Protein AF-0000000077085690 (afdb_homodimer)

InterPro domains:
  IPR006139 D-isomer specific 2-hydroxyacid dehydrogenase, catalytic domain [PF00389] (19-317)
  IPR006140 D-isomer specific 2-hydroxyacid dehydrogenase, NAD-binding domain [PF02826] (111-295)
  IPR036291 NAD(P)-binding domain superfamily [SSF51735] (105-296)
  IPR043322 C-terminal binding protein [cd05299] (11-313)
  IPR051638 C-terminal-binding dehydrogenase [PTHR46029] (57-331)

Radius of gyration: 29.85 Å; Cα contacts (8 Å, |Δi|>4): 1433; chains: 2; bounding box: 54×99×64 Å

pLDDT: mean 92.55, std 8.14, range [48.34, 98.94]

Nearest PDB structures (foldseek):
  6cdf-assembly1_A  TM=9.446E-01  e=1.249E-37  Homo sapiens
  6cdr-assembly1_A  TM=9.446E-01  e=3.935E-37  Homo sapiens
  7kwm-assembly1_A  TM=9.426E-01  e=1.240E-36  Homo sapiens
  6v8a-assembly1_A-2  TM=9.431E-01  e=1.560E-36  Homo sapiens
  1hku-assembly1_A  TM=9.269E-01  e=4.168E-37  Rattus norvegicus

Organism: Amphimedon queenslandica (NCBI:txid400682)

Sequence (692 aa):
MSSNPILLLLADTDGSIEREVIGSDHQLDMVICPDLKTGLTPEQWSRVQYIIASHLYTVDKELQDRCPSLKVIVRLGIGVDSIDVAYAASTGVAVCNVPDYGIEEVADTTVAHILALFRQTTALHQALQDGVCYETFTQFVEKAHPSRRIRGKTLGMIGMGNIGMAVCTRAKALGFDVMVYDPYLRPGTDKALGITQVDSLDYLIQNSNCVSLHCPLTPETANVINSKSLQLFKKDAFLVNTSRGGQIDEAALAEALKSGQLGGAALDVQVTEPFKLKGSVFDGVPNLILTPHAAWYSKESYEDVRTGAIKAVKFCLTHSDCSRLPNFLNAKTIDKEACKKRWSKLMSSNPILLLLADTDGSIEREVIGSDHQLDMVICPDLKTGLTPEQWSRVQYIIASHLYTVDKELQDRCPSLKVIVRLGIGVDSIDVAYAASTGVAVCNVPDYGIEEVADTTVAHILALFRQTTALHQALQDGVCYETFTQFVEKAHPSRRIRGKTLGMIGMGNIGMAVCTRAKALGFDVMVYDPYLRPGTDKALGITQVDSLDYLIQNSNCVSLHCPLTPETANVINSKSLQLFKKDAFLVNTSRGGQIDEAALAEALKSGQLGGAALDVQVTEPFKLKGSVFDGVPNLILTPHAAWYSKESYEDVRTGAIKAVKFCLTHSDCSRLPNFLNAKTIDKEACKKRWSKL

Solvent-accessible surface area (backbone atoms only — not comparable to full-atom values): 35711 Å² total; per-residue (Å²): 126,87,84,46,42,22,35,40,32,33,40,64,66,88,52,60,67,48,49,62,71,58,42,87,85,50,76,61,43,77,44,73,28,69,63,81,64,62,78,70,48,73,68,52,30,51,33,23,30,33,35,40,31,28,83,89,39,72,45,40,68,69,59,52,64,55,20,78,49,41,39,40,40,27,29,52,32,63,76,59,83,42,42,44,59,68,59,31,11,69,64,19,27,45,38,27,39,25,78,84,41,28,40,65,35,33,22,50,38,48,50,24,45,52,34,28,58,36,51,31,49,54,60,42,24,49,39,32,75,72,61,51,58,52,80,40,58,56,53,34,50,68,70,50,57,68,16,46,70,50,61,76,35,30,37,19,29,37,24,70,45,74,42,30,48,50,33,48,55,38,40,46,56,59,36,35,43,48,34,35,37,43,99,78,62,61,89,60,51,37,69,76,69,69,43,44,72,50,94,41,66,66,58,41,44,48,66,17,48,28,38,38,46,37,46,75,77,42,85,85,33,47,38,60,43,27,65,71,52,54,69,46,38,36,51,73,16,33,41,36,34,73,52,53,21,57,26,42,35,59,64,44,50,34,50,33,33,67,72,50,45,32,49,30,36,30,32,25,40,52,74,59,75,68,48,57,42,75,88,36,76,59,49,89,42,57,60,58,46,47,37,79,64,49,42,49,51,18,70,65,30,51,50,44,28,50,50,48,34,42,49,47,52,46,47,55,75,76,40,76,62,70,89,79,48,61,56,50,73,42,68,88,67,33,32,62,66,45,26,48,53,57,44,55,76,106,128,86,85,44,42,23,35,38,32,34,39,66,66,88,52,61,66,47,49,61,72,59,41,86,84,52,77,62,42,78,45,74,28,69,69,74,64,62,77,70,49,73,70,52,30,50,32,22,29,34,36,39,32,29,83,90,40,70,46,39,68,70,60,51,64,53,19,78,49,42,40,39,40,25,30,52,33,64,73,58,85,43,41,43,59,68,59,31,11,69,63,18,27,45,39,28,38,25,75,82,42,29,41,65,35,34,21,50,39,50,50,24,46,53,34,28,57,34,51,30,50,56,60,42,25,50,39,33,74,72,60,50,58,51,81,41,59,55,54,32,48,67,70,51,57,67,18,44,72,50,60,76,34,29,38,19,29,38,25,70,46,74,41,29,48,51,34,48,55,39,40,45,56,59,36,36,42,48,36,36,38,43,98,78,62,60,87,60,51,37,69,76,68,70,41,44,73,51,94,42,65,65,60,40,43,48,66,18,48,28,39,37,46,37,45,75,76,41,88,86,34,46,38,59,43,26,64,72,53,54,68,45,38,36,50,74,16,36,40,37,34,73,52,52,20,55,27,42,34,58,65,44,50,35,50,32,34,67,72,49,46,33,49,30,38,31,32,26,41,49,73,58,76,66,48,56,42,75,88,38,76,59,50,88,42,57,58,58,46,48,37,78,64,50,42,49,50,20,72,65,28,51,50,43,29,51,51,49,33,42,48,46,53,47,48,54,75,75,40,74,63,70,89,77,47,63,57,49,73,42,69,87,66,34,31,63,68,45,26,47,54,57,44,56,77,108

Secondary structure (DSSP, 8-state):
-----EEEEESSS-SHHHHHHH-TTS--EEEE-TTS-S---HHHHHHEEEEEE-TTS-B-HHHHHT-TT--EEEESSS--TTB-HHHHHHTT-EEE--TTSSHHHHHHHHHHHHHHHHH-HHHHHHHHHTT----SHHHHHHHHTT----TT-EEEEE--SHHHHHHHHHHHHHTPEEEEE-TTPPTTHHHHHT-EE-S-HHHHHHT-SEEEE-S---TTTTTSB-HHHHTTS-TT-EEEE-S-GGGB-HHHHHHHHHHTSSSEEEES--SSSS---TTSTTTT-SSEEE--S-TT--HHHHHHHHHHHHHHHHHHHH-S-STT-TTBTTTTTS-HHHHHHHHHT-/-----EEEEESSS-SHHHHHHH-TTS--EEEE-TTS-S---HHHHHHEEEEEE-TTS-B-HHHHHT-TT--EEEESSS--TTB-HHHHHHTT-EEE--TTSSHHHHHHHHHHHHHHHHH-HHHHHHHHHTT----SHHHHHHHHTT----TT-EEEEE--SHHHHHHHHHHHHHTPEEEEE-TTPPTTHHHHHT-EE-S-HHHHHHT-SEEEE-S---TTTTTSB-HHHHTTS-TT-EEEE-S-GGGB-HHHHHHHHHHTSSSEEEES--SSSS---TTSTTTT-SSEEE--S-TT--HHHHHHHHHHHHHHHHHHHH-S-STT-TTBTTTTTS-HHHHHHHHHT-

Foldseek 3Di:
DQLAAEEEEQDDDPCPLLDVLLDPPFRYHYDYDPDVPPDDDLVNLQRHQEYEHEPVAAAEPVSVVSHLLHAEYEYLAAADPRYPVLNCQALQHWYFYQNPFLLLLLLVVQVVFVQCLQQVVVVVVVCVVVVDDDPDPVSCCVRRVLHHQAAPFEEEEEDCDSSNVSNLQVSVVSRHAYEYEDPPDDPCPCVVSVHHYDPDPLVSQLRHLEYEYDDHDDPVQFQCPELVSLQSHQLQHEYEYLHEARNHPLLSVLVCQQVSSYNAYEYAYHPDPPDDQVPDSCNPRPRYHYHRSCSSDDPVSSSSSSSSRSVLVSVLSVDLACQPRPRRPCNPSHDPVSNNVSSVVD/DQLAAEEEEQDDDPCPLLDVLLDPPFRYHYDYDPPVPPDDDLVNLQRHQEYEHEPVAAAEPVSVVSHLLHAEYEYLAAADPRYPVLNCQALQHWYFYQNPFLLLLLLVVQVVFVQCLQQVVVVVVVCVVVVDDDPDPVSCCVRRVLHHQAAPFEEEEEDCDSSNVSNLQVSVVSRHAYEYEDPPDDPCPCVVSVHHYDPDPLVSQLRHLEYEYDDHDDPVQFQCPELVSLQSHQLQHEYEYLHEARNHPLLSVLVCQQVSSYNAYEYAYHPDPPDDQVPDSCNPRPRYHYHRSPSSDDPVSSSSSSSLRSVLVSVLSVDLACQPRPRRPCNPSHDPVSNNVSSVVD

Structure (mmCIF, N/CA/C/O backbone):
data_AF-0000000077085690-model_v1
#
loop_
_entity.id
_entity.type
_entity.pdbx_description
1 polymer 'C-terminal binding protein'
#
loop_
_atom_site.group_PDB
_atom_site.id
_atom_site.type_symbol
_atom_site.label_atom_id
_atom_site.label_alt_id
_atom_site.label_comp_id
_atom_site.label_asym_id
_atom_site.label_entity_id
_atom_site.label_seq_id
_atom_site.pdbx_PDB_ins_code
_atom_site.Cartn_x
_atom_site.Cartn_y
_atom_site.Cartn_z
_atom_site.occupancy
_atom_site.B_iso_or_equiv
_atom_site.auth_seq_id
_atom_site.auth_comp_id
_atom_site.auth_asym_id
_atom_site.auth_atom_id
_atom_site.pdbx_PDB_model_num
ATOM 1 N N . MET A 1 1 ? 18.312 -43.25 -30.141 1 52.66 1 MET A N 1
ATOM 2 C CA . MET A 1 1 ? 17.312 -42.344 -29.641 1 52.66 1 MET A CA 1
ATOM 3 C C . MET A 1 1 ? 17.094 -42.531 -28.141 1 52.66 1 MET A C 1
ATOM 5 O O . MET A 1 1 ? 17.094 -43.656 -27.656 1 52.66 1 MET A O 1
ATOM 9 N N . SER A 1 2 ? 17.281 -41.5 -27.328 1 71.12 2 SER A N 1
ATOM 10 C CA . SER A 1 2 ? 17.188 -41.656 -25.875 1 71.12 2 SER A CA 1
ATOM 11 C C . SER A 1 2 ? 15.859 -42.281 -25.469 1 71.12 2 SER A C 1
ATOM 13 O O . SER A 1 2 ? 14.844 -42.062 -26.125 1 71.12 2 SER A O 1
ATOM 15 N N . SER A 1 3 ? 15.883 -43.375 -24.75 1 85.94 3 SER A N 1
ATOM 16 C CA . SER A 1 3 ? 14.703 -44.031 -24.219 1 85.94 3 SER A CA 1
ATOM 17 C C . SER A 1 3 ? 14.289 -43.438 -22.875 1 85.94 3 SER A C 1
ATOM 19 O O . SER A 1 3 ? 13.383 -43.969 -22.219 1 85.94 3 SER A O 1
ATOM 21 N N . ASN A 1 4 ? 14.898 -42.281 -22.656 1 90.69 4 ASN A N 1
ATOM 22 C CA . ASN A 1 4 ? 14.586 -41.656 -21.375 1 90.69 4 ASN A CA 1
ATOM 23 C C . ASN A 1 4 ? 13.172 -41.094 -21.359 1 90.69 4 ASN A C 1
ATOM 25 O O . ASN A 1 4 ? 12.672 -40.625 -22.406 1 90.69 4 ASN A O 1
ATOM 29 N N . PRO A 1 5 ? 12.539 -41.125 -20.172 1 93.81 5 PRO A N 1
ATOM 30 C CA . PRO A 1 5 ? 11.281 -40.375 -20.062 1 93.81 5 PRO A CA 1
ATOM 31 C C . PRO A 1 5 ? 11.461 -38.875 -20.344 1 93.81 5 PRO A C 1
ATOM 33 O O . PRO A 1 5 ? 12.562 -38.344 -20.188 1 93.81 5 PRO A O 1
ATOM 36 N N . ILE A 1 6 ? 10.359 -38.281 -20.781 1 95.06 6 ILE A N 1
ATOM 37 C CA . ILE A 1 6 ? 10.43 -36.875 -21.141 1 95.06 6 ILE A CA 1
ATOM 38 C C . ILE A 1 6 ? 9.617 -36.031 -20.141 1 95.06 6 ILE A C 1
ATOM 40 O O . ILE A 1 6 ? 8.5 -36.438 -19.781 1 95.06 6 ILE A O 1
ATOM 44 N N . LEU A 1 7 ? 10.234 -35 -19.641 1 96.06 7 LEU A N 1
ATOM 45 C CA . LEU A 1 7 ? 9.547 -33.906 -18.984 1 96.06 7 LEU A CA 1
ATOM 46 C C . LEU A 1 7 ? 9.227 -32.781 -19.969 1 96.06 7 LEU A C 1
ATOM 48 O O . LEU A 1 7 ? 10.133 -32.188 -20.547 1 96.06 7 LEU A O 1
ATOM 52 N N . LEU A 1 8 ? 7.969 -32.625 -20.203 1 94.81 8 LEU A N 1
ATOM 53 C CA . LEU A 1 8 ? 7.523 -31.5 -21.031 1 94.81 8 LEU A CA 1
ATOM 54 C C . LEU A 1 8 ? 7.293 -30.25 -20.188 1 94.81 8 LEU A C 1
ATOM 56 O O . LEU A 1 8 ? 6.41 -30.219 -19.328 1 94.81 8 LEU A O 1
ATOM 60 N N . LEU A 1 9 ? 8.094 -29.25 -20.422 1 93.44 9 LEU A N 1
ATOM 61 C CA . LEU A 1 9 ? 7.973 -27.984 -19.719 1 93.44 9 LEU A CA 1
ATOM 62 C C . LEU A 1 9 ? 7.223 -26.969 -20.578 1 93.44 9 LEU A C 1
ATOM 64 O O . LEU A 1 9 ? 7.781 -26.422 -21.531 1 93.44 9 LEU A O 1
ATOM 68 N N . LEU A 1 10 ? 5.969 -26.766 -20.141 1 89.56 10 LEU A N 1
ATOM 69 C CA . LEU A 1 10 ? 5.125 -25.781 -20.797 1 89.56 10 LEU A CA 1
ATOM 70 C C . LEU A 1 10 ? 5.207 -24.422 -20.109 1 89.56 10 LEU A C 1
ATOM 72 O O . LEU A 1 10 ? 4.227 -23.969 -19.516 1 89.56 10 LEU A O 1
ATOM 76 N N . ALA A 1 11 ? 6.309 -23.844 -20.219 1 83.94 11 ALA A N 1
ATOM 77 C CA . ALA A 1 11 ? 6.617 -22.547 -19.641 1 83.94 11 ALA A CA 1
ATOM 78 C C . ALA A 1 11 ? 7.727 -21.844 -20.406 1 83.94 11 ALA A C 1
ATOM 80 O O . ALA A 1 11 ? 8.578 -22.5 -21.016 1 83.94 11 ALA A O 1
ATOM 81 N N . ASP A 1 12 ? 7.66 -20.609 -20.422 1 76.19 12 ASP A N 1
ATOM 82 C CA . ASP A 1 12 ? 8.703 -19.812 -21.078 1 76.19 12 ASP A CA 1
ATOM 83 C C . ASP A 1 12 ? 9.906 -19.625 -20.156 1 76.19 12 ASP A C 1
ATOM 85 O O . ASP A 1 12 ? 10.062 -18.562 -19.547 1 76.19 12 ASP A O 1
ATOM 89 N N . THR A 1 13 ? 10.719 -20.656 -20.016 1 80.06 13 THR A N 1
ATOM 90 C CA . THR A 1 13 ? 11.914 -20.641 -19.172 1 80.06 13 THR A CA 1
ATOM 91 C C . THR A 1 13 ? 13.078 -21.328 -19.891 1 80.06 13 THR A C 1
ATOM 93 O O . THR A 1 13 ? 12.898 -21.953 -20.922 1 80.06 13 THR A O 1
ATOM 96 N N . ASP A 1 14 ? 14.258 -21.188 -19.328 1 83.88 14 ASP A N 1
ATOM 97 C CA . ASP A 1 14 ? 15.438 -21.812 -19.922 1 83.88 14 ASP A CA 1
ATOM 98 C C . ASP A 1 14 ? 15.695 -23.188 -19.281 1 83.88 14 ASP A C 1
ATOM 100 O O . ASP A 1 14 ? 16.625 -23.891 -19.688 1 83.88 14 ASP A O 1
ATOM 104 N N . GLY A 1 15 ? 14.969 -23.531 -18.312 1 90 15 GLY A N 1
ATOM 105 C CA . GLY A 1 15 ? 15.062 -24.828 -17.688 1 90 15 GLY A CA 1
ATOM 106 C C . GLY A 1 15 ? 16.25 -24.953 -16.734 1 90 15 GLY A C 1
ATOM 107 O O . GLY A 1 15 ? 16.547 -26.047 -16.25 1 90 15 GLY A O 1
ATOM 108 N N . SER A 1 16 ? 16.875 -23.828 -16.453 1 92.06 16 SER A N 1
ATOM 109 C CA . SER A 1 16 ? 18.109 -23.875 -15.664 1 92.06 16 SER A CA 1
ATOM 110 C C . SER A 1 16 ? 17.828 -24.328 -14.234 1 92.06 16 SER A C 1
ATOM 112 O O . SER A 1 16 ? 18.547 -25.172 -13.703 1 92.06 16 SER A O 1
ATOM 114 N N . ILE A 1 17 ? 16.781 -23.844 -13.633 1 93.69 17 ILE A N 1
ATOM 115 C CA . ILE A 1 17 ? 16.453 -24.219 -12.266 1 93.69 17 ILE A CA 1
ATOM 116 C C . ILE A 1 17 ? 16.047 -25.688 -12.203 1 93.69 17 ILE A C 1
ATOM 118 O O . ILE A 1 17 ? 16.516 -26.422 -11.328 1 93.69 17 ILE A O 1
ATOM 122 N N . GLU A 1 18 ? 15.281 -26.109 -13.141 1 94.81 18 GLU A N 1
ATOM 123 C CA . GLU A 1 18 ? 14.844 -27.5 -13.203 1 94.81 18 GLU A CA 1
ATOM 124 C C . GLU A 1 18 ? 16.031 -28.438 -13.336 1 94.81 18 GLU A C 1
ATOM 126 O O . GLU A 1 18 ? 16.109 -29.453 -12.625 1 94.81 18 GLU A O 1
ATOM 131 N N . ARG A 1 19 ? 16.938 -28.109 -14.211 1 94.62 19 ARG A N 1
ATOM 132 C CA . ARG A 1 19 ? 18.109 -28.953 -14.438 1 94.62 19 ARG A CA 1
ATOM 133 C C . ARG A 1 19 ? 18.984 -29 -13.188 1 94.62 19 ARG A C 1
ATOM 135 O O . ARG A 1 19 ? 19.531 -30.062 -12.852 1 94.62 19 ARG A O 1
ATOM 142 N N . GLU A 1 20 ? 19.125 -27.859 -12.562 1 94.81 20 GLU A N 1
ATOM 143 C CA . GLU A 1 20 ? 19.922 -27.812 -11.352 1 94.81 20 GLU A CA 1
ATOM 144 C C . GLU A 1 20 ? 19.344 -28.688 -10.258 1 94.81 20 GLU A C 1
ATOM 146 O O . GLU A 1 20 ? 20.078 -29.438 -9.594 1 94.81 20 GLU A O 1
ATOM 151 N N . VAL A 1 21 ? 18.078 -28.656 -10.102 1 94.25 21 VAL A N 1
ATOM 152 C CA . VAL A 1 21 ? 17.422 -29.375 -9.016 1 94.25 21 VAL A CA 1
ATOM 153 C C . VAL A 1 21 ? 17.406 -30.875 -9.328 1 94.25 21 VAL A C 1
ATOM 155 O O . VAL A 1 21 ? 17.641 -31.703 -8.445 1 94.25 21 VAL A O 1
ATOM 158 N N . ILE A 1 22 ? 17.156 -31.266 -10.562 1 93 22 ILE A N 1
ATOM 159 C CA . ILE A 1 22 ? 17.109 -32.688 -10.961 1 93 22 ILE A CA 1
ATOM 160 C C . ILE A 1 22 ? 18.5 -33.281 -10.852 1 93 22 ILE A C 1
ATOM 162 O O . ILE A 1 22 ? 18.641 -34.438 -10.445 1 93 22 ILE A O 1
ATOM 166 N N . GLY A 1 23 ? 19.422 -32.469 -11.203 1 89.19 23 GLY A N 1
ATOM 167 C CA . GLY A 1 23 ? 20.781 -32.969 -11.18 1 89.19 23 GLY A CA 1
ATOM 168 C C . GLY A 1 23 ? 21.109 -33.844 -12.375 1 89.19 23 GLY A C 1
ATOM 169 O O . GLY A 1 23 ? 20.234 -34.156 -13.188 1 89.19 23 GLY A O 1
ATOM 170 N N . SER A 1 24 ? 22.297 -34.25 -12.555 1 82.25 24 SER A N 1
ATOM 171 C CA . SER A 1 24 ? 22.812 -34.969 -13.719 1 82.25 24 SER A CA 1
ATOM 172 C C . SER A 1 24 ? 22.594 -36.469 -13.586 1 82.25 24 SER A C 1
ATOM 174 O O . SER A 1 24 ? 22.688 -37.188 -14.57 1 82.25 24 SER A O 1
ATOM 176 N N . ASP A 1 25 ? 22.109 -36.844 -12.539 1 78 25 ASP A N 1
ATOM 177 C CA . ASP A 1 25 ? 22.094 -38.281 -12.258 1 78 25 ASP A CA 1
ATOM 178 C C . ASP A 1 25 ? 20.797 -38.906 -12.742 1 78 25 ASP A C 1
ATOM 180 O O . ASP A 1 25 ? 20.625 -40.156 -12.68 1 78 25 ASP A O 1
ATOM 184 N N . HIS A 1 26 ? 19.953 -38.094 -13.227 1 79.12 26 HIS A N 1
ATOM 185 C CA . HIS A 1 26 ? 18.672 -38.656 -13.594 1 79.12 26 HIS A CA 1
ATOM 186 C C . HIS A 1 26 ? 18.516 -38.781 -15.109 1 79.12 26 HIS A C 1
ATOM 188 O O . HIS A 1 26 ? 18.984 -37.906 -15.844 1 79.12 26 HIS A O 1
ATOM 194 N N . GLN A 1 27 ? 17.984 -39.938 -15.539 1 84.94 27 GLN A N 1
ATOM 195 C CA . GLN A 1 27 ? 17.672 -40.156 -16.953 1 84.94 27 GLN A CA 1
ATOM 196 C C . GLN A 1 27 ? 16.359 -39.5 -17.328 1 84.94 27 GLN A C 1
ATOM 198 O O . GLN A 1 27 ? 15.305 -40.125 -17.312 1 84.94 27 GLN A O 1
ATOM 203 N N . LEU A 1 28 ? 16.391 -38.25 -17.531 1 92.75 28 LEU A N 1
ATOM 204 C CA . LEU A 1 28 ? 15.219 -37.469 -17.891 1 92.75 28 LEU A CA 1
ATOM 205 C C . LEU A 1 28 ? 15.539 -36.469 -19 1 92.75 28 LEU A C 1
ATOM 207 O O . LEU A 1 28 ? 16.516 -35.719 -18.906 1 92.75 28 LEU A O 1
ATOM 211 N N . ASP A 1 29 ? 14.82 -36.594 -20.094 1 93 29 ASP A N 1
ATOM 212 C CA . ASP A 1 29 ? 14.93 -35.562 -21.141 1 93 29 ASP A CA 1
ATOM 213 C C . ASP A 1 29 ? 13.938 -34.438 -20.906 1 93 29 ASP A C 1
ATOM 215 O O . ASP A 1 29 ? 12.742 -34.688 -20.734 1 93 29 ASP A O 1
ATOM 219 N N . MET A 1 30 ? 14.477 -33.281 -20.859 1 93.12 30 MET A N 1
ATOM 220 C CA . MET A 1 30 ? 13.617 -32.094 -20.688 1 93.12 30 MET A CA 1
ATOM 221 C C . MET A 1 30 ? 13.375 -31.391 -22.016 1 93.12 30 MET A C 1
ATOM 223 O O . MET A 1 30 ? 14.312 -31.078 -22.734 1 93.12 30 MET A O 1
ATOM 227 N N . VAL A 1 31 ? 12.133 -31.234 -22.344 1 91.75 31 VAL A N 1
ATOM 228 C CA . VAL A 1 31 ? 11.75 -30.5 -23.547 1 91.75 31 VAL A CA 1
ATOM 229 C C . VAL A 1 31 ? 10.984 -29.234 -23.172 1 91.75 31 VAL A C 1
ATOM 231 O O . VAL A 1 31 ? 9.922 -29.312 -22.547 1 91.75 31 VAL A O 1
ATOM 234 N N . ILE A 1 32 ? 11.508 -28.125 -23.484 1 89.19 32 ILE A N 1
ATOM 235 C CA . ILE A 1 32 ? 10.867 -26.828 -23.219 1 89.19 32 ILE A CA 1
ATOM 236 C C . ILE A 1 32 ? 10.023 -26.422 -24.422 1 89.19 32 ILE A C 1
ATOM 238 O O . ILE A 1 32 ? 10.539 -26.297 -25.547 1 89.19 32 ILE A O 1
ATOM 242 N N . CYS A 1 33 ? 8.758 -26.25 -24.188 1 83 33 CYS A N 1
ATOM 243 C CA . CYS A 1 33 ? 7.828 -25.922 -25.266 1 83 33 CYS A CA 1
ATOM 244 C C . CYS A 1 33 ? 6.973 -24.719 -24.891 1 83 33 CYS A C 1
ATOM 246 O O . CYS A 1 33 ? 5.852 -24.875 -24.406 1 83 33 CYS A O 1
ATOM 248 N N . PRO A 1 34 ? 7.395 -23.516 -25.234 1 70.94 34 PRO A N 1
ATOM 249 C CA . PRO A 1 34 ? 6.652 -22.312 -24.844 1 70.94 34 PRO A CA 1
ATOM 250 C C . PRO A 1 34 ? 5.352 -22.156 -25.609 1 70.94 34 PRO A C 1
ATOM 252 O O . PRO A 1 34 ? 4.461 -21.406 -25.188 1 70.94 34 PRO A O 1
ATOM 255 N N . ASP A 1 35 ? 5.172 -22.688 -26.812 1 68.75 35 ASP A N 1
ATOM 256 C CA . ASP A 1 35 ? 3.947 -22.531 -27.594 1 68.75 35 ASP A CA 1
ATOM 257 C C . ASP A 1 35 ? 3.492 -23.859 -28.172 1 68.75 35 ASP A C 1
ATOM 259 O O . ASP A 1 35 ? 2.604 -23.906 -29.016 1 68.75 35 ASP A O 1
ATOM 263 N N . LEU A 1 36 ? 3.197 -24.844 -27.312 1 67 36 LEU 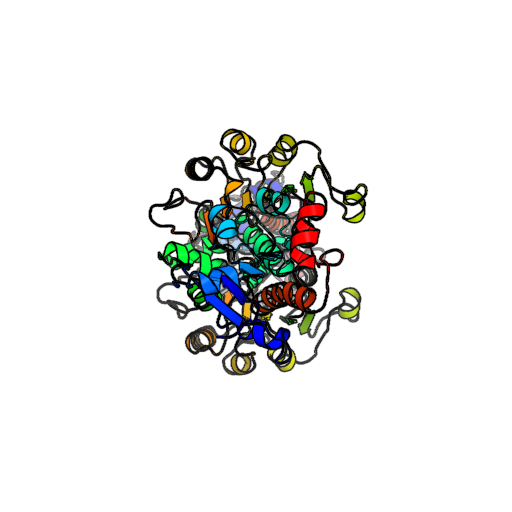A N 1
ATOM 264 C CA . LEU A 1 36 ? 2.773 -26.188 -27.703 1 67 36 LEU A CA 1
ATOM 265 C C . LEU A 1 36 ? 2.924 -26.391 -29.219 1 67 36 LEU A C 1
ATOM 267 O O . LEU A 1 36 ? 2.502 -27.406 -29.75 1 67 36 LEU A O 1
ATOM 271 N N . LYS A 1 37 ? 3.455 -25.328 -29.859 1 60.69 37 LYS A N 1
ATOM 272 C CA . LYS A 1 37 ? 3.635 -25.438 -31.297 1 60.69 37 LYS A CA 1
ATOM 273 C C . LYS A 1 37 ? 4.887 -26.25 -31.641 1 60.69 37 LYS A C 1
ATOM 275 O O . LYS A 1 37 ? 5.086 -26.641 -32.781 1 60.69 37 LYS A O 1
ATOM 280 N N . THR A 1 38 ? 5.773 -26.297 -30.562 1 61 38 THR A N 1
ATOM 281 C CA . THR A 1 38 ? 7 -27.031 -30.844 1 61 38 THR A CA 1
ATOM 282 C C . THR A 1 38 ? 6.699 -28.5 -31.109 1 61 38 THR A C 1
ATOM 284 O O . THR A 1 38 ? 5.941 -29.125 -30.375 1 61 38 THR A O 1
ATOM 287 N N . GLY A 1 39 ? 6.656 -28.828 -32.281 1 70.44 39 GLY A N 1
ATOM 288 C CA . GLY A 1 39 ? 6.254 -30.078 -32.938 1 70.44 39 GLY A CA 1
ATOM 289 C C . GLY A 1 39 ? 6.996 -31.281 -32.406 1 70.44 39 GLY A C 1
ATOM 290 O O . GLY A 1 39 ? 8.094 -31.594 -32.875 1 70.44 39 GLY A O 1
ATOM 291 N N . LEU A 1 40 ? 6.676 -31.844 -31.141 1 85.56 40 LEU A N 1
ATOM 292 C CA . LEU A 1 40 ? 7.16 -33.156 -30.734 1 85.56 40 LEU A CA 1
ATOM 293 C C . LEU A 1 40 ? 6.711 -34.25 -31.734 1 85.56 40 LEU A C 1
ATOM 295 O O . LEU A 1 40 ? 5.602 -34.156 -32.25 1 85.56 40 LEU A O 1
ATOM 299 N N . THR A 1 41 ? 7.645 -35.125 -32 1 88.56 41 THR A N 1
ATOM 300 C CA . THR A 1 41 ? 7.285 -36.312 -32.812 1 88.56 41 THR A CA 1
ATOM 301 C C . THR A 1 41 ? 6.363 -37.219 -32.031 1 88.56 41 THR A C 1
ATOM 303 O O . THR A 1 41 ? 6.301 -37.188 -30.797 1 88.56 41 THR A O 1
ATOM 306 N N . PRO A 1 42 ? 5.672 -37.969 -32.781 1 89.38 42 PRO A N 1
ATOM 307 C CA . PRO A 1 42 ? 4.828 -38.969 -32.094 1 89.38 42 PRO A CA 1
ATOM 308 C C . PRO A 1 42 ? 5.602 -39.812 -31.109 1 89.38 42 PRO A C 1
ATOM 310 O O . PRO A 1 42 ? 5.09 -40.156 -30.031 1 89.38 42 PRO A O 1
ATOM 313 N N . GLU A 1 43 ? 6.773 -40.125 -31.484 1 91.56 43 GLU A N 1
ATOM 314 C CA . GLU A 1 43 ? 7.609 -40.906 -30.578 1 91.56 43 GLU A CA 1
ATOM 315 C C . GLU A 1 43 ? 7.93 -40.156 -29.312 1 91.56 43 GLU A C 1
ATOM 317 O O . GLU A 1 43 ? 7.918 -40.719 -28.219 1 91.56 43 GLU A O 1
ATOM 322 N N . GLN A 1 44 ? 8.211 -38.969 -29.438 1 91.88 44 GLN A N 1
ATOM 323 C CA . GLN A 1 44 ? 8.516 -38.125 -28.281 1 91.88 44 GLN A CA 1
ATOM 324 C C . GLN A 1 44 ? 7.297 -37.969 -27.375 1 91.88 44 GLN A C 1
ATOM 326 O O . GLN A 1 44 ? 7.41 -38.062 -26.156 1 91.88 44 GLN A O 1
ATOM 331 N N . TRP A 1 45 ? 6.141 -37.844 -27.984 1 93.12 45 TRP A N 1
ATOM 332 C CA . TRP A 1 45 ? 4.906 -37.688 -27.219 1 93.12 45 TRP A CA 1
ATOM 333 C C . TRP A 1 45 ? 4.656 -38.938 -26.359 1 93.12 45 TRP A C 1
ATOM 335 O O . TRP A 1 45 ? 4.188 -38.844 -25.234 1 93.12 45 TRP A O 1
ATOM 345 N N . SER A 1 46 ? 4.996 -40.031 -26.938 1 93.94 46 SER A N 1
ATOM 346 C CA . SER A 1 46 ? 4.75 -41.312 -26.25 1 93.94 46 SER A CA 1
ATOM 347 C C . SER A 1 46 ? 5.684 -41.469 -25.047 1 93.94 46 SER A C 1
ATOM 349 O O . SER A 1 46 ? 5.406 -42.25 -24.141 1 93.94 46 SER A O 1
ATOM 351 N N . ARG A 1 47 ? 6.77 -40.625 -24.984 1 95 47 ARG A N 1
ATOM 352 C CA . ARG A 1 47 ? 7.754 -40.719 -23.922 1 95 47 ARG A CA 1
ATOM 353 C C . ARG A 1 47 ? 7.496 -39.688 -22.828 1 95 47 ARG A C 1
ATOM 355 O O . ARG A 1 47 ? 8.148 -39.688 -21.781 1 95 47 ARG A O 1
ATOM 362 N N . VAL A 1 48 ? 6.52 -38.812 -23.047 1 95.81 48 VAL A N 1
ATOM 363 C CA . VAL A 1 48 ? 6.215 -37.812 -22.047 1 95.81 48 VAL A CA 1
ATOM 364 C C . VAL A 1 48 ? 5.559 -38.469 -20.828 1 95.81 48 VAL A C 1
ATOM 366 O O . VAL A 1 48 ? 4.445 -38.969 -20.922 1 95.81 48 VAL A O 1
ATOM 369 N N . GLN A 1 49 ? 6.258 -38.375 -19.688 1 96.38 49 GLN A N 1
ATOM 370 C CA . GLN A 1 49 ? 5.715 -38.938 -18.453 1 96.38 49 GLN A CA 1
ATOM 371 C C . GLN A 1 49 ? 5.348 -37.812 -17.469 1 96.38 49 GLN A C 1
ATOM 373 O O . GLN A 1 49 ? 4.586 -38.062 -16.531 1 96.38 49 GLN A O 1
ATOM 378 N N . TYR A 1 50 ? 5.965 -36.688 -17.703 1 96.69 50 TYR A N 1
ATOM 379 C CA . TYR A 1 50 ? 5.77 -35.562 -16.797 1 96.69 50 TYR A CA 1
ATOM 380 C C . TYR A 1 50 ? 5.504 -34.281 -17.562 1 96.69 50 TYR A C 1
ATOM 382 O O . TYR A 1 50 ? 6.121 -34.031 -18.594 1 96.69 50 TYR A O 1
ATOM 390 N N . ILE A 1 51 ? 4.555 -33.469 -17.047 1 96.5 51 ILE A N 1
ATOM 391 C CA . ILE A 1 51 ? 4.289 -32.125 -17.578 1 96.5 51 ILE A CA 1
ATOM 392 C C . ILE A 1 51 ? 4.359 -31.094 -16.453 1 96.5 51 ILE A C 1
ATOM 394 O O . ILE A 1 51 ? 3.779 -31.297 -15.391 1 96.5 51 ILE A O 1
ATOM 398 N N . ILE A 1 52 ? 5.156 -30.109 -16.625 1 96.12 52 ILE A N 1
ATOM 399 C CA . ILE A 1 52 ? 5.062 -28.891 -15.836 1 96.12 52 ILE A CA 1
ATOM 400 C C . ILE A 1 52 ? 4.473 -27.766 -16.688 1 96.12 52 ILE A C 1
ATOM 402 O O . ILE A 1 52 ? 4.988 -27.469 -17.766 1 96.12 52 ILE A O 1
ATOM 406 N N . ALA A 1 53 ? 3.365 -27.203 -16.188 1 93.44 53 ALA A N 1
ATOM 407 C CA . ALA A 1 53 ? 2.668 -26.234 -17.031 1 93.44 53 ALA A CA 1
ATOM 408 C C . ALA A 1 53 ? 2.408 -24.938 -16.266 1 93.44 53 ALA A C 1
ATOM 410 O O . ALA A 1 53 ? 1.97 -24.969 -15.117 1 93.44 53 ALA A O 1
ATOM 411 N N . SER A 1 54 ? 2.68 -23.828 -16.906 1 88.75 54 SER A N 1
ATOM 412 C CA . SER A 1 54 ? 2.281 -22.531 -16.375 1 88.75 54 SER A CA 1
ATOM 413 C C . SER A 1 54 ? 0.813 -22.234 -16.656 1 88.75 54 SER A C 1
ATOM 415 O O . SER A 1 54 ? 0.137 -23.031 -17.328 1 88.75 54 SER A O 1
ATOM 417 N N . HIS A 1 55 ? 0.336 -21.062 -16.078 1 81.94 55 HIS A N 1
ATOM 418 C CA . HIS A 1 55 ? -1.071 -20.703 -16.219 1 81.94 55 HIS A CA 1
ATOM 419 C C . HIS A 1 55 ? -1.407 -20.328 -17.656 1 81.94 55 HIS A C 1
ATOM 421 O O . HIS A 1 55 ? -2.582 -20.266 -18.031 1 81.94 55 HIS A O 1
ATOM 427 N N . LEU A 1 56 ? -0.441 -20.172 -18.453 1 79.25 56 LEU A N 1
ATOM 428 C CA . LEU A 1 56 ? -0.655 -19.734 -19.828 1 79.25 56 LEU A CA 1
ATOM 429 C C . LEU A 1 56 ? -1.001 -20.922 -20.719 1 79.25 56 LEU A C 1
ATOM 431 O O . LEU A 1 56 ? -1.469 -20.734 -21.844 1 79.25 56 LEU A O 1
ATOM 435 N N . TYR A 1 57 ? -0.831 -22.141 -20.156 1 84.5 57 TYR A N 1
ATOM 436 C CA . TYR A 1 57 ? -1.048 -23.328 -20.953 1 84.5 57 TYR A CA 1
ATOM 437 C C . TYR A 1 57 ? -2.172 -24.188 -20.391 1 84.5 57 TYR A C 1
ATOM 439 O O . TYR A 1 57 ? -2.248 -24.391 -19.172 1 84.5 57 TYR A O 1
ATOM 447 N N . THR A 1 58 ? -2.963 -24.609 -21.328 1 88.75 58 THR A N 1
ATOM 448 C CA . THR A 1 58 ? -4.062 -25.484 -20.938 1 88.75 58 THR A CA 1
ATOM 449 C C . THR A 1 58 ? -3.682 -26.938 -21.109 1 88.75 58 THR A C 1
ATOM 451 O O . THR A 1 58 ? -3.207 -27.344 -22.172 1 88.75 58 THR A O 1
ATOM 454 N N . VAL A 1 59 ? -3.838 -27.703 -20.078 1 94.5 59 VAL A N 1
ATOM 455 C CA . VAL A 1 59 ? -3.637 -29.141 -20.125 1 94.5 59 VAL A CA 1
ATOM 456 C C . VAL A 1 59 ? -4.984 -29.859 -20.062 1 94.5 59 VAL A C 1
ATOM 458 O O . VAL A 1 59 ? -5.352 -30.406 -19.016 1 94.5 59 VAL A O 1
ATOM 461 N N . ASP A 1 60 ? -5.633 -29.891 -21.219 1 95 60 ASP A N 1
ATOM 462 C CA . ASP A 1 60 ? -6.973 -30.453 -21.312 1 95 60 ASP A CA 1
ATOM 463 C C . ASP A 1 60 ? -6.91 -31.922 -21.734 1 95 60 ASP A C 1
ATOM 465 O O . ASP A 1 60 ? -5.832 -32.531 -21.75 1 95 60 ASP A O 1
ATOM 469 N N . LYS A 1 61 ? -8.055 -32.5 -21.969 1 96.62 61 LYS A N 1
ATOM 470 C CA . LYS A 1 61 ? -8.164 -33.906 -22.359 1 96.62 61 LYS A CA 1
ATOM 471 C C . LYS A 1 61 ? -7.332 -34.219 -23.594 1 96.62 61 LYS A C 1
ATOM 473 O O . LYS A 1 61 ? -6.629 -35.219 -23.656 1 96.62 61 LYS A O 1
ATOM 478 N N . GLU A 1 62 ? -7.398 -33.344 -24.516 1 94.31 62 GLU A N 1
ATOM 479 C CA . GLU A 1 62 ? -6.703 -33.562 -25.781 1 94.31 62 GLU A CA 1
ATOM 480 C C . GLU A 1 62 ? -5.195 -33.656 -25.562 1 94.31 62 GLU A C 1
ATOM 482 O O . GLU A 1 62 ? -4.551 -34.562 -26.094 1 94.31 62 GLU A O 1
ATOM 487 N N . LEU A 1 63 ? -4.629 -32.719 -24.812 1 94 63 LEU A N 1
ATOM 488 C CA . LEU A 1 63 ? -3.193 -32.75 -24.562 1 94 63 LEU A CA 1
ATOM 489 C C . LEU A 1 63 ? -2.814 -34 -23.734 1 94 63 LEU A C 1
ATOM 491 O O . LEU A 1 63 ? -1.78 -34.625 -23.984 1 94 63 LEU A O 1
ATOM 495 N N . GLN A 1 64 ? -3.566 -34.344 -22.75 1 96.44 64 GLN A N 1
ATOM 496 C CA . GLN A 1 64 ? -3.309 -35.531 -21.922 1 96.44 64 GLN A CA 1
ATOM 497 C C . GLN A 1 64 ? -3.328 -36.812 -22.766 1 96.44 64 GLN A C 1
ATOM 499 O O . GLN A 1 64 ? -2.49 -37.688 -22.578 1 96.44 64 GLN A O 1
ATOM 504 N N . ASP A 1 65 ? -4.238 -36.844 -23.75 1 95.25 65 ASP A N 1
ATOM 505 C CA . ASP A 1 65 ? -4.371 -38 -24.609 1 95.25 65 ASP A CA 1
ATOM 506 C C . ASP A 1 65 ? -3.16 -38.156 -25.516 1 95.25 65 ASP A C 1
ATOM 508 O O . ASP A 1 65 ? -2.852 -39.25 -25.984 1 95.25 65 ASP A O 1
ATOM 512 N N . ARG A 1 66 ? -2.514 -37.062 -25.781 1 92.94 66 ARG A N 1
ATOM 513 C CA . ARG A 1 66 ? -1.313 -37.125 -26.609 1 92.94 66 ARG A CA 1
ATOM 514 C C . ARG A 1 66 ? -0.155 -37.781 -25.859 1 92.94 66 ARG A C 1
ATOM 516 O O . ARG A 1 66 ? 0.849 -38.156 -26.469 1 92.94 66 ARG A O 1
ATOM 523 N N . CYS A 1 67 ? -0.283 -37.938 -24.547 1 95.38 67 CYS A N 1
ATOM 524 C CA . CYS A 1 67 ? 0.773 -38.5 -23.703 1 95.38 67 CYS A CA 1
ATOM 525 C C . CYS A 1 67 ? 0.321 -39.781 -23.031 1 95.38 67 CYS A C 1
ATOM 527 O O . CYS A 1 67 ? 0.074 -39.812 -21.828 1 95.38 67 CYS A O 1
ATOM 529 N N . PRO A 1 68 ? 0.34 -40.812 -23.75 1 94.69 68 PRO A N 1
ATOM 530 C CA . PRO A 1 68 ? -0.199 -42.062 -23.219 1 94.69 68 PRO A CA 1
ATOM 531 C C . PRO A 1 68 ? 0.559 -42.531 -21.984 1 94.69 68 PRO A C 1
ATOM 533 O O . PRO A 1 68 ? 0.002 -43.281 -21.156 1 94.69 68 PRO A O 1
ATOM 536 N N . SER A 1 69 ? 1.805 -42.125 -21.766 1 95.31 69 SER A N 1
ATOM 537 C CA . SER A 1 69 ? 2.611 -42.594 -20.625 1 95.31 69 SER A CA 1
ATOM 538 C C . SER A 1 69 ? 2.604 -41.562 -19.5 1 95.31 69 SER A C 1
ATOM 540 O O . SER A 1 69 ? 3.334 -41.719 -18.516 1 95.31 69 SER A O 1
ATOM 542 N N . LEU A 1 70 ? 1.795 -40.562 -19.594 1 97 70 LEU A N 1
ATOM 543 C CA . LEU A 1 70 ? 1.771 -39.469 -18.641 1 97 70 LEU A CA 1
ATOM 544 C C . LEU A 1 70 ? 1.457 -39.969 -17.234 1 97 70 LEU A C 1
ATOM 546 O O . LEU A 1 70 ? 0.495 -40.719 -17.047 1 97 70 LEU A O 1
ATOM 550 N N . LYS A 1 71 ? 2.287 -39.531 -16.281 1 96.44 71 LYS A N 1
ATOM 551 C CA . LYS A 1 71 ? 2.109 -39.938 -14.891 1 96.44 71 LYS A CA 1
ATOM 552 C C . LYS A 1 71 ? 1.668 -38.75 -14.023 1 96.44 71 LYS A C 1
ATOM 554 O O . LYS A 1 71 ? 0.8 -38.906 -13.164 1 96.44 71 LYS A O 1
ATOM 559 N N . VAL A 1 72 ? 2.309 -37.625 -14.266 1 97.25 72 VAL A N 1
ATOM 560 C CA . VAL A 1 72 ? 2.084 -36.531 -13.352 1 97.25 72 VAL A CA 1
ATOM 561 C C . VAL A 1 72 ? 2.029 -35.219 -14.133 1 97.25 72 VAL A C 1
ATOM 563 O O . VAL A 1 72 ? 2.809 -35 -15.07 1 97.25 72 VAL A O 1
ATOM 566 N N . ILE A 1 73 ? 1.073 -34.375 -13.82 1 97.62 73 ILE A N 1
ATOM 567 C CA . ILE A 1 73 ? 0.992 -32.969 -14.258 1 97.62 73 ILE A CA 1
ATOM 568 C C . ILE A 1 73 ? 1.23 -32.062 -13.07 1 97.62 73 ILE A C 1
ATOM 570 O O . ILE A 1 73 ? 0.543 -32.156 -12.047 1 97.62 73 ILE A O 1
ATOM 574 N N . VAL A 1 74 ? 2.236 -31.188 -13.172 1 97.38 74 VAL A N 1
ATOM 575 C CA . VAL A 1 74 ? 2.516 -30.234 -12.109 1 97.38 74 VAL A CA 1
ATOM 576 C C . VAL A 1 74 ? 2.213 -28.812 -12.586 1 97.38 74 VAL A C 1
ATOM 578 O O . VAL A 1 74 ? 2.789 -28.359 -13.57 1 97.38 74 VAL A O 1
ATOM 581 N N . ARG A 1 75 ? 1.305 -28.188 -11.891 1 95.56 75 ARG A N 1
ATOM 582 C CA . ARG A 1 75 ? 1.001 -26.781 -12.164 1 95.56 75 ARG A CA 1
ATOM 583 C C . ARG A 1 75 ? 2.062 -25.875 -11.562 1 95.56 75 ARG A C 1
ATOM 585 O O . ARG A 1 75 ? 2.377 -25.969 -10.375 1 95.56 75 ARG A O 1
ATOM 592 N N . LEU A 1 76 ? 2.6 -25 -12.453 1 92.62 76 LEU A N 1
ATOM 593 C CA . LEU A 1 76 ? 3.459 -23.938 -11.953 1 92.62 76 LEU A CA 1
ATOM 594 C C . LEU A 1 76 ? 2.633 -22.844 -11.289 1 92.62 76 LEU A C 1
ATOM 596 O O . LEU A 1 76 ? 2.443 -21.766 -11.867 1 92.62 76 LEU A O 1
ATOM 600 N N . GLY A 1 77 ? 2.236 -23.062 -10.07 1 93.06 77 GLY A N 1
ATOM 601 C CA . GLY A 1 77 ? 1.387 -22.125 -9.352 1 93.06 77 GLY A CA 1
ATOM 602 C C . GLY A 1 77 ? 0.443 -22.797 -8.375 1 93.06 77 GLY A C 1
ATOM 603 O O . GLY A 1 77 ? 0.626 -23.969 -8.039 1 93.06 77 GLY A O 1
ATOM 604 N N . ILE A 1 78 ? -0.552 -22.031 -7.953 1 91.12 78 ILE A N 1
ATOM 605 C CA . ILE A 1 78 ? -1.469 -22.5 -6.926 1 91.12 78 ILE A CA 1
ATOM 606 C C . ILE A 1 78 ? -2.764 -22.984 -7.57 1 91.12 78 ILE A C 1
ATOM 608 O O . ILE A 1 78 ? -3.195 -24.125 -7.332 1 91.12 78 ILE A O 1
ATOM 612 N N . GLY A 1 79 ? -3.369 -22.156 -8.398 1 88.44 79 GLY A N 1
ATOM 613 C CA . GLY A 1 79 ? -4.617 -22.5 -9.055 1 88.44 79 GLY A CA 1
ATOM 614 C C . GLY A 1 79 ? -4.438 -23.5 -10.18 1 88.44 79 GLY A C 1
ATOM 615 O O . GLY A 1 79 ? -3.434 -23.469 -10.898 1 88.44 79 GLY A O 1
ATOM 616 N N . VAL A 1 80 ? -5.418 -24.375 -10.391 1 90.81 80 VAL A N 1
ATOM 617 C CA . VAL A 1 80 ? -5.266 -25.406 -11.398 1 90.81 80 VAL A CA 1
ATOM 618 C C . VAL A 1 80 ? -6.406 -25.328 -12.406 1 90.81 80 VAL A C 1
ATOM 620 O O . VAL A 1 80 ? -6.828 -26.328 -12.977 1 90.81 80 VAL A O 1
ATOM 623 N N . ASP A 1 81 ? -6.887 -24.125 -12.602 1 86.5 81 ASP A N 1
ATOM 624 C CA . ASP A 1 81 ? -8.039 -23.922 -13.477 1 86.5 81 ASP A CA 1
ATOM 625 C C . ASP A 1 81 ? -7.684 -24.234 -14.93 1 86.5 81 ASP A C 1
ATOM 627 O O . ASP A 1 81 ? -8.57 -24.5 -15.742 1 86.5 81 ASP A O 1
ATOM 631 N N . SER A 1 82 ? -6.422 -24.281 -15.289 1 88.06 82 SER A N 1
ATOM 632 C CA . SER A 1 82 ? -5.984 -24.547 -16.656 1 88.06 82 SER A CA 1
ATOM 633 C C . SER A 1 82 ? -5.785 -26.047 -16.891 1 88.06 82 SER A C 1
ATOM 635 O O . SER A 1 82 ? -5.465 -26.469 -18 1 88.06 82 SER A O 1
ATOM 637 N N . ILE A 1 83 ? -5.977 -26.906 -15.93 1 94.88 83 ILE A N 1
ATOM 638 C CA . ILE A 1 83 ? -5.773 -28.344 -16.016 1 94.88 83 ILE A CA 1
ATOM 639 C C . ILE A 1 83 ? -7.109 -29.078 -15.852 1 94.88 83 ILE A C 1
ATOM 641 O O . ILE A 1 83 ? -7.906 -28.734 -14.977 1 94.88 83 ILE A O 1
ATOM 645 N N . ASP A 1 84 ? -7.41 -30.016 -16.734 1 96.38 84 ASP A N 1
ATOM 646 C CA . ASP A 1 84 ? -8.57 -30.875 -16.562 1 96.38 84 ASP A CA 1
ATOM 647 C C . ASP A 1 84 ? -8.289 -31.953 -15.508 1 96.38 84 ASP A C 1
ATOM 649 O O . ASP A 1 84 ? -8.016 -33.094 -15.844 1 96.38 84 ASP A O 1
ATOM 653 N N . VAL A 1 85 ? -8.5 -31.562 -14.312 1 96.44 85 VAL A N 1
ATOM 654 C CA . VAL A 1 85 ? -8.133 -32.406 -13.164 1 96.44 85 VAL A CA 1
ATOM 655 C C . VAL A 1 85 ? -9.016 -33.625 -13.117 1 96.44 85 VAL A C 1
ATOM 657 O O . VAL A 1 85 ? -8.547 -34.719 -12.773 1 96.44 85 VAL A O 1
ATOM 660 N N . ALA A 1 86 ? -10.25 -33.469 -13.445 1 96 86 ALA A N 1
ATOM 661 C CA . ALA A 1 86 ? -11.188 -34.594 -13.422 1 96 86 ALA A CA 1
ATOM 662 C C . ALA A 1 86 ? -10.781 -35.688 -14.422 1 96 86 ALA A C 1
ATOM 664 O O . ALA A 1 86 ? -10.812 -36.875 -14.109 1 96 86 ALA A O 1
ATOM 665 N N . TYR A 1 87 ? -10.414 -35.25 -15.586 1 97.62 87 TYR A N 1
ATOM 666 C CA . TYR A 1 87 ? -9.977 -36.219 -16.594 1 97.62 87 TYR A CA 1
ATOM 667 C C . TYR A 1 87 ? -8.68 -36.906 -16.188 1 97.62 87 TYR A C 1
ATOM 669 O O . TYR A 1 87 ? -8.531 -38.094 -16.344 1 97.62 87 TYR A O 1
ATOM 677 N N . ALA A 1 88 ? -7.762 -36.094 -15.656 1 98.12 88 ALA A N 1
ATOM 678 C CA . ALA A 1 88 ? -6.527 -36.688 -15.133 1 98.12 88 ALA A CA 1
ATOM 679 C C . ALA A 1 88 ? -6.82 -37.781 -14.109 1 98.12 88 ALA A C 1
ATOM 681 O O . ALA A 1 88 ? -6.246 -38.875 -14.164 1 98.12 88 ALA A O 1
ATOM 682 N N . ALA A 1 89 ? -7.727 -37.469 -13.25 1 97.44 89 ALA A N 1
ATOM 683 C CA . ALA A 1 89 ? -8.102 -38.438 -12.203 1 97.44 89 ALA A CA 1
ATOM 684 C C . ALA A 1 89 ? -8.664 -39.719 -12.805 1 97.44 89 ALA A C 1
ATOM 686 O O . ALA A 1 89 ? -8.32 -40.812 -12.359 1 97.44 89 ALA A O 1
ATOM 687 N N . SER A 1 90 ? -9.469 -39.594 -13.805 1 97.81 90 SER A N 1
ATOM 688 C CA . SER A 1 90 ? -10.156 -40.719 -14.398 1 97.81 90 SER A CA 1
ATOM 689 C C . SER A 1 90 ? -9.18 -41.625 -15.141 1 97.81 90 SER A C 1
ATOM 691 O O . SER A 1 90 ? -9.445 -42.812 -15.328 1 97.81 90 SER A O 1
ATOM 693 N N . THR A 1 91 ? -8.039 -41.125 -15.57 1 97.38 91 THR A N 1
ATOM 694 C CA . THR A 1 91 ? -7.078 -41.875 -16.344 1 97.38 91 THR A CA 1
ATOM 695 C C . THR A 1 91 ? -5.867 -42.25 -15.492 1 97.38 91 THR A C 1
ATOM 697 O O . THR A 1 91 ? -4.875 -42.781 -16 1 97.38 91 THR A O 1
ATOM 700 N N . GLY A 1 92 ? -5.914 -41.844 -14.219 1 96.62 92 GLY A N 1
ATOM 701 C CA . GLY A 1 92 ? -4.871 -42.219 -13.281 1 96.62 92 GLY A CA 1
ATOM 702 C C . GLY A 1 92 ? -3.67 -41.312 -13.305 1 96.62 92 GLY A C 1
ATOM 703 O O . GLY A 1 92 ? -2.584 -41.688 -12.859 1 96.62 92 GLY A O 1
ATOM 704 N N . VAL A 1 93 ? -3.777 -40.156 -13.859 1 97.5 93 VAL A N 1
ATOM 705 C CA . VAL A 1 93 ? -2.705 -39.188 -13.883 1 97.5 93 VAL A CA 1
ATOM 706 C C . VAL A 1 93 ? -2.777 -38.312 -12.633 1 97.5 93 VAL A C 1
ATOM 708 O O . VAL A 1 93 ? -3.836 -37.781 -12.297 1 97.5 93 VAL A O 1
ATOM 711 N N . ALA A 1 94 ? -1.673 -38.219 -11.922 1 97.06 94 ALA A N 1
ATOM 712 C CA . ALA A 1 94 ? -1.615 -37.375 -10.719 1 97.06 94 ALA A CA 1
ATOM 713 C C . ALA A 1 94 ? -1.463 -35.906 -11.086 1 97.06 94 ALA A C 1
ATOM 715 O O . ALA A 1 94 ? -0.78 -35.562 -12.055 1 97.06 94 ALA A O 1
ATOM 716 N N . VAL A 1 95 ? -2.129 -35.031 -10.328 1 97.69 95 VAL A N 1
ATOM 717 C CA . VAL A 1 95 ? -2.014 -33.594 -10.5 1 97.69 95 VAL A CA 1
ATOM 718 C C . VAL A 1 95 ? -1.488 -32.969 -9.219 1 97.69 95 VAL A C 1
ATOM 720 O O . VAL A 1 95 ? -2.008 -33.219 -8.133 1 97.69 95 VAL A O 1
ATOM 723 N N . CYS A 1 96 ? -0.396 -32.188 -9.359 1 97 96 CYS A N 1
ATOM 724 C CA . CYS A 1 96 ? 0.229 -31.484 -8.25 1 97 96 CYS A CA 1
ATOM 725 C C . CYS A 1 96 ? 0.304 -29.984 -8.539 1 97 96 CYS A C 1
ATOM 727 O O . CYS A 1 96 ? 0.159 -29.578 -9.688 1 97 96 CYS A O 1
ATOM 729 N N . ASN A 1 97 ? 0.392 -29.219 -7.512 1 96.5 97 ASN A N 1
ATOM 730 C CA . ASN A 1 97 ? 0.648 -27.781 -7.629 1 96.5 97 ASN A CA 1
ATOM 731 C C . ASN A 1 97 ? 1.695 -27.312 -6.625 1 96.5 97 ASN A C 1
ATOM 733 O O . ASN A 1 97 ? 2.438 -28.125 -6.07 1 96.5 97 ASN A O 1
ATOM 737 N N . VAL A 1 98 ? 1.962 -26.016 -6.559 1 95.38 98 VAL A N 1
ATOM 738 C CA . VAL A 1 98 ? 2.9 -25.422 -5.613 1 95.38 98 VAL A CA 1
ATOM 739 C C . VAL A 1 98 ? 2.174 -24.422 -4.723 1 95.38 98 VAL A C 1
ATOM 741 O O . VAL A 1 98 ? 2.305 -23.203 -4.914 1 95.38 98 VAL A O 1
ATOM 744 N N . PRO A 1 99 ? 1.502 -24.859 -3.656 1 93.62 99 PRO A N 1
ATOM 745 C CA . PRO A 1 99 ? 0.563 -24.016 -2.916 1 93.62 99 PRO A CA 1
ATOM 746 C C . PRO A 1 99 ? 1.264 -23.047 -1.969 1 93.62 99 PRO A C 1
ATOM 748 O O . PRO A 1 99 ? 0.629 -22.141 -1.434 1 93.62 99 PRO A O 1
ATOM 751 N N . ASP A 1 100 ? 2.525 -23.188 -1.701 1 92.62 100 ASP A N 1
ATOM 752 C CA . ASP A 1 100 ? 3.17 -22.422 -0.639 1 92.62 100 ASP A CA 1
ATOM 753 C C . ASP A 1 100 ? 4.125 -21.375 -1.215 1 92.62 100 ASP A C 1
ATOM 755 O O . ASP A 1 100 ? 4.973 -20.844 -0.498 1 92.62 100 ASP A O 1
ATOM 759 N N . TYR A 1 101 ? 4.016 -21.156 -2.471 1 94.06 101 TYR A N 1
ATOM 760 C CA . TYR A 1 101 ? 4.879 -20.109 -3.027 1 94.06 101 TYR A CA 1
ATOM 761 C C . TYR A 1 101 ? 4.141 -18.781 -3.131 1 94.06 101 TYR A C 1
ATOM 763 O O . TYR A 1 101 ? 2.906 -18.75 -3.143 1 94.06 101 TYR A O 1
ATOM 771 N N . GLY A 1 102 ? 4.805 -17.703 -3.152 1 94.5 102 GLY A N 1
ATOM 772 C CA . GLY A 1 102 ? 4.297 -16.406 -3.531 1 94.5 102 GLY A CA 1
ATOM 773 C C . GLY A 1 102 ? 3.227 -15.883 -2.59 1 94.5 102 GLY A C 1
ATOM 774 O O . GLY A 1 102 ? 2.508 -14.938 -2.92 1 94.5 102 GLY A O 1
ATOM 775 N N . ILE A 1 103 ? 3.045 -16.5 -1.431 1 96.25 103 ILE A N 1
ATOM 776 C CA . ILE A 1 103 ? 1.995 -16.141 -0.488 1 96.25 103 ILE A CA 1
ATOM 777 C C . ILE A 1 103 ? 2.199 -14.695 -0.026 1 96.25 103 ILE A C 1
ATOM 779 O O . ILE A 1 103 ? 1.272 -13.883 -0.078 1 96.25 103 ILE A O 1
ATOM 783 N N . GLU A 1 104 ? 3.377 -14.367 0.349 1 96.5 104 GLU A N 1
ATOM 784 C CA . GLU A 1 104 ? 3.668 -13.031 0.856 1 96.5 104 GLU A CA 1
ATOM 785 C C . GLU A 1 104 ? 3.582 -11.992 -0.255 1 96.5 104 GLU A C 1
ATOM 787 O O . GLU A 1 104 ? 3.092 -10.883 -0.036 1 96.5 104 GLU A O 1
ATOM 792 N N . GLU A 1 105 ? 4.07 -12.398 -1.471 1 97 105 GLU A N 1
ATOM 793 C CA . GLU A 1 105 ? 4.027 -11.484 -2.611 1 97 105 GLU A CA 1
ATOM 794 C C . GLU A 1 105 ? 2.592 -11.086 -2.939 1 97 105 GLU A C 1
ATOM 796 O O . GLU A 1 105 ? 2.293 -9.898 -3.094 1 97 105 GLU A O 1
ATOM 801 N N . VAL A 1 106 ? 1.745 -12.039 -2.994 1 97.94 106 VAL A N 1
ATOM 802 C CA . VAL A 1 106 ? 0.358 -11.773 -3.359 1 97.94 106 VAL A CA 1
ATOM 803 C C . VAL A 1 106 ? -0.323 -10.977 -2.246 1 97.94 106 VAL A C 1
ATOM 805 O O . VAL A 1 106 ? -1.092 -10.047 -2.52 1 97.94 106 VAL A O 1
ATOM 808 N N . ALA A 1 107 ? -0.053 -11.297 -1.014 1 98.62 107 ALA A N 1
ATOM 809 C CA . ALA A 1 107 ? -0.638 -10.578 0.117 1 98.62 107 ALA A CA 1
ATOM 810 C C . ALA A 1 107 ? -0.201 -9.117 0.127 1 98.62 107 ALA A C 1
ATOM 812 O O . ALA A 1 107 ? -1.025 -8.219 0.303 1 98.62 107 ALA A O 1
ATOM 813 N N . ASP A 1 108 ? 1.108 -8.906 -0.052 1 98.62 108 ASP A N 1
ATOM 814 C CA . ASP A 1 108 ? 1.644 -7.547 -0.08 1 98.62 108 ASP A CA 1
ATOM 815 C C . ASP A 1 108 ? 1.03 -6.738 -1.221 1 98.62 108 ASP A C 1
ATOM 817 O O . ASP A 1 108 ? 0.703 -5.562 -1.049 1 98.62 108 ASP A O 1
ATOM 821 N N . THR A 1 109 ? 0.869 -7.352 -2.385 1 98.5 109 THR A N 1
ATOM 822 C CA . THR A 1 109 ? 0.267 -6.676 -3.527 1 98.5 109 THR A CA 1
ATOM 823 C C . THR A 1 109 ? -1.2 -6.359 -3.258 1 98.5 109 THR A C 1
ATOM 825 O O . THR A 1 109 ? -1.687 -5.285 -3.625 1 98.5 109 THR A O 1
ATOM 828 N N . THR A 1 110 ? -1.88 -7.297 -2.637 1 98.88 110 THR A N 1
ATOM 829 C CA . THR A 1 110 ? -3.271 -7.062 -2.268 1 98.88 110 THR A CA 1
ATOM 830 C C . THR A 1 110 ? -3.396 -5.824 -1.382 1 98.88 110 THR A C 1
ATOM 832 O O . THR A 1 110 ? -4.207 -4.938 -1.655 1 98.88 110 THR A O 1
ATOM 835 N N . VAL A 1 111 ? -2.572 -5.727 -0.392 1 98.81 111 VAL A N 1
ATOM 836 C CA . VAL A 1 111 ? -2.604 -4.605 0.542 1 98.81 111 VAL A CA 1
ATOM 837 C C . VAL A 1 111 ? -2.189 -3.322 -0.176 1 98.81 111 VAL A C 1
ATOM 839 O O . VAL A 1 111 ? -2.738 -2.25 0.09 1 98.81 111 VAL A O 1
ATOM 842 N N . ALA A 1 112 ? -1.222 -3.428 -1.071 1 98.69 112 ALA A N 1
ATOM 843 C CA . ALA A 1 112 ? -0.832 -2.277 -1.884 1 98.69 112 ALA A CA 1
ATOM 844 C C . ALA A 1 112 ? -2.029 -1.707 -2.639 1 98.69 112 ALA A C 1
ATOM 846 O O . ALA A 1 112 ? -2.238 -0.492 -2.658 1 98.69 112 ALA A O 1
ATOM 847 N N . HIS A 1 113 ? -2.795 -2.6 -3.219 1 98.81 113 HIS A N 1
ATOM 848 C CA . HIS A 1 113 ? -3.971 -2.188 -3.977 1 98.81 113 HIS A CA 1
ATOM 849 C C . HIS A 1 113 ? -5.027 -1.571 -3.064 1 98.81 113 HIS A C 1
ATOM 851 O O . HIS A 1 113 ? -5.613 -0.538 -3.393 1 98.81 113 HIS A O 1
ATOM 857 N N . ILE A 1 114 ? -5.266 -2.186 -1.925 1 98.75 114 ILE A N 1
ATOM 858 C CA . ILE A 1 114 ? -6.23 -1.664 -0.962 1 98.75 114 ILE A CA 1
ATOM 859 C C . ILE A 1 114 ? -5.824 -0.253 -0.541 1 98.75 114 ILE A C 1
ATOM 861 O O . ILE A 1 114 ? -6.645 0.669 -0.572 1 98.75 114 ILE A O 1
ATOM 865 N N . LEU A 1 115 ? -4.594 -0.091 -0.218 1 98.56 115 LEU A N 1
ATOM 866 C CA . LEU A 1 115 ? -4.098 1.201 0.242 1 98.56 115 LEU A CA 1
ATOM 867 C C . LEU A 1 115 ? -4.156 2.236 -0.876 1 98.56 115 LEU A C 1
ATOM 869 O O . LEU A 1 115 ? -4.477 3.402 -0.631 1 98.56 115 LEU A O 1
ATOM 873 N N . ALA A 1 116 ? -3.783 1.817 -2.1 1 98 116 ALA A N 1
ATOM 874 C CA . ALA A 1 116 ? -3.846 2.738 -3.232 1 98 116 ALA A CA 1
ATOM 875 C C . ALA A 1 116 ? -5.266 3.26 -3.438 1 98 116 ALA A C 1
ATOM 877 O O . ALA A 1 116 ? -5.457 4.422 -3.809 1 98 116 ALA A O 1
ATOM 878 N N . LEU A 1 117 ? -6.25 2.426 -3.203 1 97.31 117 LEU A N 1
ATOM 879 C CA . LEU A 1 117 ? -7.645 2.816 -3.355 1 97.31 117 LEU A CA 1
ATOM 880 C C . LEU A 1 117 ? -8.078 3.742 -2.223 1 97.31 117 LEU A C 1
ATOM 882 O O . LEU A 1 117 ? -8.695 4.781 -2.467 1 97.31 117 LEU A O 1
ATOM 886 N N . PHE A 1 118 ? -7.738 3.398 -0.987 1 97.5 118 PHE A N 1
ATOM 887 C CA . PHE A 1 118 ? -8.164 4.176 0.17 1 97.5 118 PHE A CA 1
ATOM 888 C C . PHE A 1 118 ? -7.453 5.523 0.208 1 97.5 118 PHE A C 1
ATOM 890 O O . PHE A 1 118 ? -8.055 6.543 0.552 1 97.5 118 PHE A O 1
ATOM 897 N N . ARG A 1 119 ? -6.172 5.496 -0.213 1 96.94 119 ARG A N 1
ATOM 898 C CA . ARG A 1 119 ? -5.375 6.707 -0.047 1 96.94 119 ARG A CA 1
ATOM 899 C C . ARG A 1 119 ? -5.172 7.418 -1.381 1 96.94 119 ARG A C 1
ATOM 901 O O . ARG A 1 119 ? -4.602 8.508 -1.429 1 96.94 119 ARG A O 1
ATOM 908 N N . GLN A 1 120 ? -5.594 6.82 -2.465 1 94.94 120 GLN A N 1
ATOM 909 C CA . GLN A 1 120 ? -5.676 7.406 -3.799 1 94.94 120 GLN A CA 1
ATOM 910 C C . GLN A 1 120 ? -4.285 7.727 -4.34 1 94.94 120 GLN A C 1
ATOM 912 O O . GLN A 1 120 ? -4.109 8.711 -5.066 1 94.94 120 GLN A O 1
ATOM 917 N N . THR A 1 121 ? -3.299 6.969 -3.941 1 96.19 121 THR A N 1
ATOM 918 C CA . THR A 1 121 ? -1.92 7.285 -4.297 1 96.19 121 THR A CA 1
ATOM 919 C C . THR A 1 121 ? -1.708 7.164 -5.801 1 96.19 121 THR A C 1
ATOM 921 O O . THR A 1 121 ? -1.049 8.008 -6.414 1 96.19 121 THR A O 1
ATOM 924 N N . THR A 1 122 ? -2.281 6.133 -6.457 1 95.75 122 THR A N 1
ATOM 925 C CA . THR A 1 122 ? -2.143 5.953 -7.898 1 95.75 122 THR A CA 1
ATOM 926 C C . THR A 1 122 ? -2.85 7.074 -8.656 1 95.75 122 THR A C 1
ATOM 928 O O . THR A 1 122 ? -2.289 7.645 -9.594 1 95.75 122 THR A O 1
ATOM 931 N N . ALA A 1 123 ? -4.051 7.422 -8.258 1 93.19 123 ALA A N 1
ATOM 932 C CA . ALA A 1 123 ? -4.836 8.469 -8.906 1 93.19 123 ALA A CA 1
ATOM 933 C C . ALA A 1 123 ? -4.156 9.828 -8.781 1 93.19 123 ALA A C 1
ATOM 935 O O . ALA A 1 123 ? -4.105 10.594 -9.742 1 93.19 123 ALA A O 1
ATOM 936 N N . LEU A 1 124 ? -3.658 10.133 -7.59 1 93.88 124 LEU A N 1
ATOM 937 C CA . LEU A 1 124 ? -3.012 11.414 -7.34 1 93.88 124 LEU A CA 1
ATOM 938 C C . LEU A 1 124 ? -1.708 11.531 -8.125 1 93.88 124 LEU A C 1
ATOM 940 O O . LEU A 1 124 ? -1.376 12.602 -8.633 1 93.88 124 LEU A O 1
ATOM 944 N N . HIS A 1 125 ? -0.95 10.406 -8.188 1 95.62 125 HIS A N 1
ATOM 945 C CA . HIS A 1 125 ? 0.248 10.383 -9.016 1 95.62 125 HIS A CA 1
ATOM 946 C C . HIS A 1 125 ? -0.086 10.672 -10.477 1 95.62 125 HIS A C 1
ATOM 948 O O . HIS A 1 125 ? 0.569 11.5 -11.109 1 95.62 125 HIS A O 1
ATOM 954 N N . GLN A 1 126 ? -1.086 10.008 -10.961 1 93.19 126 GLN A N 1
ATOM 955 C CA . GLN A 1 126 ? -1.496 10.195 -12.344 1 93.19 126 GLN A CA 1
ATOM 956 C C . GLN A 1 126 ? -1.952 11.625 -12.602 1 93.19 126 GLN A C 1
ATOM 958 O O . GLN A 1 126 ? -1.673 12.195 -13.656 1 93.19 126 GLN A O 1
ATOM 963 N N . ALA A 1 127 ? -2.678 12.195 -11.68 1 91.56 127 ALA A N 1
ATOM 964 C CA . ALA A 1 127 ? -3.139 13.57 -11.82 1 91.56 127 ALA A CA 1
ATOM 965 C C . ALA A 1 127 ? -1.964 14.531 -12.008 1 91.56 127 ALA A C 1
ATOM 967 O O . ALA A 1 127 ? -2.016 15.43 -12.844 1 91.56 127 ALA A O 1
ATOM 968 N N . LEU A 1 128 ? -0.906 14.375 -11.227 1 92.94 128 LEU A N 1
ATOM 969 C CA . LEU A 1 128 ? 0.281 15.211 -11.367 1 92.94 128 LEU A CA 1
ATOM 970 C C . LEU A 1 128 ? 0.926 15.008 -12.734 1 92.94 128 LEU A C 1
ATOM 972 O O . LEU A 1 128 ? 1.357 15.977 -13.375 1 92.94 128 LEU A O 1
ATOM 976 N N . GLN A 1 129 ? 0.982 13.711 -13.156 1 93.44 129 GLN A N 1
ATOM 977 C CA . GLN A 1 129 ? 1.526 13.422 -14.477 1 93.44 129 GLN A CA 1
ATOM 978 C C . GLN A 1 129 ? 0.72 14.117 -15.57 1 93.44 129 GLN A C 1
ATOM 980 O O . GLN A 1 129 ? 1.274 14.539 -16.594 1 93.44 129 GLN A O 1
ATOM 985 N N . ASP A 1 130 ? -0.55 14.266 -15.336 1 91.88 130 ASP A N 1
ATOM 986 C CA . ASP A 1 130 ? -1.456 14.875 -16.297 1 91.88 130 ASP A CA 1
ATOM 987 C C . ASP A 1 130 ? -1.407 16.406 -16.219 1 91.88 130 ASP A C 1
ATOM 989 O O . ASP A 1 130 ? -2.137 17.094 -16.922 1 91.88 130 ASP A O 1
ATOM 993 N N . GLY A 1 131 ? -0.64 16.969 -15.32 1 90.88 131 GLY A N 1
ATOM 994 C CA . GLY A 1 131 ? -0.408 18.406 -15.25 1 90.88 131 GLY A CA 1
ATOM 995 C C . GLY A 1 131 ? -1.297 19.109 -14.242 1 90.88 131 GLY A C 1
ATOM 996 O O . GLY A 1 131 ? -1.329 20.328 -14.188 1 90.88 131 GLY A O 1
ATOM 997 N N . VAL A 1 132 ? -1.979 18.328 -13.438 1 86.75 132 VAL A N 1
ATOM 998 C CA . VAL A 1 132 ? -2.838 18.938 -12.422 1 86.75 132 VAL A CA 1
ATOM 999 C C . VAL A 1 132 ? -1.98 19.531 -11.312 1 86.75 132 VAL A C 1
ATOM 1001 O O . VAL A 1 132 ? -0.998 18.922 -10.883 1 86.75 132 VAL A O 1
ATOM 1004 N N . CYS A 1 133 ? -2.295 20.75 -10.945 1 84.81 133 CYS A N 1
ATOM 1005 C CA . CYS A 1 133 ? -1.688 21.422 -9.797 1 84.81 133 CYS A CA 1
ATOM 1006 C C . CYS A 1 133 ? -2.748 21.844 -8.789 1 84.81 133 CYS A C 1
ATOM 1008 O O . CYS A 1 133 ? -3.744 22.469 -9.156 1 84.81 133 CYS A O 1
ATOM 1010 N N . TYR A 1 134 ? -2.523 21.438 -7.594 1 81.19 134 TYR A N 1
ATOM 1011 C CA . TYR A 1 134 ? -3.471 21.781 -6.535 1 81.19 134 TYR A CA 1
ATOM 1012 C C . TYR A 1 134 ? -3.076 23.078 -5.84 1 81.19 134 TYR A C 1
ATOM 1014 O O . TYR A 1 134 ? -2.4 23.047 -4.809 1 81.19 134 TYR A O 1
ATOM 1022 N N . GLU A 1 135 ? -3.541 24.141 -6.281 1 75.12 135 GLU A N 1
ATOM 1023 C CA . GLU A 1 135 ? -3.084 25.453 -5.867 1 75.12 135 GLU A CA 1
ATOM 1024 C C . GLU A 1 135 ? -3.754 25.891 -4.566 1 75.12 135 GLU A C 1
ATOM 1026 O O . GLU A 1 135 ? -3.189 26.688 -3.805 1 75.12 135 GLU A O 1
ATOM 1031 N N . THR A 1 136 ? -5.02 25.375 -4.457 1 72 136 THR A N 1
ATOM 1032 C CA . THR A 1 136 ? -5.762 25.781 -3.271 1 72 136 THR A CA 1
ATOM 1033 C C . THR A 1 136 ? -6.207 24.562 -2.469 1 72 136 THR A C 1
ATOM 1035 O O . THR A 1 136 ? -6.254 23.453 -2.994 1 72 136 THR A O 1
ATOM 1038 N N . PHE A 1 137 ? -6.477 24.812 -1.269 1 69.25 137 PHE A N 1
ATOM 1039 C CA . PHE A 1 137 ? -6.992 23.766 -0.405 1 69.25 137 PHE A CA 1
ATOM 1040 C C . PHE A 1 137 ? -8.297 23.203 -0.95 1 69.25 137 PHE A C 1
ATOM 1042 O O . PHE A 1 137 ? -8.531 22 -0.912 1 69.25 137 PHE A O 1
ATOM 1049 N N . THR A 1 138 ? -9.07 24.125 -1.408 1 69.5 138 THR A N 1
ATOM 1050 C CA . THR A 1 138 ? -10.359 23.734 -1.952 1 69.5 138 THR A CA 1
ATOM 1051 C C . THR A 1 138 ? -10.18 22.812 -3.156 1 69.5 138 THR A C 1
ATOM 1053 O O . THR A 1 138 ? -10.867 21.781 -3.271 1 69.5 138 THR A O 1
ATOM 1056 N N . GLN A 1 139 ? -9.242 23.172 -3.984 1 71.44 139 GLN A N 1
ATOM 1057 C CA . GLN A 1 139 ? -8.945 22.328 -5.141 1 71.44 139 GLN A CA 1
ATOM 1058 C C . GLN A 1 139 ? -8.445 20.953 -4.711 1 71.44 139 GLN A C 1
ATOM 1060 O O . GLN A 1 139 ? -8.82 19.938 -5.301 1 71.44 139 GLN A O 1
ATOM 1065 N N . PHE A 1 140 ? -7.73 21 -3.777 1 73.5 140 PHE A N 1
ATOM 1066 C CA . PHE A 1 140 ? -7.164 19.766 -3.254 1 73.5 140 PHE A CA 1
ATOM 1067 C C . PHE A 1 140 ? -8.258 18.859 -2.711 1 73.5 140 PHE A C 1
ATOM 1069 O O . PHE A 1 140 ? -8.328 17.672 -3.061 1 73.5 140 PHE A O 1
ATOM 1076 N N . VAL A 1 141 ? -9.078 19.484 -1.837 1 71.62 141 VAL A N 1
ATOM 1077 C CA . VAL A 1 141 ? -10.133 18.703 -1.189 1 71.62 141 VAL A CA 1
ATOM 1078 C C . VAL A 1 141 ? -11.07 18.125 -2.246 1 71.62 141 VAL A C 1
ATOM 1080 O O . VAL A 1 141 ? -11.5 16.969 -2.133 1 71.62 141 VAL A O 1
ATOM 1083 N N . GLU A 1 142 ? -11.305 18.844 -3.268 1 69.94 142 GLU A N 1
ATOM 1084 C CA . GLU A 1 142 ? -12.211 18.406 -4.324 1 69.94 142 GLU A CA 1
ATOM 1085 C C . GLU A 1 142 ? -11.617 17.234 -5.102 1 69.94 142 GLU A C 1
ATOM 1087 O O . GLU A 1 142 ? -12.336 16.297 -5.461 1 69.94 142 GLU A O 1
ATOM 1092 N N . LYS A 1 143 ? -10.398 17.328 -5.266 1 65 143 LYS A N 1
ATOM 1093 C CA . LYS A 1 143 ? -9.789 16.297 -6.105 1 65 143 LYS A CA 1
ATOM 1094 C C . LYS A 1 143 ? -9.266 15.148 -5.262 1 65 143 LYS A C 1
ATOM 1096 O O . LYS A 1 143 ? -9.219 14 -5.723 1 65 143 LYS A O 1
ATOM 1101 N N . ALA A 1 144 ? -8.805 15.5 -4.078 1 62.38 144 ALA A N 1
ATOM 1102 C CA . ALA A 1 144 ? -8.266 14.477 -3.184 1 62.38 144 ALA A CA 1
ATOM 1103 C C . ALA A 1 144 ? -9.383 13.773 -2.416 1 62.38 144 ALA A C 1
ATOM 1105 O O . ALA A 1 144 ? -9.141 12.766 -1.746 1 62.38 144 ALA A O 1
ATOM 1106 N N . HIS A 1 145 ? -10.656 14.234 -2.525 1 61.56 145 HIS A N 1
ATOM 1107 C CA . HIS A 1 145 ? -11.812 13.836 -1.733 1 61.56 145 HIS A CA 1
ATOM 1108 C C . HIS A 1 145 ? -11.961 12.32 -1.702 1 61.56 145 HIS A C 1
ATOM 1110 O O . HIS A 1 145 ? -12.422 11.75 -0.707 1 61.56 145 HIS A O 1
ATOM 1116 N N . PRO A 1 146 ? -11.25 11.664 -2.498 1 72 146 PRO A N 1
ATOM 1117 C CA . PRO A 1 146 ? -11.602 10.25 -2.355 1 72 146 PRO A CA 1
ATOM 1118 C C . PRO A 1 146 ? -10.672 9.508 -1.399 1 72 146 PRO A C 1
ATOM 1120 O O . PRO A 1 146 ? -10.93 8.352 -1.05 1 72 146 PRO A O 1
ATOM 1123 N N . SER A 1 147 ? -9.773 10.312 -0.763 1 90.31 147 SER A N 1
ATOM 1124 C CA . SER A 1 147 ? -8.914 9.609 0.185 1 90.31 147 SER A CA 1
ATOM 1125 C C . SER A 1 147 ? -9.641 9.359 1.503 1 90.31 147 SER A C 1
ATOM 1127 O O . SER A 1 147 ? -10.367 10.227 1.991 1 90.31 147 SER A O 1
ATOM 1129 N N . ARG A 1 148 ? -9.453 8.25 2.096 1 93.69 148 ARG A N 1
ATOM 1130 C CA . ARG A 1 148 ? -10.242 7.84 3.256 1 93.69 148 ARG A CA 1
ATOM 1131 C C . ARG A 1 148 ? -9.344 7.281 4.355 1 93.69 148 ARG A C 1
ATOM 1133 O O . ARG A 1 148 ? -8.289 6.707 4.074 1 93.69 148 ARG A O 1
ATOM 1140 N N . ARG A 1 149 ? -9.844 7.477 5.566 1 95.75 149 ARG A N 1
ATOM 1141 C CA . ARG A 1 149 ? -9.234 6.82 6.719 1 95.75 149 ARG A CA 1
ATOM 1142 C C . ARG A 1 149 ? -9.57 5.332 6.742 1 95.75 149 ARG A C 1
ATOM 1144 O O . ARG A 1 149 ? -10.695 4.938 6.43 1 95.75 149 ARG A O 1
ATOM 1151 N N . ILE A 1 150 ? -8.625 4.477 7.133 1 97.12 150 ILE A N 1
ATOM 1152 C CA . ILE A 1 150 ? -8.781 3.027 7.102 1 97.12 150 ILE A CA 1
ATOM 1153 C C . ILE A 1 150 ? -9.234 2.525 8.469 1 97.12 150 ILE A C 1
ATOM 1155 O O . ILE A 1 150 ? -10.109 1.663 8.562 1 97.12 150 ILE A O 1
ATOM 1159 N N . ARG A 1 151 ? -8.617 3.07 9.523 1 95.06 151 ARG A N 1
ATOM 1160 C CA . ARG A 1 151 ? -8.922 2.561 10.859 1 95.06 151 ARG A CA 1
ATOM 1161 C C . ARG A 1 151 ? -10.422 2.58 11.125 1 95.06 151 ARG A C 1
ATOM 1163 O O . ARG A 1 151 ? -11.086 3.59 10.883 1 95.06 151 ARG A O 1
ATOM 1170 N N . GLY A 1 152 ? -10.898 1.475 11.555 1 95.44 152 GLY A N 1
ATOM 1171 C CA . GLY A 1 152 ? -12.305 1.361 11.898 1 95.44 152 GLY A CA 1
ATOM 1172 C C . GLY A 1 152 ? -13.172 0.931 10.734 1 95.44 152 GLY A C 1
ATOM 1173 O O . GLY A 1 152 ? -14.352 0.627 10.906 1 95.44 152 GLY A O 1
ATOM 1174 N N . LYS A 1 153 ? -12.656 0.952 9.531 1 97.88 153 LYS A N 1
ATOM 1175 C CA . LYS A 1 153 ? -13.398 0.455 8.375 1 97.88 153 LYS A CA 1
ATOM 1176 C C . LYS A 1 153 ? -13.375 -1.07 8.328 1 97.88 153 LYS A C 1
ATOM 1178 O O . LYS A 1 153 ? -12.5 -1.705 8.914 1 97.88 153 LYS A O 1
ATOM 1183 N N . THR A 1 154 ? -14.32 -1.646 7.609 1 98.75 154 THR A N 1
ATOM 1184 C CA . THR A 1 154 ? -14.445 -3.098 7.527 1 98.75 154 THR A CA 1
ATOM 1185 C C . THR A 1 154 ? -13.883 -3.617 6.207 1 98.75 154 THR A C 1
ATOM 1187 O O . THR A 1 154 ? -14.266 -3.145 5.137 1 98.75 154 THR A O 1
ATOM 1190 N N . LEU A 1 155 ? -12.969 -4.52 6.301 1 98.88 155 LEU A N 1
ATOM 1191 C CA . LEU A 1 155 ? -12.508 -5.293 5.152 1 98.88 155 LEU A CA 1
ATOM 1192 C C . LEU A 1 155 ? -13.211 -6.648 5.094 1 98.88 155 LEU A C 1
ATOM 1194 O O . LEU A 1 155 ? -13.016 -7.492 5.973 1 98.88 155 LEU A O 1
ATOM 1198 N N . GLY A 1 156 ? -14.094 -6.832 4.098 1 98.88 156 GLY A N 1
ATOM 1199 C CA . GLY A 1 156 ? -14.703 -8.125 3.855 1 98.88 156 GLY A CA 1
ATOM 1200 C C . GLY A 1 156 ? -13.867 -9.023 2.967 1 98.88 156 GLY A C 1
ATOM 1201 O O . GLY A 1 156 ? -13.516 -8.648 1.847 1 98.88 156 GLY A O 1
ATOM 1202 N N . MET A 1 157 ? -13.562 -10.188 3.436 1 98.75 157 MET A N 1
ATOM 1203 C CA . MET A 1 157 ? -12.734 -11.125 2.684 1 98.75 157 MET A CA 1
ATOM 1204 C C . MET A 1 157 ? -13.539 -12.367 2.297 1 98.75 157 MET A C 1
ATOM 1206 O O . MET A 1 157 ? -14.203 -12.969 3.141 1 98.75 157 MET A O 1
ATOM 1210 N N . ILE A 1 158 ? -13.492 -12.688 1.039 1 98.56 158 ILE A N 1
ATOM 1211 C CA . ILE A 1 158 ? -14.109 -13.914 0.554 1 98.56 158 ILE A CA 1
ATOM 1212 C C . ILE A 1 158 ? -13.031 -14.984 0.361 1 98.56 158 ILE A C 1
ATOM 1214 O O . ILE A 1 158 ? -12.289 -14.953 -0.621 1 98.56 158 ILE A O 1
ATOM 1218 N N . GLY A 1 159 ? -13.008 -15.906 1.254 1 97.44 159 GLY A N 1
ATOM 1219 C CA . GLY A 1 159 ? -11.961 -16.922 1.274 1 97.44 159 GLY A CA 1
ATOM 1220 C C . GLY A 1 159 ? -10.867 -16.625 2.283 1 97.44 159 GLY A C 1
ATOM 1221 O O . GLY A 1 159 ? -10.414 -15.477 2.4 1 97.44 159 GLY A O 1
ATOM 1222 N N . MET A 1 160 ? -10.469 -17.641 3.023 1 96.44 160 MET A N 1
ATOM 1223 C CA . MET A 1 160 ? -9.445 -17.516 4.059 1 96.44 160 MET A CA 1
ATOM 1224 C C . MET A 1 160 ? -8.469 -18.688 4.004 1 96.44 160 MET A C 1
ATOM 1226 O O . MET A 1 160 ? -8.305 -19.406 4.988 1 96.44 160 MET A O 1
ATOM 1230 N N . GLY A 1 161 ? -7.84 -18.812 2.857 1 94.5 161 GLY A N 1
ATOM 1231 C CA . GLY A 1 161 ? -6.699 -19.703 2.736 1 94.5 161 GLY A CA 1
ATOM 1232 C C . GLY A 1 161 ? -5.398 -19.078 3.189 1 94.5 161 GLY A C 1
ATOM 1233 O O . GLY A 1 161 ? -5.398 -18.109 3.959 1 94.5 161 GLY A O 1
ATOM 1234 N N . ASN A 1 162 ? -4.277 -19.594 2.789 1 94.75 162 ASN A N 1
ATOM 1235 C CA . ASN A 1 162 ? -2.969 -19.109 3.211 1 94.75 162 ASN A CA 1
ATOM 1236 C C . ASN A 1 162 ? -2.779 -17.641 2.846 1 94.75 162 ASN A C 1
ATOM 1238 O O . ASN A 1 162 ? -2.348 -16.828 3.678 1 94.75 162 ASN A O 1
ATOM 1242 N N . ILE A 1 163 ? -3.119 -17.297 1.587 1 97 163 ILE A N 1
ATOM 1243 C CA . ILE A 1 163 ? -2.973 -15.914 1.141 1 97 163 ILE A CA 1
ATOM 1244 C C . ILE A 1 163 ? -3.951 -15.023 1.897 1 97 163 ILE A C 1
ATOM 1246 O O . ILE A 1 163 ? -3.586 -13.93 2.348 1 97 163 ILE A O 1
ATOM 1250 N N . GLY A 1 164 ? -5.223 -15.461 2.033 1 97.56 164 GLY A N 1
ATOM 1251 C CA . GLY A 1 164 ? -6.203 -14.719 2.803 1 97.56 164 GLY A CA 1
ATOM 1252 C C . GLY A 1 164 ? -5.754 -14.422 4.223 1 97.56 164 GLY A C 1
ATOM 1253 O O . GLY A 1 164 ? -5.906 -13.297 4.707 1 97.56 164 GLY A O 1
ATOM 1254 N N . MET A 1 165 ? -5.191 -15.398 4.883 1 97.06 165 MET A N 1
ATOM 1255 C CA . MET A 1 165 ? -4.695 -15.227 6.246 1 97.06 165 MET A CA 1
ATOM 1256 C C . MET A 1 165 ? -3.57 -14.203 6.293 1 97.06 165 MET A C 1
ATOM 1258 O O . MET A 1 165 ? -3.506 -13.383 7.211 1 97.06 165 MET A O 1
ATOM 1262 N N . ALA A 1 166 ? -2.674 -14.312 5.301 1 97.75 166 ALA A N 1
ATOM 1263 C CA . ALA A 1 166 ? -1.575 -13.352 5.227 1 97.75 166 ALA A CA 1
ATOM 1264 C C . ALA A 1 166 ? -2.1 -11.938 5.043 1 97.75 166 ALA A C 1
ATOM 1266 O O . ALA A 1 166 ? -1.612 -11 5.68 1 97.75 166 ALA A O 1
ATOM 1267 N N . VAL A 1 167 ? -3.113 -11.719 4.188 1 98.62 167 VAL A N 1
ATOM 1268 C CA . VAL A 1 167 ? -3.736 -10.422 3.979 1 98.62 167 VAL A CA 1
ATOM 1269 C C . VAL A 1 167 ? -4.41 -9.953 5.27 1 98.62 167 VAL A C 1
ATOM 1271 O O . VAL A 1 167 ? -4.281 -8.789 5.66 1 98.62 167 VAL A O 1
ATOM 1274 N N . CYS A 1 168 ? -5.074 -10.852 5.941 1 98.25 168 CYS A N 1
ATOM 1275 C CA . CYS A 1 168 ? -5.781 -10.562 7.18 1 98.25 168 CYS A CA 1
ATOM 1276 C C . CYS A 1 168 ? -4.84 -9.977 8.227 1 98.25 168 CYS A C 1
ATOM 1278 O O . CYS A 1 168 ? -5.152 -8.953 8.836 1 98.25 168 CYS A O 1
ATOM 1280 N N . THR A 1 169 ? -3.713 -10.602 8.406 1 97.12 169 THR A N 1
ATOM 1281 C CA . THR A 1 169 ? -2.734 -10.141 9.391 1 97.12 169 THR A CA 1
ATOM 1282 C C . THR A 1 169 ? -2.26 -8.734 9.062 1 97.12 169 THR A C 1
ATOM 1284 O O . THR A 1 169 ? -2.18 -7.879 9.953 1 97.12 169 THR A O 1
ATOM 1287 N N . ARG A 1 170 ? -1.988 -8.469 7.879 1 98.19 170 ARG A N 1
ATOM 1288 C CA . ARG A 1 170 ? -1.536 -7.156 7.434 1 98.19 170 ARG A CA 1
ATOM 1289 C C . ARG A 1 170 ? -2.643 -6.117 7.582 1 98.19 170 ARG A C 1
ATOM 1291 O O . ARG A 1 170 ? -2.393 -4.996 8.023 1 98.19 170 ARG A O 1
ATOM 1298 N N . ALA A 1 171 ? -3.865 -6.504 7.203 1 98.44 171 ALA A N 1
ATOM 1299 C CA . ALA A 1 171 ? -5.012 -5.602 7.27 1 98.44 171 ALA A CA 1
ATOM 1300 C C . ALA A 1 171 ? -5.285 -5.164 8.703 1 98.44 171 ALA A C 1
ATOM 1302 O O . ALA A 1 171 ? -5.617 -4.004 8.953 1 98.44 171 ALA A O 1
ATOM 1303 N N . LYS A 1 172 ? -5.16 -6.035 9.633 1 97.69 172 LYS A N 1
ATOM 1304 C CA . LYS A 1 172 ? -5.379 -5.715 11.039 1 97.69 172 LYS A CA 1
ATOM 1305 C C . LYS A 1 172 ? -4.371 -4.68 11.531 1 97.69 172 LYS A C 1
ATOM 1307 O O . LYS A 1 172 ? -4.715 -3.801 12.328 1 97.69 172 LYS A O 1
ATOM 1312 N N . ALA A 1 173 ? -3.184 -4.773 11.078 1 96.75 173 ALA A N 1
ATOM 1313 C CA . ALA A 1 173 ? -2.15 -3.816 11.461 1 96.75 173 ALA A CA 1
ATOM 1314 C C . ALA A 1 173 ? -2.465 -2.424 10.93 1 96.75 173 ALA A C 1
ATOM 1316 O O . ALA A 1 173 ? -1.993 -1.421 11.469 1 96.75 173 ALA A O 1
ATOM 1317 N N . LEU A 1 174 ? -3.262 -2.354 9.859 1 97.56 174 LEU A N 1
ATOM 1318 C CA . LEU A 1 174 ? -3.682 -1.078 9.289 1 97.56 174 LEU A CA 1
ATOM 1319 C C . LEU A 1 174 ? -4.879 -0.514 10.047 1 97.56 174 LEU A C 1
ATOM 1321 O O . LEU A 1 174 ? -5.254 0.646 9.852 1 97.56 174 LEU A O 1
ATOM 1325 N N . GLY A 1 175 ? -5.527 -1.381 10.891 1 97.25 175 GLY A N 1
ATOM 1326 C CA . GLY A 1 175 ? -6.645 -0.918 11.695 1 97.25 175 GLY A CA 1
ATOM 1327 C C . GLY A 1 175 ? -7.992 -1.354 11.156 1 97.25 175 GLY A C 1
ATOM 1328 O O . GLY A 1 175 ? -9.039 -0.908 11.641 1 97.25 175 GLY A O 1
ATOM 1329 N N . PHE A 1 176 ? -8.008 -2.262 10.172 1 98.31 176 PHE A N 1
ATOM 1330 C CA . PHE A 1 176 ? -9.266 -2.764 9.633 1 98.31 176 PHE A CA 1
ATOM 1331 C C . PHE A 1 176 ? -9.961 -3.672 10.633 1 98.31 176 PHE A C 1
ATOM 1333 O O . PHE A 1 176 ? -9.305 -4.461 11.32 1 98.31 176 PHE A O 1
ATOM 1340 N N . ASP A 1 177 ? -11.266 -3.557 10.703 1 98.44 177 ASP A N 1
ATOM 1341 C CA . ASP A 1 177 ? -12.07 -4.68 11.164 1 98.44 177 ASP A CA 1
ATOM 1342 C C . ASP A 1 177 ? -12.258 -5.715 10.055 1 98.44 177 ASP A C 1
ATOM 1344 O O . ASP A 1 177 ? -12.805 -5.406 8.992 1 98.44 177 ASP A O 1
ATOM 1348 N N . VAL A 1 178 ? -11.859 -6.953 10.305 1 98.62 178 VAL A N 1
ATOM 1349 C CA . VAL A 1 178 ? -11.859 -7.945 9.234 1 98.62 178 VAL A CA 1
ATOM 1350 C C . VAL A 1 178 ? -13.07 -8.867 9.383 1 98.62 178 VAL A C 1
ATOM 1352 O O . VAL A 1 178 ? -13.305 -9.422 10.461 1 98.62 178 VAL A O 1
ATOM 1355 N N . MET A 1 179 ? -13.852 -8.945 8.352 1 98.69 179 MET A N 1
ATOM 1356 C CA . MET A 1 179 ? -14.992 -9.852 8.211 1 98.69 179 MET A CA 1
ATOM 1357 C C . MET A 1 179 ? -14.742 -10.875 7.109 1 98.69 179 MET A C 1
ATOM 1359 O O . MET A 1 179 ? -14.25 -10.523 6.035 1 98.69 179 MET A O 1
ATOM 1363 N N . VAL A 1 180 ? -15.07 -12.203 7.367 1 98.38 180 VAL A N 1
ATOM 1364 C CA . VAL A 1 180 ? -14.68 -13.227 6.402 1 98.38 180 VAL A CA 1
ATOM 1365 C C . VAL A 1 180 ? -15.875 -14.141 6.109 1 98.38 180 VAL A C 1
ATOM 1367 O O . VAL A 1 180 ? -16.625 -14.492 7.02 1 98.38 180 VAL A O 1
ATOM 1370 N N . TYR A 1 181 ? -16.078 -14.43 4.867 1 98.06 181 TYR A N 1
ATOM 1371 C CA . TYR A 1 181 ? -16.938 -15.5 4.391 1 98.06 181 TYR A CA 1
ATOM 1372 C C . TYR A 1 181 ? -16.125 -16.625 3.779 1 98.06 181 TYR A C 1
ATOM 1374 O O . TYR A 1 181 ? -15.531 -16.469 2.707 1 98.06 181 TYR A O 1
ATOM 1382 N N . ASP A 1 182 ? -16.062 -17.703 4.375 1 96.38 182 ASP A N 1
ATOM 1383 C CA . ASP A 1 182 ? -15.43 -18.953 3.963 1 96.38 182 ASP A CA 1
ATOM 1384 C C . ASP A 1 182 ? -16.156 -20.156 4.559 1 96.38 182 ASP A C 1
ATOM 1386 O O . ASP A 1 182 ? -15.945 -20.5 5.723 1 96.38 182 ASP A O 1
ATOM 1390 N N . PRO A 1 183 ? -16.953 -20.828 3.785 1 92.81 183 PRO A N 1
ATOM 1391 C CA . PRO A 1 183 ? -17.75 -21.938 4.301 1 92.81 183 PRO A CA 1
ATOM 1392 C C . PRO A 1 183 ? -16.891 -23.094 4.824 1 92.81 183 PRO A C 1
ATOM 1394 O O . PRO A 1 183 ? -17.391 -23.969 5.543 1 92.81 183 PRO A O 1
ATOM 1397 N N . TYR A 1 184 ? -15.625 -23.094 4.582 1 90.62 184 TYR A N 1
ATOM 1398 C CA . TYR A 1 184 ? -14.773 -24.234 4.941 1 90.62 184 TYR A CA 1
ATOM 1399 C C . TYR A 1 184 ? -13.781 -23.844 6.031 1 90.62 184 TYR A C 1
ATOM 1401 O O . TYR A 1 184 ? -12.859 -24.594 6.344 1 90.62 184 TYR A O 1
ATOM 1409 N N . LEU A 1 185 ? -13.938 -22.656 6.516 1 91.19 185 LEU A N 1
ATOM 1410 C CA . LEU A 1 185 ? -13.016 -22.172 7.539 1 91.19 185 LEU A CA 1
ATOM 1411 C C . LEU A 1 185 ? -13.055 -23.078 8.773 1 91.19 185 LEU A C 1
ATOM 1413 O O . LEU A 1 185 ? -14.133 -23.422 9.266 1 91.19 185 LEU A O 1
ATOM 1417 N N . ARG A 1 186 ? -11.891 -23.453 9.273 1 91.06 186 ARG A N 1
ATOM 1418 C CA . ARG A 1 186 ? -11.812 -24.281 10.469 1 91.06 186 ARG A CA 1
ATOM 1419 C C . ARG A 1 186 ? -12.391 -23.547 11.68 1 91.06 186 ARG A C 1
ATOM 1421 O O . ARG A 1 186 ? -12.078 -22.375 11.914 1 91.06 186 ARG A O 1
ATOM 1428 N N . PRO A 1 187 ? -13.133 -24.266 12.438 1 89.94 187 PRO A N 1
ATOM 1429 C CA . PRO A 1 187 ? -13.672 -23.641 13.641 1 89.94 187 PRO A CA 1
ATOM 1430 C C . PRO A 1 187 ? -12.578 -23.094 14.562 1 89.94 187 PRO A C 1
ATOM 1432 O O . PRO A 1 187 ? -11.555 -23.766 14.758 1 89.94 187 PRO A O 1
ATOM 1435 N N . GLY A 1 188 ? -12.773 -21.891 15.008 1 93 188 GLY A N 1
ATOM 1436 C CA . GLY A 1 188 ? -11.812 -21.312 15.945 1 93 188 GLY A CA 1
ATOM 1437 C C . GLY A 1 188 ? -10.82 -20.391 15.281 1 93 188 GLY A C 1
ATOM 1438 O O . GLY A 1 188 ? -10.141 -19.609 15.961 1 93 188 GLY A O 1
ATOM 1439 N N . THR A 1 189 ? -10.758 -20.469 13.945 1 92.19 189 THR A N 1
ATOM 1440 C CA . THR A 1 189 ? -9.836 -19.609 13.227 1 92.19 189 THR A CA 1
ATOM 1441 C C . THR A 1 189 ? -10.195 -18.141 13.461 1 92.19 189 THR A C 1
ATOM 1443 O O . THR A 1 189 ? -9.305 -17.297 13.625 1 92.19 189 THR A O 1
ATOM 1446 N N . ASP A 1 190 ? -11.477 -17.844 13.523 1 92.19 190 ASP A N 1
ATOM 1447 C CA . ASP A 1 190 ? -11.945 -16.484 13.75 1 92.19 190 ASP A CA 1
ATOM 1448 C C . ASP A 1 190 ? -11.492 -15.961 15.117 1 92.19 190 ASP A C 1
ATOM 1450 O O . ASP A 1 190 ? -11.07 -14.812 15.242 1 92.19 190 ASP A O 1
ATOM 1454 N N . LYS A 1 191 ? -11.531 -16.781 16.125 1 91.62 191 LYS A N 1
ATOM 1455 C CA . LYS A 1 191 ? -11.094 -16.422 17.469 1 91.62 191 LYS A CA 1
ATOM 1456 C C . LYS A 1 191 ? -9.586 -16.234 17.531 1 91.62 191 LYS A C 1
ATOM 1458 O O . LYS A 1 191 ? -9.094 -15.273 18.125 1 91.62 191 LYS A O 1
ATOM 1463 N N . ALA A 1 192 ? -8.898 -17.188 16.859 1 92.69 192 ALA A N 1
ATOM 1464 C CA . ALA A 1 192 ? -7.441 -17.141 16.859 1 92.69 192 ALA A CA 1
ATOM 1465 C C . ALA A 1 192 ? -6.926 -15.875 16.203 1 92.69 192 ALA A C 1
ATOM 1467 O O . ALA A 1 192 ? -5.926 -15.297 16.625 1 92.69 192 ALA A O 1
ATOM 1468 N N . LEU A 1 193 ? -7.617 -15.391 15.188 1 93.62 193 LEU A N 1
ATOM 1469 C CA . LEU A 1 193 ? -7.16 -14.242 14.406 1 93.62 193 LEU A CA 1
ATOM 1470 C C . LEU A 1 193 ? -7.863 -12.969 14.859 1 93.62 193 LEU A C 1
ATOM 1472 O O . LEU A 1 193 ? -7.473 -11.867 14.461 1 93.62 193 LEU A O 1
ATOM 1476 N N . GLY A 1 194 ? -8.875 -13.062 15.695 1 95.69 194 GLY A N 1
ATOM 1477 C CA . GLY A 1 194 ? -9.641 -11.906 16.125 1 95.69 194 GLY A CA 1
ATOM 1478 C C . GLY A 1 194 ? -10.422 -11.266 14.984 1 95.69 194 GLY A C 1
ATOM 1479 O O . GLY A 1 194 ? -10.352 -10.055 14.781 1 95.69 194 GLY A O 1
ATOM 1480 N N . ILE A 1 195 ? -11.109 -12.133 14.188 1 97.12 195 ILE A N 1
ATOM 1481 C CA . ILE A 1 195 ? -11.898 -11.633 13.062 1 97.12 195 ILE A CA 1
ATOM 1482 C C . ILE A 1 195 ? -13.344 -12.102 13.195 1 97.12 195 ILE A C 1
ATOM 1484 O O . ILE A 1 195 ? -13.672 -12.883 14.086 1 97.12 195 ILE A O 1
ATOM 1488 N N . THR A 1 196 ? -14.227 -11.586 12.383 1 97.69 196 THR A N 1
ATOM 1489 C CA . THR A 1 196 ? -15.641 -11.961 12.383 1 97.69 196 THR A CA 1
ATOM 1490 C C . THR A 1 196 ? -15.961 -12.852 11.195 1 97.69 196 THR A C 1
ATOM 1492 O O . THR A 1 196 ? -15.828 -12.438 10.039 1 97.69 196 THR A O 1
ATOM 1495 N N . GLN A 1 197 ? -16.328 -14.039 11.453 1 97.19 197 GLN A N 1
ATOM 1496 C CA . GLN A 1 197 ? -16.797 -14.938 10.398 1 97.19 197 GLN A CA 1
ATOM 1497 C C . GLN A 1 197 ? -18.297 -14.781 10.18 1 97.19 197 GLN A C 1
ATOM 1499 O O . GLN A 1 197 ? -19.062 -14.672 11.141 1 97.19 197 GLN A O 1
ATOM 1504 N N . VAL A 1 198 ? -18.719 -14.703 8.953 1 97.62 198 VAL A N 1
ATOM 1505 C CA . VAL A 1 198 ? -20.125 -14.586 8.633 1 97.62 198 VAL A CA 1
ATOM 1506 C C . VAL A 1 198 ? -20.547 -15.727 7.707 1 97.62 198 VAL A C 1
ATOM 1508 O O . VAL A 1 198 ? -19.703 -16.328 7.027 1 97.62 198 VAL A O 1
ATOM 1511 N N . ASP A 1 199 ? -21.875 -15.992 7.578 1 95.56 199 ASP A N 1
ATOM 1512 C CA . ASP A 1 199 ? -22.375 -17.141 6.816 1 95.56 199 ASP A CA 1
ATOM 1513 C C . ASP A 1 199 ? -23.125 -16.672 5.562 1 95.56 199 ASP A C 1
ATOM 1515 O O . ASP A 1 199 ? -23.641 -17.5 4.809 1 95.56 199 ASP A O 1
ATOM 1519 N N . SER A 1 200 ? -23.109 -15.414 5.352 1 97.31 200 SER A N 1
ATOM 1520 C CA . SER A 1 200 ? -23.812 -14.844 4.199 1 97.31 200 SER A CA 1
ATOM 1521 C C . SER A 1 200 ? -22.891 -13.938 3.391 1 97.31 200 SER A C 1
ATOM 1523 O O . SER A 1 200 ? -22.391 -12.945 3.908 1 97.31 200 SER A O 1
ATOM 1525 N N . LEU A 1 201 ? -22.781 -14.305 2.197 1 97.5 201 LEU A N 1
ATOM 1526 C CA . LEU A 1 201 ? -22 -13.492 1.288 1 97.5 201 LEU A CA 1
ATOM 1527 C C . LEU A 1 201 ? -22.625 -12.109 1.108 1 97.5 201 LEU 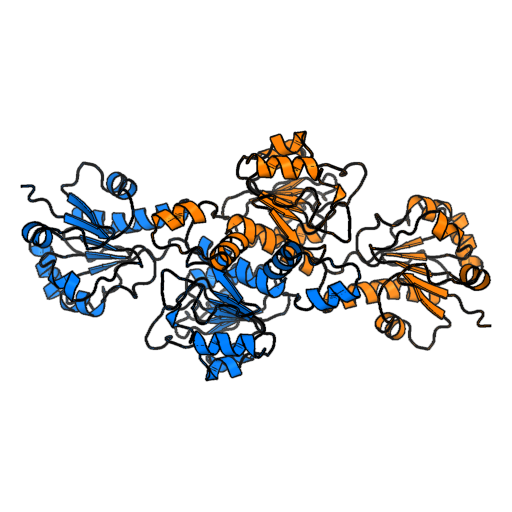A C 1
ATOM 1529 O O . LEU A 1 201 ? -21.906 -11.102 1.088 1 97.5 201 LEU A O 1
ATOM 1533 N N . ASP A 1 202 ? -23.922 -12.07 0.986 1 98 202 ASP A N 1
ATOM 1534 C CA . ASP A 1 202 ? -24.625 -10.805 0.842 1 98 202 ASP A CA 1
ATOM 1535 C C . ASP A 1 202 ? -24.375 -9.891 2.039 1 98 202 ASP A C 1
ATOM 1537 O O . ASP A 1 202 ? -24.125 -8.695 1.872 1 98 202 ASP A O 1
ATOM 1541 N N . TYR A 1 203 ? -24.453 -10.477 3.213 1 98.31 203 TYR A N 1
ATOM 1542 C CA . TYR A 1 203 ? -24.203 -9.711 4.426 1 98.31 203 TYR A CA 1
ATOM 1543 C C . TYR A 1 203 ? -22.797 -9.148 4.43 1 98.31 203 TYR A C 1
ATOM 1545 O O . TYR A 1 203 ? -22.578 -7.984 4.777 1 98.31 203 TYR A O 1
ATOM 1553 N N . LEU A 1 204 ? -21.844 -9.945 4.047 1 98.62 204 LEU A N 1
ATOM 1554 C CA . LEU A 1 204 ? -20.453 -9.5 3.992 1 98.62 204 LEU A CA 1
ATOM 1555 C C . LEU A 1 204 ? -20.312 -8.297 3.0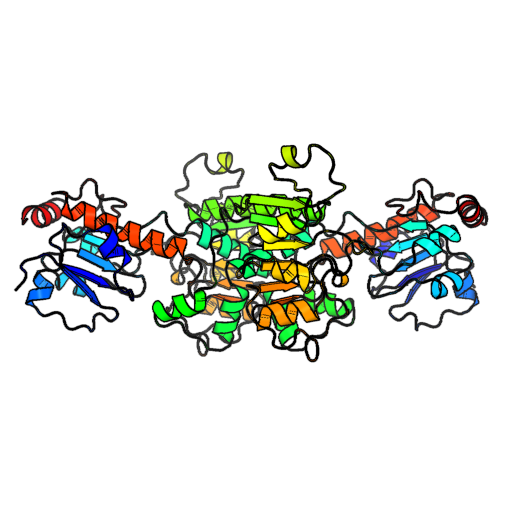64 1 98.62 204 LEU A C 1
ATOM 1557 O O . LEU A 1 204 ? -19.719 -7.281 3.445 1 98.62 204 LEU A O 1
ATOM 1561 N N . ILE A 1 205 ? -20.859 -8.406 1.895 1 98.62 205 ILE A N 1
ATOM 1562 C CA . ILE A 1 205 ? -20.734 -7.367 0.88 1 98.62 205 ILE A CA 1
ATOM 1563 C C . ILE A 1 205 ? -21.391 -6.082 1.369 1 98.62 205 ILE A C 1
ATOM 1565 O O . ILE A 1 205 ? -20.797 -5.008 1.312 1 98.62 205 ILE A O 1
ATOM 1569 N N . GLN A 1 206 ? -22.531 -6.172 1.997 1 98.25 206 GLN A N 1
ATOM 1570 C CA . GLN A 1 206 ? -23.328 -5.023 2.43 1 98.25 206 GLN A CA 1
ATOM 1571 C C . GLN A 1 206 ? -22.641 -4.273 3.562 1 98.25 206 GLN A C 1
ATOM 1573 O O . GLN A 1 206 ? -22.828 -3.062 3.715 1 98.25 206 GLN A O 1
ATOM 1578 N N . ASN A 1 207 ? -21.875 -4.949 4.262 1 98.38 207 ASN A N 1
ATOM 1579 C CA . ASN A 1 207 ? -21.328 -4.352 5.48 1 98.38 207 ASN A CA 1
ATOM 1580 C C . ASN A 1 207 ? -19.844 -4.074 5.359 1 98.38 207 ASN A C 1
ATOM 1582 O O . ASN A 1 207 ? -19.172 -3.789 6.359 1 98.38 207 ASN A O 1
ATOM 1586 N N . SER A 1 208 ? -19.328 -4.172 4.207 1 98.75 208 SER A N 1
ATOM 1587 C CA . SER A 1 208 ? -17.906 -3.959 4.004 1 98.75 208 SER A CA 1
ATOM 1588 C C . SER A 1 208 ? -17.641 -2.617 3.332 1 98.75 208 SER A C 1
ATOM 1590 O O . SER A 1 208 ? -18.422 -2.166 2.498 1 98.75 208 SER A O 1
ATOM 1592 N N . ASN A 1 209 ? -16.547 -1.973 3.746 1 98.5 209 ASN A N 1
ATOM 1593 C CA . ASN A 1 209 ? -16.047 -0.792 3.051 1 98.5 209 ASN A CA 1
ATOM 1594 C C . ASN A 1 209 ? -15.117 -1.172 1.895 1 98.5 209 ASN A C 1
ATOM 1596 O O . ASN A 1 209 ? -14.883 -0.365 0.996 1 98.5 209 ASN A O 1
ATOM 1600 N N . CYS A 1 210 ? -14.586 -2.352 1.919 1 98.75 210 CYS A N 1
ATOM 1601 C CA . CYS A 1 210 ? -13.781 -2.977 0.875 1 98.75 210 CYS A CA 1
ATOM 1602 C C . CYS A 1 210 ? -13.961 -4.488 0.883 1 98.75 210 CYS A C 1
ATOM 1604 O O . CYS A 1 210 ? -13.984 -5.109 1.948 1 98.75 210 CYS A O 1
ATOM 1606 N N . VAL A 1 211 ? -14.117 -5.059 -0.278 1 98.94 211 VAL A N 1
ATOM 1607 C CA . VAL A 1 211 ? -14.203 -6.512 -0.405 1 98.94 211 VAL A CA 1
ATOM 1608 C C . VAL A 1 211 ? -13 -7.031 -1.188 1 98.94 211 VAL A C 1
ATOM 1610 O O . VAL A 1 211 ? -12.648 -6.484 -2.236 1 98.94 211 VAL A O 1
ATOM 1613 N N . SER A 1 212 ? -12.336 -8.023 -0.68 1 98.88 212 SER A N 1
ATOM 1614 C CA . SER A 1 212 ? -11.18 -8.648 -1.324 1 98.88 212 SER A CA 1
ATOM 1615 C C . SER A 1 212 ? -11.422 -10.141 -1.556 1 98.88 212 SER A C 1
ATOM 1617 O O . SER A 1 212 ? -11.898 -10.844 -0.663 1 98.88 212 SER A O 1
ATOM 1619 N N . LEU A 1 213 ? -11.094 -10.625 -2.734 1 98.75 213 LEU A N 1
ATOM 1620 C CA . LEU A 1 213 ? -11.352 -12.016 -3.109 1 98.75 213 LEU A CA 1
ATOM 1621 C C . LEU A 1 213 ? -10.102 -12.867 -2.914 1 98.75 213 LEU A C 1
ATOM 1623 O O . LEU A 1 213 ? -9.023 -12.516 -3.4 1 98.75 213 LEU A O 1
ATOM 1627 N N . HIS A 1 214 ? -10.227 -14.008 -2.25 1 97.81 214 HIS A N 1
ATOM 1628 C CA . HIS A 1 214 ? -9.133 -14.93 -1.948 1 97.81 214 HIS A CA 1
ATOM 1629 C C . HIS A 1 214 ? -9.586 -16.375 -2.037 1 97.81 214 HIS A C 1
ATOM 1631 O O . HIS A 1 214 ? -9.117 -17.234 -1.282 1 97.81 214 HIS A O 1
ATOM 1637 N N . CYS A 1 215 ? -10.508 -16.672 -2.865 1 94.88 215 CYS A N 1
ATOM 1638 C CA . CYS A 1 215 ? -11.031 -18.016 -3.057 1 94.88 215 CYS A CA 1
ATOM 1639 C C . CYS A 1 215 ? -10.672 -18.547 -4.438 1 94.88 215 CYS A C 1
ATOM 1641 O O . CYS A 1 215 ? -10.383 -17.781 -5.352 1 94.88 215 CYS A O 1
ATOM 1643 N N . PRO A 1 216 ? -10.641 -19.875 -4.621 1 91.12 216 PRO A N 1
ATOM 1644 C CA . PRO A 1 216 ? -10.391 -20.422 -5.953 1 91.12 216 PRO A CA 1
ATOM 1645 C C . PRO A 1 216 ? -11.562 -20.219 -6.906 1 91.12 216 PRO A C 1
ATOM 1647 O O . PRO A 1 216 ? -12.672 -19.891 -6.469 1 91.12 216 PRO A O 1
ATOM 1650 N N . LEU A 1 217 ? -11.289 -20.297 -8.148 1 92.38 217 LEU A N 1
ATOM 1651 C CA . LEU A 1 217 ? -12.344 -20.25 -9.148 1 92.38 217 LEU A CA 1
ATOM 1652 C C . LEU A 1 217 ? -12.984 -21.625 -9.32 1 92.38 217 LEU A C 1
ATOM 1654 O O . LEU A 1 217 ? -12.32 -22.578 -9.742 1 92.38 217 LEU A O 1
ATOM 1658 N N . THR A 1 218 ? -14.125 -21.828 -8.922 1 89.56 218 THR A N 1
ATOM 1659 C CA . THR A 1 218 ? -14.977 -23 -9.031 1 89.56 218 THR A CA 1
ATOM 1660 C C . THR A 1 218 ? -16.344 -22.641 -9.586 1 89.56 218 THR A C 1
ATOM 1662 O O . THR A 1 218 ? -16.656 -21.453 -9.75 1 89.56 218 THR A O 1
ATOM 1665 N N . PRO A 1 219 ? -17.109 -23.609 -9.906 1 90.62 219 PRO A N 1
ATOM 1666 C CA . PRO A 1 219 ? -18.469 -23.281 -10.336 1 90.62 219 PRO A CA 1
ATOM 1667 C C . PRO A 1 219 ? -19.234 -22.453 -9.297 1 90.62 219 PRO A C 1
ATOM 1669 O O . PRO A 1 219 ? -20.031 -21.594 -9.656 1 90.62 219 PRO A O 1
ATOM 1672 N N . GLU A 1 220 ? -18.953 -22.625 -8.047 1 91.56 220 GLU A N 1
ATOM 1673 C CA . GLU A 1 220 ? -19.625 -21.922 -6.957 1 91.56 220 GLU A CA 1
ATOM 1674 C C . GLU A 1 220 ? -19.109 -20.484 -6.836 1 91.56 220 GLU A C 1
ATOM 1676 O O . GLU A 1 220 ? -19.844 -19.609 -6.371 1 91.56 220 GLU A O 1
ATOM 1681 N N . THR A 1 221 ? -17.938 -20.188 -7.254 1 95.12 221 THR A N 1
ATOM 1682 C CA . THR A 1 221 ? -17.344 -18.875 -7.055 1 95.12 221 THR A CA 1
ATOM 1683 C C . THR A 1 221 ? -17.281 -18.109 -8.375 1 95.12 221 THR A C 1
ATOM 1685 O O . THR A 1 221 ? -16.922 -16.922 -8.391 1 95.12 221 THR A O 1
ATOM 1688 N N . ALA A 1 222 ? -17.625 -18.828 -9.484 1 96.44 222 ALA A N 1
ATOM 1689 C CA . ALA A 1 222 ? -17.688 -18.156 -10.773 1 96.44 222 ALA A CA 1
ATOM 1690 C C . ALA A 1 222 ? -18.703 -17.016 -10.75 1 96.44 222 ALA A C 1
ATOM 1692 O O . ALA A 1 222 ? -19.859 -17.219 -10.375 1 96.44 222 ALA A O 1
ATOM 1693 N N . ASN A 1 223 ? -18.266 -15.781 -11.055 1 97.81 223 ASN A N 1
ATOM 1694 C CA . ASN A 1 223 ? -19.094 -14.57 -11.102 1 97.81 223 ASN A CA 1
ATOM 1695 C C . ASN A 1 223 ? -19.797 -14.32 -9.773 1 97.81 223 ASN A C 1
ATOM 1697 O O . ASN A 1 223 ? -20.953 -13.93 -9.75 1 97.81 223 ASN A O 1
ATOM 1701 N N . VAL A 1 224 ? -19.078 -14.68 -8.734 1 97.62 224 VAL A N 1
ATOM 1702 C CA . VAL A 1 224 ? -19.625 -14.367 -7.422 1 97.62 224 VAL A CA 1
ATOM 1703 C C . VAL A 1 224 ? -19.875 -12.867 -7.301 1 97.62 224 VAL A C 1
ATOM 1705 O O . VAL A 1 224 ? -20.812 -12.438 -6.629 1 97.62 224 VAL A O 1
ATOM 1708 N N . ILE A 1 225 ? -19.062 -12.078 -7.91 1 98.56 225 ILE A N 1
ATOM 1709 C CA . ILE A 1 225 ? -19.312 -10.656 -8.086 1 98.56 225 ILE A CA 1
ATOM 1710 C C . ILE A 1 225 ? -19.984 -10.414 -9.438 1 98.56 225 ILE A C 1
ATOM 1712 O O . ILE A 1 225 ? -19.359 -10.57 -10.484 1 98.56 225 ILE A O 1
ATOM 1716 N N . ASN A 1 226 ? -21.203 -10.172 -9.453 1 98.25 226 ASN A N 1
ATOM 1717 C CA . ASN A 1 226 ? -22.016 -9.93 -10.641 1 98.25 226 ASN A CA 1
ATOM 1718 C C . ASN A 1 226 ? -22.906 -8.703 -10.477 1 98.25 226 ASN A C 1
ATOM 1720 O O . ASN A 1 226 ? -22.75 -7.938 -9.523 1 98.25 226 ASN A O 1
ATOM 1724 N N . SER A 1 227 ? -23.781 -8.477 -11.438 1 97.75 227 SER A N 1
ATOM 1725 C CA . SER A 1 227 ? -24.625 -7.289 -11.414 1 97.75 227 SER A CA 1
ATOM 1726 C C . SER A 1 227 ? -25.438 -7.215 -10.125 1 97.75 227 SER A C 1
ATOM 1728 O O . SER A 1 227 ? -25.594 -6.141 -9.547 1 97.75 227 SER A O 1
ATOM 1730 N N . LYS A 1 228 ? -25.938 -8.328 -9.703 1 97.56 228 LYS A N 1
ATOM 1731 C CA . LYS A 1 228 ? -26.766 -8.375 -8.492 1 97.56 228 LYS A CA 1
ATOM 1732 C C . LYS A 1 228 ? -25.938 -8.078 -7.25 1 97.56 228 LYS A C 1
ATOM 1734 O O . LYS A 1 228 ? -26.312 -7.246 -6.422 1 97.56 228 LYS A O 1
ATOM 1739 N N . SER A 1 229 ? -24.828 -8.742 -7.082 1 97.94 229 SER A N 1
ATOM 1740 C CA . SER A 1 229 ? -24 -8.547 -5.891 1 97.94 229 SER A CA 1
ATOM 1741 C C . SER A 1 229 ? -23.406 -7.145 -5.859 1 97.94 229 SER A C 1
ATOM 1743 O O . SER A 1 229 ? -23.219 -6.57 -4.781 1 97.94 229 SER A O 1
ATOM 1745 N N . LEU A 1 230 ? -23.094 -6.555 -6.992 1 98.25 230 LEU A N 1
ATOM 1746 C CA . LEU A 1 230 ? -22.531 -5.211 -7.066 1 98.25 230 LEU A CA 1
ATOM 1747 C C . LEU A 1 230 ? -23.516 -4.18 -6.52 1 98.25 230 LEU A C 1
ATOM 1749 O O . LEU A 1 230 ? -23.109 -3.146 -5.984 1 98.25 230 LEU A O 1
ATOM 1753 N N . GLN A 1 231 ? -24.797 -4.453 -6.598 1 97.56 231 GLN A N 1
ATOM 1754 C CA . GLN A 1 231 ? -25.812 -3.551 -6.082 1 97.56 231 GLN A CA 1
ATOM 1755 C C . GLN A 1 231 ? -25.812 -3.537 -4.559 1 97.56 231 GLN A C 1
ATOM 1757 O O . GLN A 1 231 ? -26.359 -2.619 -3.941 1 97.56 231 GLN A O 1
ATOM 1762 N N . LEU A 1 232 ? -25.266 -4.547 -3.975 1 97.94 232 LEU A N 1
ATOM 1763 C CA . LEU A 1 232 ? -25.266 -4.672 -2.521 1 97.94 232 LEU A CA 1
ATOM 1764 C C . LEU A 1 232 ? -24.141 -3.859 -1.898 1 97.94 232 LEU A C 1
ATOM 1766 O O . LEU A 1 232 ? -24.141 -3.605 -0.692 1 97.94 232 LEU A O 1
ATOM 1770 N N . PHE A 1 233 ? -23.125 -3.477 -2.695 1 98 233 PHE A N 1
ATOM 1771 C CA . PHE A 1 233 ? -21.984 -2.732 -2.18 1 98 233 PHE A CA 1
ATOM 1772 C C . PHE A 1 233 ? -22.422 -1.362 -1.669 1 98 233 PHE A C 1
ATOM 1774 O O . PHE A 1 233 ? -23.328 -0.739 -2.236 1 98 233 PHE A O 1
ATOM 1781 N N . LYS A 1 234 ? -21.766 -0.91 -0.599 1 95.69 234 LYS A N 1
ATOM 1782 C CA . LYS A 1 234 ? -21.859 0.512 -0.277 1 95.69 234 LYS A CA 1
ATOM 1783 C C . LYS A 1 234 ? -21.391 1.37 -1.448 1 95.69 234 LYS A C 1
ATOM 1785 O O . LYS A 1 234 ? -20.484 0.979 -2.189 1 95.69 234 LYS A O 1
ATOM 1790 N N . LYS A 1 235 ? -21.953 2.49 -1.655 1 91.31 235 LYS A N 1
ATOM 1791 C CA . LYS A 1 235 ? -21.656 3.367 -2.783 1 91.31 235 LYS A CA 1
ATOM 1792 C C . LYS A 1 235 ? -20.172 3.707 -2.844 1 91.31 235 LYS A C 1
ATOM 1794 O O . LYS A 1 235 ? -19.594 3.781 -3.928 1 91.31 235 LYS A O 1
ATOM 1799 N N . ASP A 1 236 ? -19.469 3.863 -1.813 1 92 236 ASP A N 1
ATOM 1800 C CA . ASP A 1 236 ? -18.078 4.277 -1.813 1 92 236 ASP A CA 1
ATOM 1801 C C . ASP A 1 236 ? -17.156 3.102 -1.495 1 92 236 ASP A C 1
ATOM 1803 O O . ASP A 1 236 ? -15.961 3.291 -1.226 1 92 236 ASP A O 1
ATOM 1807 N N . ALA A 1 237 ? -17.672 1.897 -1.595 1 97.44 237 ALA A N 1
ATOM 1808 C CA . ALA A 1 237 ? -16.875 0.728 -1.238 1 97.44 237 ALA A CA 1
ATOM 1809 C C . ALA A 1 237 ? -15.914 0.36 -2.359 1 97.44 237 ALA A C 1
ATOM 1811 O O . ALA A 1 237 ? -16.062 0.832 -3.49 1 97.44 237 ALA A O 1
ATOM 1812 N N . PHE A 1 238 ? -14.898 -0.397 -2.004 1 98.5 238 PHE A N 1
ATOM 1813 C CA . PHE A 1 238 ? -13.883 -0.82 -2.963 1 98.5 238 PHE A CA 1
ATOM 1814 C C . PHE A 1 238 ? -13.914 -2.332 -3.146 1 98.5 238 PHE A C 1
ATOM 1816 O O . PHE A 1 238 ? -14.398 -3.061 -2.277 1 98.5 238 PHE A O 1
ATOM 1823 N N . LEU A 1 239 ? -13.453 -2.771 -4.305 1 98.81 239 LEU A N 1
ATOM 1824 C CA . LEU A 1 239 ? -13.312 -4.184 -4.641 1 98.81 239 LEU A CA 1
ATOM 1825 C C . LEU A 1 239 ? -11.898 -4.5 -5.098 1 98.81 239 LEU A C 1
ATOM 1827 O O . LEU A 1 239 ? -11.328 -3.773 -5.914 1 98.81 239 LEU A O 1
ATOM 1831 N N . VAL A 1 240 ? -11.297 -5.535 -4.516 1 98.88 240 VAL A N 1
ATOM 1832 C CA . VAL A 1 240 ? -9.953 -5.949 -4.887 1 98.88 240 VAL A CA 1
ATOM 1833 C C . VAL A 1 240 ? -9.945 -7.434 -5.25 1 98.88 240 VAL A C 1
ATOM 1835 O O . VAL A 1 240 ? -10.531 -8.25 -4.539 1 98.88 240 VAL A O 1
ATOM 1838 N N . ASN A 1 241 ? -9.312 -7.754 -6.367 1 98.81 241 ASN A N 1
ATOM 1839 C CA . ASN A 1 241 ? -9.195 -9.148 -6.777 1 98.81 241 ASN A CA 1
ATOM 1840 C C . ASN A 1 241 ? -7.77 -9.484 -7.207 1 98.81 241 ASN A C 1
ATOM 1842 O O . ASN A 1 241 ? -7.305 -9.016 -8.25 1 98.81 241 ASN A O 1
ATOM 1846 N N . THR A 1 242 ? -7.102 -10.258 -6.453 1 98.12 242 THR A N 1
ATOM 1847 C CA . THR A 1 242 ? -5.781 -10.789 -6.777 1 98.12 242 THR A CA 1
ATOM 1848 C C . THR A 1 242 ? -5.812 -12.312 -6.848 1 98.12 242 THR A C 1
ATOM 1850 O O . THR A 1 242 ? -4.785 -12.969 -6.68 1 98.12 242 THR A O 1
ATOM 1853 N N . SER A 1 243 ? -6.984 -12.852 -6.984 1 96.44 243 SER A N 1
ATOM 1854 C CA . SER A 1 243 ? -7.172 -14.305 -7.008 1 96.44 243 SER A CA 1
ATOM 1855 C C . SER A 1 243 ? -7.344 -14.812 -8.438 1 96.44 243 SER A C 1
ATOM 1857 O O . SER A 1 243 ? -6.359 -15.102 -9.117 1 96.44 243 SER A O 1
ATOM 1859 N N . ARG A 1 244 ? -8.68 -14.727 -8.953 1 95.19 244 ARG A N 1
ATOM 1860 C CA . ARG A 1 244 ? -8.938 -15.188 -10.32 1 95.19 244 ARG A CA 1
ATOM 1861 C C . ARG A 1 244 ? -9.93 -14.266 -11.023 1 95.19 244 ARG A C 1
ATOM 1863 O O . ARG A 1 244 ? -10.898 -13.805 -10.422 1 95.19 244 ARG A O 1
ATOM 1870 N N . GLY A 1 245 ? -9.688 -14.047 -12.32 1 95 245 GLY A N 1
ATOM 1871 C CA . GLY A 1 245 ? -10.516 -13.125 -13.086 1 95 245 GLY A CA 1
ATOM 1872 C C . GLY A 1 245 ? -11.953 -13.578 -13.219 1 95 245 GLY A C 1
ATOM 1873 O O . GLY A 1 245 ? -12.875 -12.758 -13.18 1 95 245 GLY A O 1
ATOM 1874 N N . GLY A 1 246 ? -12.227 -14.875 -13.344 1 95.5 246 GLY A N 1
ATOM 1875 C CA . GLY A 1 246 ? -13.539 -15.43 -13.594 1 95.5 246 GLY A CA 1
ATOM 1876 C C . GLY A 1 246 ? -14.492 -15.273 -12.422 1 95.5 246 GLY A C 1
ATOM 1877 O O . GLY A 1 246 ? -15.688 -15.539 -12.547 1 95.5 246 GLY A O 1
ATOM 1878 N N . GLN A 1 247 ? -14.055 -14.711 -11.375 1 97.81 247 GLN A N 1
ATOM 1879 C CA . GLN A 1 247 ? -14.875 -14.523 -10.188 1 97.81 247 GLN A CA 1
ATOM 1880 C C . GLN A 1 247 ? -15.727 -13.258 -10.297 1 97.81 247 GLN A C 1
ATOM 1882 O O . GLN A 1 247 ? -16.672 -13.07 -9.531 1 97.81 247 GLN A O 1
ATOM 1887 N N . ILE A 1 248 ? -15.391 -12.398 -11.234 1 98.62 248 ILE A N 1
ATOM 1888 C CA . ILE A 1 248 ? -16.062 -11.117 -11.422 1 98.62 248 ILE A CA 1
ATOM 1889 C C . ILE A 1 248 ? -16.656 -11.047 -12.82 1 98.62 248 ILE A C 1
ATOM 1891 O O . ILE A 1 248 ? -15.992 -11.375 -13.805 1 98.62 248 ILE A O 1
ATOM 1895 N N . ASP A 1 249 ? -17.938 -10.742 -12.914 1 98.69 249 ASP A N 1
ATOM 1896 C CA . ASP A 1 249 ? -18.484 -10.281 -14.188 1 98.69 249 ASP A CA 1
ATOM 1897 C C . ASP A 1 249 ? -17.906 -8.922 -14.57 1 98.69 249 ASP A C 1
ATOM 1899 O O . ASP A 1 249 ? -18.359 -7.887 -14.086 1 98.69 249 ASP A O 1
ATOM 1903 N N . GLU A 1 250 ? -16.984 -8.93 -15.5 1 98.56 250 GLU A N 1
ATOM 1904 C CA . GLU A 1 250 ? -16.172 -7.754 -15.797 1 98.56 250 GLU A CA 1
ATOM 1905 C C . GLU A 1 250 ? -17.016 -6.645 -16.406 1 98.56 250 GLU A C 1
ATOM 1907 O O . GLU A 1 250 ? -16.797 -5.461 -16.141 1 98.56 250 GLU A O 1
ATOM 1912 N N . ALA A 1 251 ? -17.922 -7.035 -17.25 1 98.31 251 ALA A N 1
ATOM 1913 C CA . ALA A 1 251 ? -18.797 -6.039 -17.859 1 98.31 251 ALA A CA 1
ATOM 1914 C C . ALA A 1 251 ? -19.641 -5.34 -16.781 1 98.31 251 ALA A C 1
ATOM 1916 O O . ALA A 1 251 ? -19.797 -4.117 -16.812 1 98.31 251 ALA A O 1
ATOM 1917 N N . ALA A 1 252 ? -20.188 -6.074 -15.867 1 98.62 252 ALA A N 1
ATOM 1918 C CA . ALA A 1 252 ? -20.969 -5.516 -14.773 1 98.62 252 ALA A CA 1
ATOM 1919 C C . ALA A 1 252 ? -20.125 -4.598 -13.898 1 98.62 252 ALA A C 1
ATOM 1921 O O . ALA A 1 252 ? -20.578 -3.537 -13.469 1 98.62 252 ALA A O 1
ATOM 1922 N N . LEU A 1 253 ? -18.922 -4.996 -13.633 1 98.62 253 LEU A N 1
ATOM 1923 C CA . LEU A 1 253 ? -18.031 -4.184 -12.828 1 98.62 253 LEU A CA 1
ATOM 1924 C C . LEU A 1 253 ? -17.734 -2.854 -13.508 1 98.62 253 LEU A C 1
ATOM 1926 O O . LEU A 1 253 ? -17.766 -1.8 -12.875 1 98.62 253 LEU A O 1
ATOM 1930 N N . ALA A 1 254 ? -17.375 -2.949 -14.812 1 98.5 254 ALA A N 1
ATOM 1931 C CA . ALA A 1 254 ? -17.109 -1.731 -15.57 1 98.5 254 ALA A CA 1
ATOM 1932 C C . ALA A 1 254 ? -18.281 -0.759 -15.484 1 98.5 254 ALA A C 1
ATOM 1934 O O . ALA A 1 254 ? -18.078 0.437 -15.258 1 98.5 254 ALA A O 1
ATOM 1935 N N . GLU A 1 255 ? -19.453 -1.283 -15.625 1 98 255 GLU A N 1
ATOM 1936 C CA . GLU A 1 255 ? -20.656 -0.458 -15.555 1 98 255 GLU A CA 1
ATOM 1937 C C . GLU A 1 255 ? -20.828 0.159 -14.172 1 98 255 GLU A C 1
ATOM 1939 O O . GLU A 1 255 ? -21.188 1.331 -14.047 1 98 255 GLU A O 1
ATOM 1944 N N . ALA A 1 256 ? -20.625 -0.593 -13.133 1 98 256 ALA A N 1
ATOM 1945 C CA . ALA A 1 256 ? -20.766 -0.118 -11.758 1 98 256 ALA A CA 1
ATOM 1946 C C . ALA A 1 256 ? -19.781 1.014 -11.469 1 98 256 ALA A C 1
ATOM 1948 O O . ALA A 1 256 ? -20.109 1.963 -10.75 1 98 256 ALA A O 1
ATOM 1949 N N . LEU A 1 257 ? -18.625 0.935 -11.984 1 97.62 257 LEU A N 1
ATOM 1950 C CA . LEU A 1 257 ? -17.609 1.965 -11.789 1 97.62 257 LEU A CA 1
ATOM 1951 C C . LEU A 1 257 ? -17.953 3.221 -12.578 1 97.62 257 LEU A C 1
ATOM 1953 O O . LEU A 1 257 ? -17.859 4.336 -12.062 1 97.62 257 LEU A O 1
ATOM 1957 N N . LYS A 1 258 ? -18.375 3.051 -13.828 1 96.5 258 LYS A N 1
ATOM 1958 C CA . LYS A 1 258 ? -18.734 4.18 -14.688 1 96.5 258 LYS A CA 1
ATOM 1959 C C . LYS A 1 258 ? -19.922 4.949 -14.117 1 96.5 258 LYS A C 1
ATOM 1961 O O . LYS A 1 258 ? -19.969 6.18 -14.203 1 96.5 258 LYS A O 1
ATOM 1966 N N . SER A 1 259 ? -20.844 4.219 -13.516 1 95.94 259 SER A N 1
ATOM 1967 C CA . SER A 1 259 ? -22.047 4.844 -12.992 1 95.94 259 SER A CA 1
ATOM 1968 C C . SER A 1 259 ? -21.812 5.445 -11.609 1 95.94 259 SER A C 1
ATOM 1970 O O . SER A 1 259 ? -22.656 6.184 -11.094 1 95.94 259 SER A O 1
ATOM 1972 N N . GLY A 1 260 ? -20.75 5.023 -10.977 1 94.19 260 GLY A N 1
ATOM 1973 C CA . GLY A 1 260 ? -20.469 5.512 -9.633 1 94.19 260 GLY A CA 1
ATOM 1974 C C . GLY A 1 260 ? -21.109 4.684 -8.539 1 94.19 260 GLY A C 1
ATOM 1975 O O . GLY A 1 260 ? -21.125 5.086 -7.379 1 94.19 260 GLY A O 1
ATOM 1976 N N . GLN A 1 261 ? -21.641 3.602 -8.898 1 94.25 261 GLN A N 1
ATOM 1977 C CA . GLN A 1 261 ? -22.234 2.691 -7.926 1 94.25 261 GLN A CA 1
ATOM 1978 C C . GLN A 1 261 ? -21.172 2.094 -7.012 1 94.25 261 GLN A C 1
ATOM 1980 O O . GLN A 1 261 ? -21.453 1.749 -5.863 1 94.25 261 GLN A O 1
ATOM 1985 N N . LEU A 1 262 ? -20.047 1.941 -7.5 1 96.56 262 LEU A N 1
ATOM 1986 C CA . LEU A 1 262 ? -18.891 1.448 -6.766 1 96.56 262 LEU A CA 1
ATOM 1987 C C . LEU A 1 262 ? -17.797 2.506 -6.711 1 96.56 262 LEU A C 1
ATOM 1989 O O . LEU A 1 262 ? -17.547 3.207 -7.695 1 96.56 262 LEU A O 1
ATOM 1993 N N . GLY A 1 263 ? -17.125 2.588 -5.562 1 95.62 263 GLY A N 1
ATOM 1994 C CA . GLY A 1 263 ? -16.156 3.643 -5.344 1 95.62 263 GLY A CA 1
ATOM 1995 C C . GLY A 1 263 ? -14.859 3.422 -6.105 1 95.62 263 GLY A C 1
ATOM 1996 O O . GLY A 1 263 ? -14.148 4.379 -6.43 1 95.62 263 GLY A O 1
ATOM 1997 N N . GLY A 1 264 ? -14.492 2.186 -6.363 1 97.31 264 GLY A N 1
ATOM 1998 C CA . GLY A 1 264 ? -13.266 1.833 -7.062 1 97.31 264 GLY A CA 1
ATOM 1999 C C . GLY A 1 264 ? -12.953 0.351 -7.008 1 97.31 264 GLY A C 1
ATOM 2000 O O . GLY A 1 264 ? -13.562 -0.389 -6.23 1 97.31 264 GLY A O 1
ATOM 2001 N N . ALA A 1 265 ? -12.016 -0.04 -7.801 1 98.56 265 ALA A N 1
ATOM 2002 C CA . ALA A 1 265 ? -11.594 -1.438 -7.805 1 98.56 265 ALA A CA 1
ATOM 2003 C C . ALA A 1 265 ? -10.125 -1.565 -8.219 1 98.56 265 ALA A C 1
ATOM 2005 O O . ALA A 1 265 ? -9.57 -0.662 -8.844 1 98.56 265 ALA A O 1
ATOM 2006 N N . ALA A 1 266 ? -9.5 -2.578 -7.793 1 98.81 266 ALA A N 1
ATOM 2007 C CA . ALA A 1 266 ? -8.156 -2.965 -8.211 1 98.81 266 ALA A CA 1
ATOM 2008 C C . ALA A 1 266 ? -8.094 -4.453 -8.547 1 98.81 266 ALA A C 1
ATOM 2010 O O . ALA A 1 266 ? -8.461 -5.297 -7.723 1 98.81 266 ALA A O 1
ATOM 2011 N N . LEU A 1 267 ? -7.66 -4.754 -9.766 1 98.69 267 LEU A N 1
ATOM 2012 C CA . LEU A 1 267 ? -7.629 -6.129 -10.25 1 98.69 267 LEU A CA 1
ATOM 2013 C C . LEU A 1 267 ? -6.234 -6.5 -10.75 1 98.69 267 LEU A C 1
ATOM 2015 O O . LEU A 1 267 ? -5.672 -5.809 -11.602 1 98.69 267 LEU A O 1
ATOM 2019 N N . ASP A 1 268 ? -5.723 -7.609 -10.258 1 97.38 268 ASP A N 1
ATOM 2020 C CA . ASP A 1 268 ? -4.477 -8.156 -10.781 1 97.38 268 ASP A CA 1
ATOM 2021 C C . ASP A 1 268 ? -4.742 -9.305 -11.75 1 97.38 268 ASP A C 1
ATOM 2023 O O . ASP A 1 268 ? -3.812 -9.828 -12.367 1 97.38 268 ASP A O 1
ATOM 2027 N N . VAL A 1 269 ? -6.004 -9.711 -11.844 1 96.31 269 VAL A N 1
ATOM 2028 C CA . VAL A 1 269 ? -6.387 -10.828 -12.688 1 96.31 269 VAL A CA 1
ATOM 2029 C C . VAL A 1 269 ? -7.602 -10.453 -13.531 1 96.31 269 VAL A C 1
ATOM 2031 O O . VAL A 1 269 ? -8.422 -9.633 -13.117 1 96.31 269 VAL A O 1
ATOM 2034 N N . GLN A 1 270 ? -7.645 -10.992 -14.703 1 95.12 270 GLN A N 1
ATOM 2035 C CA . GLN A 1 270 ? -8.734 -10.766 -15.648 1 95.12 270 GLN A CA 1
ATOM 2036 C C . GLN A 1 270 ? -9.234 -12.078 -16.234 1 95.12 270 GLN A C 1
ATOM 2038 O O . GLN A 1 270 ? -8.57 -13.109 -16.125 1 95.12 270 GLN A O 1
ATOM 2043 N N . VAL A 1 271 ? -10.367 -12.023 -16.828 1 94.44 271 VAL A N 1
ATOM 2044 C CA . VAL A 1 271 ? -10.961 -13.219 -17.422 1 94.44 271 VAL A CA 1
ATOM 2045 C C . VAL A 1 271 ? -10.086 -13.719 -18.578 1 94.44 271 VAL A C 1
ATOM 2047 O O . VAL A 1 271 ? -9.859 -14.922 -18.703 1 94.44 271 VAL A O 1
ATOM 2050 N N . THR A 1 272 ? -9.633 -12.758 -19.328 1 91.12 272 THR A N 1
ATOM 2051 C CA . THR A 1 272 ? -8.75 -13.086 -20.453 1 91.12 272 THR A CA 1
ATOM 2052 C C . THR A 1 272 ? -7.32 -12.641 -20.156 1 91.12 272 THR A C 1
ATOM 2054 O O . THR A 1 272 ? -7.07 -11.461 -19.922 1 91.12 272 THR A O 1
ATOM 2057 N N . GLU A 1 273 ? -6.398 -13.633 -20.188 1 88.25 273 GLU A N 1
ATOM 2058 C CA . GLU A 1 273 ? -4.98 -13.367 -19.969 1 88.25 273 GLU A CA 1
ATOM 2059 C C . GLU A 1 273 ? -4.121 -14.047 -21.016 1 88.25 273 GLU A C 1
ATOM 2061 O O . GLU A 1 273 ? -4.434 -15.148 -21.469 1 88.25 273 GLU A O 1
ATOM 2066 N N . PRO A 1 274 ? -3.119 -13.438 -21.453 1 88.56 274 PRO A N 1
ATOM 2067 C CA . PRO A 1 274 ? -2.58 -12.133 -21.047 1 88.56 274 PRO A CA 1
ATOM 2068 C C . PRO A 1 274 ? -3.541 -10.984 -21.344 1 88.56 274 PRO A C 1
ATOM 2070 O O . PRO A 1 274 ? -4.254 -11.016 -22.344 1 88.56 274 PRO A O 1
ATOM 2073 N N . PHE A 1 275 ? -3.461 -9.945 -20.562 1 91.69 275 PHE A N 1
ATOM 2074 C CA . PHE A 1 275 ? -4.469 -8.891 -20.578 1 91.69 275 PHE A CA 1
ATOM 2075 C C . PHE A 1 275 ? -4.031 -7.73 -21.453 1 91.69 275 PHE A C 1
ATOM 2077 O O . PHE A 1 275 ? -2.883 -7.285 -21.375 1 91.69 275 PHE A O 1
ATOM 2084 N N . LYS A 1 276 ? -4.961 -7.375 -22.266 1 92 276 LYS A N 1
ATOM 2085 C CA . LYS A 1 276 ? -4.832 -6.168 -23.078 1 92 276 LYS A CA 1
ATOM 2086 C C . LYS A 1 276 ? -5.918 -5.152 -22.734 1 92 276 LYS A C 1
ATOM 2088 O O . LYS A 1 276 ? -7.105 -5.43 -22.906 1 92 276 LYS A O 1
ATOM 2093 N N . LEU A 1 277 ? -5.48 -3.98 -22.328 1 95.12 277 LEU A N 1
ATOM 2094 C CA . LEU A 1 277 ? -6.434 -3 -21.828 1 95.12 277 LEU A CA 1
ATOM 2095 C C . LEU A 1 277 ? -7.223 -2.369 -22.969 1 95.12 277 LEU A C 1
ATOM 2097 O O . LEU A 1 277 ? -8.453 -2.295 -22.922 1 95.12 277 LEU A O 1
ATOM 2101 N N . LYS A 1 278 ? -6.48 -1.877 -23.969 1 93.94 278 LYS A N 1
ATOM 2102 C CA . LYS A 1 278 ? -7.141 -1.188 -25.078 1 93.94 278 LYS A CA 1
ATOM 2103 C C . LYS A 1 278 ? -8.164 -2.094 -25.75 1 93.94 278 LYS A C 1
ATOM 2105 O O . LYS A 1 278 ? -7.852 -3.223 -26.125 1 93.94 278 LYS A O 1
ATOM 2110 N N . GLY A 1 279 ? -9.312 -1.659 -25.828 1 94.12 279 GLY A N 1
ATOM 2111 C CA . GLY A 1 279 ? -10.367 -2.422 -26.469 1 94.12 279 GLY A CA 1
ATOM 2112 C C . GLY A 1 279 ? -11.109 -3.338 -25.5 1 94.12 279 GLY A C 1
ATOM 2113 O O . GLY A 1 279 ? -12.125 -3.932 -25.859 1 94.12 279 GLY A O 1
ATOM 2114 N N . SER A 1 280 ? -10.625 -3.471 -24.328 1 96.5 280 SER A N 1
ATOM 2115 C CA . SER A 1 280 ? -11.305 -4.293 -23.328 1 96.5 280 SER A CA 1
ATOM 2116 C C . SER A 1 280 ? -12.469 -3.539 -22.703 1 96.5 280 SER A C 1
ATOM 2118 O O . SER A 1 280 ? -12.641 -2.342 -22.938 1 96.5 280 SER A O 1
ATOM 2120 N N . VAL A 1 281 ? -13.211 -4.203 -21.891 1 97.38 281 VAL A N 1
ATOM 2121 C CA . VAL A 1 281 ? -14.359 -3.615 -21.219 1 97.38 281 VAL A CA 1
ATOM 2122 C C . VAL A 1 281 ? -13.883 -2.6 -20.172 1 97.38 281 VAL A C 1
ATOM 2124 O O . VAL A 1 281 ? -14.664 -1.759 -19.719 1 97.38 281 VAL A O 1
ATOM 2127 N N . PHE A 1 282 ? -12.625 -2.646 -19.844 1 97.81 282 PHE A N 1
ATOM 2128 C CA . PHE A 1 282 ? -12.094 -1.795 -18.781 1 97.81 282 PHE A CA 1
ATOM 2129 C C . PHE A 1 282 ? -11.453 -0.541 -19.359 1 97.81 282 PHE A C 1
ATOM 2131 O O . PHE A 1 282 ? -11 0.334 -18.625 1 97.81 282 PHE A O 1
ATOM 2138 N N . ASP A 1 283 ? -11.367 -0.49 -20.672 1 96.62 283 ASP A N 1
ATOM 2139 C CA . ASP A 1 283 ? -10.766 0.662 -21.344 1 96.62 283 ASP A CA 1
ATOM 2140 C C . ASP A 1 283 ? -11.508 1.95 -20.984 1 96.62 283 ASP A C 1
ATOM 2142 O O . ASP A 1 283 ? -12.703 2.082 -21.25 1 96.62 283 ASP A O 1
ATOM 2146 N N . GLY A 1 284 ? -10.805 2.877 -20.328 1 94.5 284 GLY A N 1
ATOM 2147 C CA . GLY A 1 284 ? -11.375 4.176 -20 1 94.5 284 GLY A CA 1
ATOM 2148 C C . GLY A 1 284 ? -12.219 4.156 -18.75 1 94.5 284 GLY A C 1
ATOM 2149 O O . GLY A 1 284 ? -12.867 5.148 -18.422 1 94.5 284 GLY A O 1
ATOM 2150 N N . VAL A 1 285 ? -12.266 3.047 -18.078 1 96.62 285 VAL A N 1
ATOM 2151 C CA . VAL A 1 285 ? -13.062 2.941 -16.859 1 96.62 285 VAL A CA 1
ATOM 2152 C C . VAL A 1 285 ? -12.383 3.703 -15.734 1 96.62 285 VAL A C 1
ATOM 2154 O O . VAL A 1 285 ? -11.195 3.48 -15.453 1 96.62 285 VAL A O 1
ATOM 2157 N N . PRO A 1 286 ? -13.062 4.629 -15.055 1 94.31 286 PRO A N 1
ATOM 2158 C CA . PRO A 1 286 ? -12.453 5.402 -13.969 1 94.31 286 PRO A CA 1
ATOM 2159 C C . PRO A 1 286 ? -12.32 4.598 -12.68 1 94.31 286 PRO A C 1
ATOM 2161 O O . PRO A 1 286 ? -13 3.582 -12.508 1 94.31 286 PRO A O 1
ATOM 2164 N N . ASN A 1 287 ? -11.43 5.051 -11.797 1 94.31 287 ASN A N 1
ATOM 2165 C CA . ASN A 1 287 ? -11.273 4.512 -10.453 1 94.31 287 ASN A CA 1
ATOM 2166 C C . ASN A 1 287 ? -10.984 3.012 -10.477 1 94.31 287 ASN A C 1
ATOM 2168 O O . ASN A 1 287 ? -11.539 2.26 -9.672 1 94.31 287 ASN A O 1
ATOM 2172 N N . LEU A 1 288 ? -10.25 2.625 -11.477 1 97.56 288 LEU A N 1
ATOM 2173 C CA . LEU A 1 288 ? -9.875 1.227 -11.664 1 97.56 288 LEU A CA 1
ATOM 2174 C C . LEU A 1 288 ? -8.359 1.082 -11.797 1 97.56 288 LEU A C 1
ATOM 2176 O O . LEU A 1 288 ? -7.746 1.741 -12.633 1 97.56 288 LEU A O 1
ATOM 2180 N N . ILE A 1 289 ? -7.773 0.342 -10.906 1 98.06 289 ILE A N 1
ATOM 2181 C CA . ILE A 1 289 ? -6.355 0.003 -10.969 1 98.06 289 ILE A CA 1
ATOM 2182 C C . ILE A 1 289 ? -6.188 -1.411 -11.523 1 98.06 289 ILE A C 1
ATOM 2184 O O . ILE A 1 289 ? -6.84 -2.348 -11.062 1 98.06 289 ILE A O 1
ATOM 2188 N N . LEU A 1 290 ? -5.332 -1.546 -12.539 1 97.38 290 LEU A N 1
ATOM 2189 C CA . LEU A 1 290 ? -5.105 -2.838 -13.172 1 97.38 290 LEU A CA 1
ATOM 2190 C C . LEU A 1 290 ? -3.625 -3.195 -13.172 1 97.38 290 LEU A C 1
ATOM 2192 O O . LEU A 1 290 ? -2.777 -2.35 -13.469 1 97.38 290 LEU A O 1
ATOM 2196 N N . THR A 1 291 ? -3.316 -4.398 -12.766 1 94.81 291 THR A N 1
ATOM 2197 C CA . THR A 1 291 ? -1.992 -4.988 -12.93 1 94.81 291 THR A CA 1
ATOM 2198 C C . THR A 1 291 ? -2.082 -6.336 -13.633 1 94.81 291 THR A C 1
ATOM 2200 O O . THR A 1 291 ? -3.121 -7 -13.586 1 94.81 291 THR A O 1
ATOM 2203 N N . PRO A 1 292 ? -1.12 -6.734 -14.391 1 92.12 292 PRO A N 1
ATOM 2204 C CA . PRO A 1 292 ? -1.19 -7.875 -15.305 1 92.12 292 PRO A CA 1
ATOM 2205 C C . PRO A 1 292 ? -0.808 -9.195 -14.641 1 92.12 292 PRO A C 1
ATOM 2207 O O . PRO A 1 292 ? 0.152 -9.844 -15.055 1 92.12 292 PRO A O 1
ATOM 2210 N N . HIS A 1 293 ? -1.637 -9.648 -13.695 1 91.5 293 HIS A N 1
ATOM 2211 C CA . HIS A 1 293 ? -1.406 -10.922 -13.023 1 91.5 293 HIS A CA 1
ATOM 2212 C C . HIS A 1 293 ? 0.046 -11.055 -12.578 1 91.5 293 HIS A C 1
ATOM 2214 O O . HIS A 1 293 ? 0.714 -12.039 -12.914 1 91.5 293 HIS A O 1
ATOM 2220 N N . ALA A 1 294 ? 0.497 -10.07 -11.844 1 91.81 294 ALA A N 1
ATOM 2221 C CA . ALA A 1 294 ? 1.903 -9.945 -11.469 1 91.81 294 ALA A CA 1
ATOM 2222 C C . ALA A 1 294 ? 2.088 -10.125 -9.961 1 91.81 294 ALA A C 1
ATOM 2224 O O . ALA A 1 294 ? 3.217 -10.203 -9.477 1 91.81 294 ALA A O 1
ATOM 2225 N N . ALA A 1 295 ? 1.032 -10.242 -9.227 1 94.38 295 ALA A N 1
ATOM 2226 C CA . ALA A 1 295 ? 1.084 -10.203 -7.766 1 94.38 295 ALA A CA 1
ATOM 2227 C C . ALA A 1 295 ? 1.972 -11.32 -7.223 1 94.38 295 ALA A C 1
ATOM 2229 O O . ALA A 1 295 ? 2.604 -11.164 -6.176 1 94.38 295 ALA A O 1
ATOM 2230 N N . TRP A 1 296 ? 2.08 -12.422 -7.941 1 92.25 296 TRP A N 1
ATOM 2231 C CA . TRP A 1 296 ? 2.797 -13.594 -7.457 1 92.25 296 TRP A CA 1
ATOM 2232 C C . TRP A 1 296 ? 4.305 -13.398 -7.574 1 92.25 296 TRP A C 1
ATOM 2234 O O . TRP A 1 296 ? 5.082 -14.109 -6.934 1 92.25 296 TRP A O 1
ATOM 2244 N N . TYR A 1 297 ? 4.703 -12.461 -8.328 1 91.31 297 TYR A N 1
ATOM 2245 C CA . TYR A 1 297 ? 6.07 -12.5 -8.836 1 91.31 297 TYR A CA 1
ATOM 2246 C C . TYR A 1 297 ? 7.02 -11.758 -7.906 1 91.31 297 TYR A C 1
ATOM 2248 O O . TYR A 1 297 ? 6.715 -10.648 -7.449 1 91.31 297 TYR A O 1
ATOM 2256 N N . SER A 1 298 ? 8.094 -12.164 -7.633 1 92.38 298 SER A N 1
ATOM 2257 C CA . SER A 1 298 ? 9.414 -11.719 -7.207 1 92.38 298 SER A CA 1
ATOM 2258 C C . SER A 1 298 ? 10.492 -12.695 -7.652 1 92.38 298 SER A C 1
ATOM 2260 O O . SER A 1 298 ? 10.188 -13.812 -8.094 1 92.38 298 SER A O 1
ATOM 2262 N N . LYS A 1 299 ? 11.719 -12.266 -7.648 1 89.75 299 LYS A N 1
ATOM 2263 C CA . LYS A 1 299 ? 12.781 -13.195 -8.008 1 89.75 299 LYS A CA 1
ATOM 2264 C C . LYS A 1 299 ? 12.734 -14.445 -7.129 1 89.75 299 LYS A C 1
ATOM 2266 O O . LYS A 1 299 ? 12.875 -15.57 -7.629 1 89.75 299 LYS A O 1
ATOM 2271 N N . GLU A 1 300 ? 12.477 -14.219 -5.871 1 93.31 300 GLU A N 1
ATOM 2272 C CA . GLU A 1 300 ? 12.445 -15.32 -4.91 1 93.31 300 GLU A CA 1
ATOM 2273 C C . GLU A 1 300 ? 11.266 -16.25 -5.176 1 93.31 300 GLU A C 1
ATOM 2275 O O . GLU A 1 300 ? 11.422 -17.469 -5.199 1 93.31 300 GLU A O 1
ATOM 2280 N N . SER A 1 301 ? 10.102 -15.68 -5.383 1 93.38 301 SER A N 1
ATOM 2281 C CA . SER A 1 301 ? 8.914 -16.5 -5.602 1 93.38 301 SER A CA 1
ATOM 2282 C C . SER A 1 301 ? 9.008 -17.266 -6.922 1 93.38 301 SER A C 1
ATOM 2284 O O . SER A 1 301 ? 8.516 -18.391 -7.031 1 93.38 301 SER A O 1
ATOM 2286 N N . TYR A 1 302 ? 9.57 -16.641 -7.922 1 90.69 302 TYR A N 1
ATOM 2287 C CA . TYR A 1 302 ? 9.805 -17.297 -9.211 1 90.69 302 TYR A CA 1
ATOM 2288 C C . TYR A 1 302 ? 10.672 -18.531 -9.047 1 90.69 302 TYR A C 1
ATOM 2290 O O . TYR A 1 302 ? 10.352 -19.594 -9.594 1 90.69 302 TYR A O 1
ATOM 2298 N N . GLU A 1 303 ? 11.68 -18.422 -8.305 1 92.12 303 GLU A N 1
ATOM 2299 C CA . GLU A 1 303 ? 12.539 -19.562 -8.023 1 92.12 303 GLU A CA 1
ATOM 2300 C C . GLU A 1 303 ? 11.812 -20.609 -7.188 1 92.12 303 GLU A C 1
ATOM 2302 O O . GLU A 1 303 ? 11.945 -21.812 -7.438 1 92.12 303 GLU A O 1
ATOM 2307 N N . ASP A 1 304 ? 11.055 -20.125 -6.215 1 94.81 304 ASP A N 1
ATOM 2308 C CA . ASP A 1 304 ? 10.328 -21.016 -5.316 1 94.81 304 ASP A CA 1
ATOM 2309 C C . ASP A 1 304 ? 9.352 -21.906 -6.094 1 94.81 304 ASP A C 1
ATOM 2311 O O . ASP A 1 304 ? 9.281 -23.109 -5.859 1 94.81 304 ASP A O 1
ATOM 2315 N N . VAL A 1 305 ? 8.609 -21.297 -7.004 1 94.12 305 VAL A N 1
ATOM 2316 C CA . VAL A 1 305 ? 7.562 -22.031 -7.699 1 94.12 305 VAL A CA 1
ATOM 2317 C C . VAL A 1 305 ? 8.195 -23.062 -8.641 1 94.12 305 VAL A C 1
ATOM 2319 O O . VAL A 1 305 ? 7.727 -24.188 -8.742 1 94.12 305 VAL A O 1
ATOM 2322 N N . ARG A 1 306 ? 9.227 -22.719 -9.305 1 93.56 306 ARG A N 1
ATOM 2323 C CA . ARG A 1 306 ? 9.906 -23.609 -10.242 1 93.56 306 ARG A CA 1
ATOM 2324 C C . ARG A 1 306 ? 10.586 -24.75 -9.5 1 93.56 306 ARG A C 1
ATOM 2326 O O . ARG A 1 306 ? 10.5 -25.906 -9.922 1 93.56 306 ARG A O 1
ATOM 2333 N N . THR A 1 307 ? 11.195 -24.422 -8.391 1 96.12 307 THR A N 1
ATOM 2334 C CA . THR A 1 307 ? 11.836 -25.438 -7.562 1 96.12 307 THR A CA 1
ATOM 2335 C C . THR A 1 307 ? 10.797 -26.406 -6.996 1 96.12 307 THR A C 1
ATOM 2337 O O . THR A 1 307 ? 10.992 -27.625 -7.023 1 96.12 307 THR A O 1
ATOM 2340 N N . GLY A 1 308 ? 9.742 -25.812 -6.496 1 95.62 308 GLY A N 1
ATOM 2341 C CA . GLY A 1 308 ? 8.688 -26.656 -5.965 1 95.62 308 GLY A CA 1
ATOM 2342 C C . GLY A 1 308 ? 8.109 -27.609 -6.996 1 95.62 308 GLY A C 1
ATOM 2343 O O . GLY A 1 308 ? 7.883 -28.781 -6.711 1 95.62 308 GLY A O 1
ATOM 2344 N N . ALA A 1 309 ? 7.895 -27.109 -8.172 1 95.88 309 ALA A N 1
ATOM 2345 C CA . ALA A 1 309 ? 7.309 -27.906 -9.242 1 95.88 309 ALA A CA 1
ATOM 2346 C C . ALA A 1 309 ? 8.242 -29.047 -9.648 1 95.88 309 ALA A C 1
ATOM 2348 O O . ALA A 1 309 ? 7.809 -30.188 -9.773 1 95.88 309 ALA A O 1
ATOM 2349 N N . ILE A 1 310 ? 9.5 -28.734 -9.797 1 95.44 310 ILE A N 1
ATOM 2350 C CA . ILE A 1 310 ? 10.445 -29.734 -10.289 1 95.44 310 ILE A CA 1
ATOM 2351 C C . ILE A 1 310 ? 10.727 -30.766 -9.203 1 95.44 310 ILE A C 1
ATOM 2353 O O . ILE A 1 310 ? 11.031 -31.922 -9.5 1 95.44 310 ILE A O 1
ATOM 2357 N N . LYS A 1 311 ? 10.609 -30.422 -7.984 1 95.25 311 LYS A N 1
ATOM 2358 C CA . LYS A 1 311 ? 10.789 -31.359 -6.887 1 95.25 311 LYS A CA 1
ATOM 2359 C C . LYS A 1 311 ? 9.727 -32.469 -6.926 1 95.25 311 LYS A C 1
ATOM 2361 O O . LYS A 1 311 ? 10 -33.625 -6.57 1 95.25 311 LYS A O 1
ATOM 2366 N N . ALA A 1 312 ? 8.562 -32.125 -7.348 1 94.81 312 ALA A N 1
ATOM 2367 C CA . ALA A 1 312 ? 7.52 -33.125 -7.512 1 94.81 312 ALA A CA 1
ATOM 2368 C C . ALA A 1 312 ? 7.906 -34.156 -8.57 1 94.81 312 ALA A C 1
ATOM 2370 O O . ALA A 1 312 ? 7.703 -35.344 -8.391 1 94.81 312 ALA A O 1
ATOM 2371 N N . VAL A 1 313 ? 8.477 -33.719 -9.625 1 94.75 313 VAL A N 1
ATOM 2372 C CA . VAL A 1 313 ? 8.93 -34.594 -10.695 1 94.75 313 VAL A CA 1
ATOM 2373 C C . VAL A 1 313 ? 10.094 -35.469 -10.188 1 94.75 313 VAL A C 1
ATOM 2375 O O . VAL A 1 313 ? 10.141 -36.656 -10.438 1 94.75 313 VAL A O 1
ATOM 2378 N N . LYS A 1 314 ? 11.008 -34.75 -9.484 1 93.94 314 LYS A N 1
ATOM 2379 C CA . LYS A 1 314 ? 12.156 -35.5 -8.93 1 93.94 314 LYS A CA 1
ATOM 2380 C C . LYS A 1 314 ? 11.695 -36.625 -8.016 1 93.94 314 LYS A C 1
ATOM 2382 O O . LYS A 1 314 ? 12.273 -37.719 -8.023 1 93.94 314 LYS A O 1
ATOM 2387 N N . PHE A 1 315 ? 10.719 -36.312 -7.293 1 93.44 315 PHE A N 1
ATOM 2388 C CA . PHE A 1 315 ? 10.133 -37.344 -6.441 1 93.44 315 PHE A CA 1
ATOM 2389 C C . PHE A 1 315 ? 9.703 -38.562 -7.266 1 93.44 315 PHE A C 1
ATOM 2391 O O . PHE A 1 315 ? 9.945 -39.688 -6.875 1 93.44 315 PHE A O 1
ATOM 2398 N N . CYS A 1 316 ? 9.102 -38.312 -8.406 1 92 316 CYS A N 1
ATOM 2399 C CA . CYS A 1 316 ? 8.57 -39.375 -9.258 1 92 316 CYS A CA 1
ATOM 2400 C C . CYS A 1 316 ? 9.695 -40.188 -9.875 1 92 316 CYS A C 1
ATOM 2402 O O . CYS A 1 316 ? 9.5 -41.375 -10.219 1 92 316 CYS A O 1
ATOM 2404 N N . LEU A 1 317 ? 10.836 -39.625 -9.977 1 90.69 317 LEU A N 1
ATOM 2405 C CA . LEU A 1 317 ? 11.977 -40.312 -10.562 1 90.69 317 LEU A CA 1
ATOM 2406 C C . LEU A 1 317 ? 12.602 -41.281 -9.562 1 90.69 317 LEU A C 1
ATOM 2408 O O . LEU A 1 317 ? 13.289 -42.219 -9.953 1 90.69 317 LEU A O 1
ATOM 2412 N N . THR A 1 318 ? 12.297 -41 -8.328 1 88.38 318 THR A N 1
ATOM 2413 C CA . THR A 1 318 ? 13 -41.781 -7.312 1 88.38 318 THR A CA 1
ATOM 2414 C C . THR A 1 318 ? 12.031 -42.688 -6.555 1 88.38 318 THR A C 1
ATOM 2416 O O . THR A 1 318 ? 12.438 -43.438 -5.676 1 88.38 318 THR A O 1
ATOM 2419 N N . HIS A 1 319 ? 10.766 -42.531 -6.871 1 89.19 319 HIS A N 1
ATOM 2420 C CA . HIS A 1 319 ? 9.758 -43.344 -6.199 1 89.19 319 HIS A CA 1
ATOM 2421 C C . HIS A 1 319 ? 8.922 -44.125 -7.203 1 89.19 319 HIS A C 1
ATOM 2423 O O . HIS A 1 319 ? 8.773 -43.719 -8.352 1 89.19 319 HIS A O 1
ATOM 2429 N N . SER A 1 320 ? 8.352 -45.25 -6.715 1 85.88 320 SER A N 1
ATOM 2430 C CA . SER A 1 320 ? 7.645 -46.156 -7.621 1 85.88 320 SER A CA 1
ATOM 2431 C C . SER A 1 320 ? 6.133 -45.969 -7.516 1 85.88 320 SER A C 1
ATOM 2433 O O . SER A 1 320 ? 5.371 -46.656 -8.195 1 85.88 320 SER A O 1
ATOM 2435 N N . ASP A 1 321 ? 5.727 -45.031 -6.602 1 85.56 321 ASP A N 1
ATOM 2436 C CA . ASP A 1 321 ? 4.301 -44.75 -6.52 1 85.56 321 ASP A CA 1
ATOM 2437 C C . ASP A 1 321 ? 4.059 -43.281 -6.164 1 85.56 321 ASP A C 1
ATOM 2439 O O . ASP A 1 321 ? 4.984 -42.562 -5.754 1 85.56 321 ASP A O 1
ATOM 2443 N N . CYS A 1 322 ? 2.848 -42.906 -6.379 1 87.06 322 CYS A N 1
ATOM 2444 C CA . CYS A 1 322 ? 2.525 -41.5 -6.219 1 87.06 322 CYS A CA 1
ATOM 2445 C C . CYS A 1 322 ? 1.912 -41.219 -4.852 1 87.06 322 CYS A C 1
ATOM 2447 O O . CYS A 1 322 ? 1.432 -40.125 -4.586 1 87.06 322 CYS A O 1
ATOM 2449 N N . SER A 1 323 ? 1.959 -42.094 -3.871 1 84.06 323 SER A N 1
ATOM 2450 C CA . SER A 1 323 ? 1.228 -41.938 -2.617 1 84.06 323 SER A CA 1
ATOM 2451 C C . SER A 1 323 ? 1.789 -40.812 -1.771 1 84.06 323 SER A C 1
ATOM 2453 O O . SER A 1 323 ? 1.075 -40.219 -0.953 1 84.06 323 SER A O 1
ATOM 2455 N N . ARG A 1 324 ? 3.057 -40.531 -1.978 1 88.81 324 ARG A N 1
ATOM 2456 C CA . ARG A 1 324 ? 3.691 -39.5 -1.146 1 88.81 324 ARG A CA 1
ATOM 2457 C C . ARG A 1 324 ? 4.051 -38.281 -1.97 1 88.81 324 ARG A C 1
ATOM 2459 O O . ARG A 1 324 ? 4.934 -37.5 -1.588 1 88.81 324 ARG A O 1
ATOM 2466 N N . LEU A 1 325 ? 3.41 -38.219 -3.092 1 92.69 325 LEU A N 1
ATOM 2467 C CA . LEU A 1 325 ? 3.643 -37.062 -3.953 1 92.69 325 LEU A CA 1
ATOM 2468 C C . LEU A 1 325 ? 3.256 -35.75 -3.242 1 92.69 325 LEU A C 1
ATOM 2470 O O . LEU A 1 325 ? 2.184 -35.688 -2.643 1 92.69 325 LEU A O 1
ATOM 2474 N N . PRO A 1 326 ? 4.172 -34.781 -3.27 1 91.88 326 PRO A N 1
ATOM 2475 C CA . PRO A 1 326 ? 3.83 -33.5 -2.617 1 91.88 326 PRO A CA 1
ATOM 2476 C C . PRO A 1 326 ? 2.699 -32.75 -3.326 1 91.88 326 PRO A C 1
ATOM 2478 O O . PRO A 1 326 ? 2.631 -32.781 -4.559 1 91.88 326 PRO A O 1
ATOM 2481 N N . ASN A 1 327 ? 1.817 -32.25 -2.523 1 94.06 327 ASN A N 1
ATOM 2482 C CA . ASN A 1 327 ? 0.734 -31.391 -3.02 1 94.06 327 ASN A CA 1
ATOM 2483 C C . ASN A 1 327 ? -0.101 -32.125 -4.074 1 94.06 327 ASN A C 1
ATOM 2485 O O . ASN A 1 327 ? -0.385 -31.562 -5.133 1 94.06 327 ASN A O 1
ATOM 2489 N N . PHE A 1 328 ? -0.356 -33.375 -3.77 1 95.69 328 PHE A N 1
ATOM 2490 C CA . PHE A 1 328 ? -1.152 -34.25 -4.613 1 95.69 328 PHE A CA 1
ATOM 2491 C C . PHE A 1 328 ? -2.627 -33.875 -4.559 1 95.69 328 PHE A C 1
ATOM 2493 O O . PHE A 1 328 ? -3.383 -34.438 -3.748 1 95.69 328 PHE A O 1
ATOM 2500 N N . LEU A 1 329 ? -3.133 -33.094 -5.551 1 94.56 329 LEU A N 1
ATOM 2501 C CA . LEU A 1 329 ? -4.418 -32.438 -5.492 1 94.56 329 LEU A CA 1
ATOM 2502 C C . LEU A 1 329 ? -5.57 -33.406 -5.68 1 94.56 329 LEU A C 1
ATOM 2504 O O . LEU A 1 329 ? -6.621 -33.281 -5.047 1 94.56 329 LEU A O 1
ATOM 2508 N N . ASN A 1 330 ? -5.402 -34.438 -6.574 1 95.62 330 ASN A N 1
ATOM 2509 C CA . ASN A 1 330 ? -6.512 -35.312 -6.895 1 95.62 330 ASN A CA 1
ATOM 2510 C C . ASN A 1 330 ? -6.324 -36.688 -6.27 1 95.62 330 ASN A C 1
ATOM 2512 O O . ASN A 1 330 ? -6.777 -37.719 -6.82 1 95.62 330 ASN A O 1
ATOM 2516 N N . ALA A 1 331 ? -5.652 -36.75 -5.121 1 94.31 331 ALA A N 1
ATOM 2517 C CA . ALA A 1 331 ? -5.355 -38 -4.426 1 94.31 331 ALA A CA 1
ATOM 2518 C C . ALA A 1 331 ? -6.637 -38.719 -4.043 1 94.31 331 ALA A C 1
ATOM 2520 O O . ALA A 1 331 ? -6.691 -39.969 -4.082 1 94.31 331 ALA A O 1
ATOM 2521 N N . LYS A 1 332 ? -7.672 -37.969 -3.74 1 93.38 332 LYS A N 1
ATOM 2522 C CA . LYS A 1 332 ? -8.906 -38.562 -3.24 1 93.38 332 LYS A CA 1
ATOM 2523 C C . LYS A 1 332 ? -9.805 -39.031 -4.391 1 93.38 332 LYS A C 1
ATOM 2525 O O . LYS A 1 332 ? -10.672 -39.875 -4.211 1 93.38 332 LYS A O 1
ATOM 2530 N N . THR A 1 333 ? -9.594 -38.5 -5.555 1 95.38 333 THR A N 1
ATOM 2531 C CA . THR A 1 333 ? -10.539 -38.75 -6.641 1 95.38 333 THR A CA 1
ATOM 2532 C C . THR A 1 333 ? -9.898 -39.594 -7.742 1 95.38 333 THR A C 1
ATOM 2534 O O . THR A 1 333 ? -10.594 -40.094 -8.617 1 95.38 333 THR A O 1
ATOM 2537 N N . ILE A 1 334 ? -8.617 -39.781 -7.684 1 96.12 334 ILE A N 1
ATOM 2538 C CA . ILE A 1 334 ? -7.883 -40.469 -8.758 1 96.12 334 ILE A CA 1
ATOM 2539 C C . ILE A 1 334 ? -8.297 -41.938 -8.836 1 96.12 334 ILE A C 1
ATOM 2541 O O . ILE A 1 334 ? -8.523 -42.562 -7.812 1 96.12 334 ILE A O 1
ATOM 2545 N N . ASP A 1 335 ? -8.453 -42.438 -10.039 1 96.81 335 ASP A N 1
ATOM 2546 C CA . ASP A 1 335 ? -8.625 -43.875 -10.234 1 96.81 335 ASP A CA 1
ATOM 2547 C C . ASP A 1 335 ? -7.379 -44.656 -9.812 1 96.81 335 ASP A C 1
ATOM 2549 O O . ASP A 1 335 ? -6.383 -44.656 -10.531 1 96.81 335 ASP A O 1
ATOM 2553 N N . LYS A 1 336 ? -7.535 -45.344 -8.766 1 93.81 336 LYS A N 1
ATOM 2554 C CA . LYS A 1 336 ? -6.379 -45.969 -8.133 1 93.81 336 LYS A CA 1
ATOM 2555 C C . LYS A 1 336 ? -5.816 -47.094 -9 1 93.81 336 LYS A C 1
ATOM 2557 O O . LYS A 1 336 ? -4.598 -47.281 -9.07 1 93.81 336 LYS A O 1
ATOM 2562 N N . GLU A 1 337 ? -6.613 -47.812 -9.625 1 94.44 337 GLU A N 1
ATOM 2563 C CA . GLU A 1 337 ? -6.156 -48.906 -10.477 1 94.44 337 GLU A CA 1
ATOM 2564 C C . GLU A 1 337 ? -5.43 -48.375 -11.711 1 94.44 337 GLU A C 1
ATOM 2566 O O . GLU A 1 337 ? -4.375 -48.906 -12.086 1 94.44 337 GLU A O 1
ATOM 2571 N N . ALA A 1 338 ? -6.031 -47.375 -12.297 1 94.5 338 ALA A N 1
ATOM 2572 C CA . ALA A 1 338 ? -5.398 -46.781 -13.453 1 94.5 338 ALA A CA 1
ATOM 2573 C C . ALA A 1 338 ? -4.051 -46.156 -13.086 1 94.5 338 ALA A C 1
ATOM 2575 O O . ALA A 1 338 ? -3.088 -46.25 -13.852 1 94.5 338 ALA A O 1
ATOM 2576 N N . CYS A 1 339 ? -4.027 -45.531 -11.938 1 94.38 339 CYS A N 1
ATOM 2577 C CA . CYS A 1 339 ? -2.797 -44.938 -11.453 1 94.38 339 CYS A CA 1
ATOM 2578 C C . CYS A 1 339 ? -1.711 -45.969 -11.25 1 94.38 339 CYS A C 1
ATOM 2580 O O . CYS A 1 339 ? -0.572 -45.781 -11.68 1 94.38 339 CYS A O 1
ATOM 2582 N N . LYS A 1 340 ? -2.055 -47.062 -10.648 1 91.62 340 LYS A N 1
ATOM 2583 C CA . LYS A 1 340 ? -1.11 -48.156 -10.43 1 91.62 340 LYS A CA 1
ATOM 2584 C C . LYS A 1 340 ? -0.547 -48.688 -11.75 1 91.62 340 LYS A C 1
ATOM 2586 O O . LYS A 1 340 ? 0.647 -48.969 -11.852 1 91.62 340 LYS A O 1
ATOM 2591 N N . LYS A 1 341 ? -1.379 -48.812 -12.703 1 91.62 341 LYS A N 1
ATOM 2592 C CA . LYS A 1 341 ? -0.953 -49.281 -14.016 1 91.62 341 LYS A CA 1
ATOM 2593 C C . LYS A 1 341 ? 0.06 -48.344 -14.641 1 91.62 341 LYS A C 1
ATOM 2595 O O . LYS A 1 341 ? 1.026 -48.781 -15.273 1 91.62 341 LYS A O 1
ATOM 2600 N N . ARG A 1 342 ? -0.135 -47.062 -14.477 1 91.12 342 ARG A N 1
ATOM 2601 C CA . ARG A 1 342 ? 0.757 -46.062 -15.039 1 91.12 342 ARG A CA 1
ATOM 2602 C C . ARG A 1 342 ? 2.121 -46.094 -14.352 1 91.12 342 ARG A C 1
ATOM 2604 O O . ARG A 1 342 ? 3.145 -45.812 -14.984 1 91.12 342 ARG A O 1
ATOM 2611 N N . TRP A 1 343 ? 2.07 -46.375 -13.102 1 89.19 343 TRP A N 1
ATOM 2612 C CA . TRP A 1 343 ? 3.305 -46.281 -12.328 1 89.19 343 TRP A CA 1
ATOM 2613 C C . TRP A 1 343 ? 4.031 -47.625 -12.344 1 89.19 343 TRP A C 1
ATOM 2615 O O . TRP A 1 343 ? 5.219 -47.719 -12.023 1 89.19 343 TRP A O 1
ATOM 2625 N N . SER A 1 344 ? 3.281 -48.781 -12.531 1 79 344 SER A N 1
ATOM 2626 C CA . SER A 1 344 ? 3.891 -50.094 -12.617 1 79 344 SER A CA 1
ATOM 2627 C C . SER A 1 344 ? 4.664 -50.25 -13.922 1 79 344 SER A C 1
ATOM 2629 O O . SER A 1 344 ? 5.594 -51.062 -14 1 79 344 SER A O 1
ATOM 2631 N N . LYS A 1 345 ? 4.18 -49.688 -14.984 1 62.66 345 LYS A N 1
ATOM 2632 C CA . LYS A 1 345 ? 4.805 -49.875 -16.281 1 62.66 345 LYS A CA 1
ATOM 2633 C C . LYS A 1 345 ? 6.234 -49.344 -16.297 1 62.66 345 LYS A C 1
ATOM 2635 O O . LYS A 1 345 ? 6.863 -49.281 -17.359 1 62.66 345 LYS A O 1
ATOM 2640 N N . LEU A 1 346 ? 6.84 -48.906 -15.055 1 48.34 346 LEU A N 1
ATOM 2641 C CA . LEU A 1 346 ? 8.281 -48.719 -15.117 1 48.34 346 LEU A CA 1
ATOM 2642 C C . LEU A 1 346 ? 9.031 -50.031 -14.867 1 48.34 346 LEU A C 1
ATOM 2644 O O . LEU A 1 346 ? 8.641 -50.812 -14 1 48.34 346 LEU A O 1
ATOM 2648 N N . MET B 1 1 ? -18.594 49.781 15.492 1 52.59 1 MET B N 1
ATOM 2649 C CA . MET B 1 1 ? -17.578 48.844 15.016 1 52.59 1 MET B CA 1
ATOM 2650 C C . MET B 1 1 ? -17.266 47.812 16.094 1 52.59 1 MET B C 1
ATOM 2652 O O . MET B 1 1 ? -17.203 48.125 17.281 1 52.59 1 MET B O 1
ATOM 2656 N N . SER B 1 2 ? -17.422 46.531 15.812 1 71.19 2 SER B N 1
ATOM 2657 C CA . SER B 1 2 ? -17.234 45.5 16.828 1 71.19 2 SER B CA 1
ATOM 2658 C C . SER B 1 2 ? -15.867 45.625 17.484 1 71.19 2 SER B C 1
ATOM 2660 O O . SER B 1 2 ? -14.891 46.031 16.844 1 71.19 2 SER B O 1
ATOM 2662 N N . SER B 1 3 ? -15.82 45.719 18.781 1 85.88 3 SER B N 1
ATOM 2663 C CA . SER B 1 3 ? -14.586 45.781 19.562 1 85.88 3 SER B CA 1
ATOM 2664 C C . SER B 1 3 ? -14.102 44.375 19.922 1 85.88 3 SER B C 1
ATOM 2666 O O . SER B 1 3 ? -13.148 44.219 20.688 1 85.88 3 SER B O 1
ATOM 2668 N N . ASN B 1 4 ? -14.734 43.438 19.188 1 90.69 4 ASN B N 1
ATOM 2669 C CA . ASN B 1 4 ? -14.352 42.062 19.484 1 90.69 4 ASN B CA 1
ATOM 2670 C C . ASN B 1 4 ? -12.961 41.75 18.953 1 90.69 4 ASN B C 1
ATOM 2672 O O . ASN B 1 4 ? -12.547 42.281 17.938 1 90.69 4 ASN B O 1
ATOM 2676 N N . PRO B 1 5 ? -12.258 40.875 19.703 1 93.75 5 PRO B N 1
ATOM 2677 C CA . PRO B 1 5 ? -11.023 40.344 19.109 1 93.75 5 PRO B CA 1
ATOM 2678 C C . PRO B 1 5 ? -11.266 39.625 17.797 1 93.75 5 PRO B C 1
ATOM 2680 O O . PRO B 1 5 ? -12.375 39.125 17.547 1 93.75 5 PRO B O 1
ATOM 2683 N N . ILE B 1 6 ? -10.211 39.594 16.969 1 95.06 6 ILE B N 1
ATOM 2684 C CA . ILE B 1 6 ? -10.352 38.969 15.656 1 95.06 6 ILE B CA 1
ATOM 2685 C C . ILE B 1 6 ? -9.5 37.719 15.594 1 95.06 6 ILE B C 1
ATOM 2687 O O . ILE B 1 6 ? -8.352 37.719 16.047 1 95.06 6 ILE B O 1
ATOM 2691 N N . LEU B 1 7 ? -10.109 36.656 15.141 1 96 7 LEU B N 1
ATOM 2692 C CA . LEU B 1 7 ? -9.406 35.469 14.664 1 96 7 LEU B CA 1
ATOM 2693 C C . LEU B 1 7 ? -9.188 35.531 13.156 1 96 7 LEU B C 1
ATOM 2695 O O . LEU B 1 7 ? -10.148 35.562 12.383 1 96 7 LEU B O 1
ATOM 2699 N N . LEU B 1 8 ? -7.961 35.656 12.805 1 94.88 8 LEU B N 1
ATOM 2700 C CA . LEU B 1 8 ? -7.602 35.625 11.391 1 94.88 8 LEU B CA 1
ATOM 2701 C C . LEU B 1 8 ? -7.355 34.188 10.938 1 94.88 8 LEU B C 1
ATOM 2703 O O . LEU B 1 8 ? -6.418 33.531 11.398 1 94.88 8 LEU B O 1
ATOM 2707 N N . LEU B 1 9 ? -8.195 33.688 10.078 1 93.38 9 LEU B N 1
ATOM 2708 C CA . LEU B 1 9 ? -8.062 32.344 9.516 1 93.38 9 LEU B CA 1
ATOM 2709 C C . LEU B 1 9 ? -7.398 32.406 8.141 1 93.38 9 LEU B C 1
ATOM 2711 O O . LEU B 1 9 ? -8.031 32.781 7.152 1 93.38 9 LEU B O 1
ATOM 2715 N N . LEU B 1 10 ? -6.125 31.969 8.18 1 89.44 10 LEU B N 1
ATOM 2716 C CA . LEU B 1 10 ? -5.355 31.891 6.945 1 89.44 10 LEU B CA 1
ATOM 2717 C C . LEU B 1 10 ? -5.434 30.484 6.344 1 89.44 10 LEU B C 1
ATOM 2719 O O . LEU B 1 10 ? -4.43 29.766 6.293 1 89.44 10 LEU B O 1
ATOM 2723 N N . ALA B 1 11 ? -6.559 30.188 5.895 1 83.94 11 ALA B N 1
ATOM 2724 C CA . ALA B 1 11 ? -6.863 28.891 5.277 1 83.94 11 ALA B CA 1
ATOM 2725 C C . ALA B 1 11 ? -8.039 29.016 4.316 1 83.94 11 ALA B C 1
ATOM 2727 O O . ALA B 1 11 ? -8.914 29.859 4.492 1 83.94 11 ALA B O 1
ATOM 2728 N N . ASP B 1 12 ? -8.008 28.234 3.34 1 76.25 12 ASP B N 1
ATOM 2729 C CA . ASP B 1 12 ? -9.109 28.219 2.381 1 76.25 12 ASP B CA 1
ATOM 2730 C C . ASP B 1 12 ? -10.266 27.359 2.885 1 76.25 12 ASP B C 1
ATOM 2732 O O . ASP B 1 12 ? -10.422 26.219 2.453 1 76.25 12 ASP B O 1
ATOM 2736 N N . THR B 1 13 ? -11.031 27.875 3.834 1 79.94 13 THR B N 1
ATOM 2737 C CA . THR B 1 13 ? -12.172 27.188 4.422 1 79.94 13 THR B CA 1
ATOM 2738 C C . THR B 1 13 ? -13.352 28.141 4.586 1 79.94 13 THR B C 1
ATOM 2740 O O . THR B 1 13 ? -13.211 29.344 4.406 1 79.94 13 THR B O 1
ATOM 2743 N N . ASP B 1 14 ? -14.508 27.594 4.898 1 83.94 14 ASP B N 1
ATOM 2744 C CA . ASP B 1 14 ? -15.695 28.422 5.098 1 83.94 14 ASP B CA 1
ATOM 2745 C C . ASP B 1 14 ? -15.875 28.781 6.574 1 83.94 14 ASP B C 1
ATOM 2747 O O . ASP B 1 14 ? -16.797 29.516 6.934 1 83.94 14 ASP B O 1
ATOM 2751 N N . GLY B 1 15 ? -15.078 28.25 7.402 1 90 15 GLY B N 1
ATOM 2752 C CA . GLY B 1 15 ? -15.094 28.578 8.82 1 90 15 GLY B CA 1
ATOM 2753 C C . GLY B 1 15 ? -16.203 27.891 9.578 1 90 15 GLY B C 1
ATOM 2754 O O . GLY B 1 15 ? -16.438 28.172 10.75 1 90 15 GLY B O 1
ATOM 2755 N N . SER B 1 16 ? -16.844 26.938 8.922 1 92 16 SER B N 1
ATOM 2756 C CA . SER B 1 16 ? -18.016 26.297 9.523 1 92 16 SER B CA 1
ATOM 2757 C C . SER B 1 16 ? -17.641 25.5 10.766 1 92 16 SER B C 1
ATOM 2759 O O . SER B 1 16 ? -18.297 25.594 11.805 1 92 16 SER B O 1
ATOM 2761 N N . ILE B 1 17 ? -16.578 24.766 10.711 1 93.56 17 ILE B N 1
ATOM 2762 C CA . ILE B 1 17 ? -16.141 23.938 11.836 1 93.56 17 ILE B CA 1
ATOM 2763 C C . ILE B 1 17 ? -15.703 24.844 12.992 1 93.56 17 ILE B C 1
ATOM 2765 O O . ILE B 1 17 ? -16.078 24.609 14.141 1 93.56 17 ILE B O 1
ATOM 2769 N N . GLU B 1 18 ? -14.969 25.859 12.672 1 94.75 18 GLU B N 1
ATOM 2770 C CA . GLU B 1 18 ? -14.492 26.797 13.68 1 94.75 18 GLU B CA 1
ATOM 2771 C C . GLU B 1 18 ? -15.656 27.453 14.406 1 94.75 18 GLU B C 1
ATOM 2773 O O . GLU B 1 18 ? -15.664 27.547 15.641 1 94.75 18 GLU B O 1
ATOM 2778 N N . ARG B 1 19 ? -16.641 27.891 13.648 1 94.56 19 ARG B N 1
ATOM 2779 C CA . ARG B 1 19 ? -17.797 28.562 14.234 1 94.56 19 ARG B CA 1
ATOM 2780 C C . ARG B 1 19 ? -18.594 27.609 15.117 1 94.56 19 ARG B C 1
ATOM 2782 O O . ARG B 1 19 ? -19.078 28 16.188 1 94.56 19 ARG B O 1
ATOM 2789 N N . GLU B 1 20 ? -18.719 26.391 14.641 1 94.69 20 GLU B N 1
ATOM 2790 C CA . GLU B 1 20 ? -19.453 25.391 15.406 1 94.69 20 GLU B CA 1
ATOM 2791 C C . GLU B 1 20 ? -18.766 25.109 16.75 1 94.69 20 GLU B C 1
ATOM 2793 O O . GLU B 1 20 ? -19.438 25.047 17.781 1 94.69 20 GLU B O 1
ATOM 2798 N N . VAL B 1 21 ? -17.5 25.016 16.734 1 94.12 21 VAL B N 1
ATOM 2799 C CA . VAL B 1 21 ? -16.75 24.656 17.938 1 94.12 21 VAL B CA 1
ATOM 2800 C C . VAL B 1 21 ? -16.703 25.844 18.891 1 94.12 21 VAL B C 1
ATOM 2802 O O . VAL B 1 21 ? -16.859 25.672 20.109 1 94.12 21 VAL B O 1
ATOM 2805 N N . ILE B 1 22 ? -16.516 27.047 18.406 1 92.81 22 ILE B N 1
ATOM 2806 C CA . ILE B 1 22 ? -16.453 28.25 19.25 1 92.81 22 ILE B CA 1
ATOM 2807 C C . ILE B 1 22 ? -17.812 28.516 19.891 1 92.81 22 ILE B C 1
ATOM 2809 O O . ILE B 1 22 ? -17.891 28.938 21.047 1 92.81 22 ILE B O 1
ATOM 2813 N N . GLY B 1 23 ? -18.797 28.219 19.078 1 89 23 GLY B N 1
ATOM 2814 C CA . GLY B 1 23 ? -20.141 28.484 19.578 1 89 23 GLY B CA 1
ATOM 2815 C C . GLY B 1 23 ? -20.516 29.953 19.5 1 89 23 GLY B C 1
ATOM 2816 O O . GLY B 1 23 ? -19.688 30.797 19.188 1 89 23 GLY B O 1
ATOM 2817 N N . SER B 1 24 ? -21.703 30.312 19.781 1 82 24 SER B N 1
ATOM 2818 C CA . SER B 1 24 ? -22.266 31.641 19.641 1 82 24 SER B CA 1
ATOM 2819 C C . SER B 1 24 ? -21.984 32.5 20.875 1 82 24 SER B C 1
ATOM 2821 O O . SER B 1 24 ? -22.125 33.719 20.828 1 82 24 SER B O 1
ATOM 2823 N N . ASP B 1 25 ? -21.438 31.953 21.797 1 77.81 25 ASP B N 1
ATOM 2824 C CA . ASP B 1 25 ? -21.359 32.656 23.078 1 77.81 25 ASP B CA 1
ATOM 2825 C C . ASP B 1 25 ? -20.078 33.469 23.188 1 77.81 25 ASP B C 1
ATOM 2827 O O . ASP B 1 25 ? -19.875 34.188 24.156 1 77.81 25 ASP B O 1
ATOM 2831 N N . HIS B 1 26 ? -19.297 33.344 22.188 1 78.88 26 HIS B N 1
ATOM 2832 C CA . HIS B 1 26 ? -18.016 34.031 22.328 1 78.88 26 HIS B CA 1
ATOM 2833 C C . HIS B 1 26 ? -17.969 35.281 21.453 1 78.88 26 HIS B C 1
ATOM 2835 O O . HIS B 1 26 ? -18.5 35.281 20.344 1 78.88 26 HIS B O 1
ATOM 2841 N N . GLN B 1 27 ? -17.422 36.344 22.047 1 84.81 27 GLN B N 1
ATOM 2842 C CA . GLN B 1 27 ? -17.203 37.594 21.328 1 84.81 27 GLN B CA 1
ATOM 2843 C C . GLN B 1 27 ? -15.93 37.531 20.484 1 84.81 27 GLN B C 1
ATOM 2845 O O . GLN B 1 27 ? -14.867 37.969 20.906 1 84.81 27 GLN B O 1
ATOM 2850 N N . LEU B 1 28 ? -16.016 36.875 19.375 1 92.69 28 LEU B N 1
ATOM 2851 C CA . LEU B 1 28 ? -14.891 36.688 18.469 1 92.69 28 LEU B CA 1
ATOM 2852 C C . LEU B 1 28 ? -15.32 36.938 17.016 1 92.69 28 LEU B C 1
ATOM 2854 O O . LEU B 1 28 ? -16.297 36.344 16.562 1 92.69 28 LEU B O 1
ATOM 2858 N N . ASP B 1 29 ? -14.664 37.875 16.391 1 92.94 29 ASP B N 1
ATOM 2859 C CA . ASP B 1 29 ? -14.875 38.031 14.953 1 92.94 29 ASP B CA 1
ATOM 2860 C C . ASP B 1 29 ? -13.906 37.156 14.148 1 92.94 29 ASP B C 1
ATOM 2862 O O . ASP B 1 29 ? -12.695 37.219 14.367 1 92.94 29 ASP B O 1
ATOM 2866 N N . MET B 1 30 ? -14.469 36.375 13.305 1 93.12 30 MET B N 1
ATOM 2867 C CA . MET B 1 30 ? -13.641 35.5 12.461 1 93.12 30 MET B CA 1
ATOM 2868 C C . MET B 1 30 ? -13.5 36.094 11.062 1 93.12 30 MET B C 1
ATOM 2870 O O . MET B 1 30 ? -14.492 36.438 10.414 1 93.12 30 MET B O 1
ATOM 2874 N N . VAL B 1 31 ? -12.289 36.312 10.664 1 91.81 31 VAL B N 1
ATOM 2875 C CA . VAL B 1 31 ? -12 36.812 9.312 1 91.81 31 VAL B CA 1
ATOM 2876 C C . VAL B 1 31 ? -11.25 35.75 8.523 1 91.81 31 VAL B C 1
ATOM 2878 O O . VAL B 1 31 ? -10.141 35.344 8.898 1 91.81 31 VAL B O 1
ATOM 2881 N N . ILE B 1 32 ? -11.828 35.25 7.488 1 89.06 32 ILE B N 1
ATOM 2882 C CA . ILE B 1 32 ? -11.211 34.25 6.613 1 89.06 32 ILE B CA 1
ATOM 2883 C C . ILE B 1 32 ? -10.469 34.969 5.48 1 89.06 32 ILE B C 1
ATOM 2885 O O . ILE B 1 32 ? -11.062 35.719 4.723 1 89.06 32 ILE B O 1
ATOM 2889 N N . CYS B 1 33 ? -9.188 34.75 5.426 1 82.75 33 CYS B N 1
ATOM 2890 C CA . CYS B 1 33 ? -8.344 35.406 4.438 1 82.75 33 CYS B CA 1
ATOM 2891 C C . CYS B 1 33 ? -7.469 34.406 3.697 1 82.75 33 CYS B C 1
ATOM 2893 O O . CYS B 1 33 ? -6.301 34.219 4.043 1 82.75 33 CYS B O 1
ATOM 2895 N N . PRO B 1 34 ? -7.906 33.844 2.582 1 70.38 34 PRO B N 1
ATOM 2896 C CA . PRO B 1 34 ? -7.148 32.812 1.883 1 70.38 34 PRO B CA 1
ATOM 2897 C C . PRO B 1 34 ? -5.906 33.375 1.179 1 70.38 34 PRO B C 1
ATOM 2899 O O . PRO B 1 34 ? -4.992 32.594 0.852 1 70.38 34 PRO B O 1
ATOM 2902 N N . ASP B 1 35 ? -5.75 34.625 0.871 1 68.56 35 ASP B N 1
ATOM 2903 C CA . ASP B 1 35 ? -4.59 35.125 0.128 1 68.56 35 ASP B CA 1
ATOM 2904 C C . ASP B 1 35 ? -3.994 36.375 0.791 1 68.56 35 ASP B C 1
ATOM 2906 O O . ASP B 1 35 ? -3.145 37.031 0.206 1 68.56 35 ASP B O 1
ATOM 2910 N N . LEU B 1 36 ? -4.137 36.438 2.104 1 66.5 36 LEU B N 1
ATOM 2911 C CA . LEU B 1 36 ? -3.668 37.594 2.861 1 66.5 36 LEU B CA 1
ATOM 2912 C C . LEU B 1 36 ? -3.904 38.875 2.086 1 66.5 36 LEU B C 1
ATOM 2914 O O . LEU B 1 36 ? -3.434 39.938 2.49 1 66.5 36 LEU B O 1
ATOM 2918 N N . LYS B 1 37 ? -4.414 38.719 0.835 1 60 37 LYS B N 1
ATOM 2919 C CA . LYS B 1 37 ? -4.691 39.875 0.02 1 60 37 LYS B CA 1
ATOM 2920 C C . LYS B 1 37 ? -5.93 40.625 0.523 1 60 37 LYS B C 1
ATOM 2922 O O . LYS B 1 37 ? -6.188 41.75 0.123 1 60 37 LYS B O 1
ATOM 2927 N N . THR B 1 38 ? -6.73 39.781 1.315 1 60.75 38 THR B N 1
ATOM 2928 C CA . THR B 1 38 ? -7.938 40.438 1.784 1 60.75 38 THR B CA 1
ATOM 2929 C C . THR B 1 38 ? -7.582 41.625 2.707 1 60.75 38 THR B C 1
ATOM 2931 O O . THR B 1 38 ? -6.723 41.469 3.578 1 60.75 38 THR B O 1
ATOM 2934 N N . GLY B 1 39 ? -7.59 42.719 2.258 1 71.38 39 GLY B N 1
ATOM 2935 C CA . GLY B 1 39 ? -7.191 44.031 2.744 1 71.38 39 GLY B CA 1
ATOM 2936 C C . GLY B 1 39 ? -7.828 44.375 4.074 1 71.38 39 GLY B C 1
ATOM 2937 O O . GLY B 1 39 ? -8.883 45.031 4.109 1 71.38 39 GLY B O 1
ATOM 2938 N N . LEU B 1 40 ? -7.43 43.719 5.27 1 85.88 40 LEU B N 1
ATOM 2939 C CA . LEU B 1 40 ? -7.836 44.219 6.578 1 85.88 40 LEU B CA 1
ATOM 2940 C C . LEU B 1 40 ? -7.414 45.688 6.758 1 85.88 40 LEU B C 1
ATOM 2942 O O . LEU B 1 40 ? -6.344 46.062 6.301 1 85.88 40 LEU B O 1
ATOM 2946 N N . THR B 1 41 ? -8.336 46.438 7.352 1 88.56 41 THR B N 1
ATOM 2947 C CA . THR B 1 41 ? -7.988 47.781 7.715 1 88.56 41 THR B CA 1
ATOM 2948 C C . THR B 1 41 ? -6.988 47.812 8.867 1 88.56 41 THR B C 1
ATOM 2950 O O . THR B 1 41 ? -6.848 46.812 9.586 1 88.56 41 THR B O 1
ATOM 2953 N N . PRO B 1 42 ? -6.332 48.875 8.938 1 89.44 42 PRO B N 1
ATOM 2954 C CA . PRO B 1 42 ? -5.414 49 10.07 1 89.44 42 PRO B CA 1
ATOM 2955 C C . PRO B 1 42 ? -6.102 48.75 11.414 1 89.44 42 PRO B C 1
ATOM 2957 O O . PRO B 1 42 ? -5.508 48.125 12.305 1 89.44 42 PRO B O 1
ATOM 2960 N N . GLU B 1 43 ? -7.281 49.188 11.484 1 91.5 43 GLU B N 1
ATOM 2961 C CA . GLU B 1 43 ? -8.039 48.969 12.711 1 91.5 43 GLU B CA 1
ATOM 2962 C C . GLU B 1 43 ? -8.297 47.469 12.938 1 91.5 43 GLU B C 1
ATOM 2964 O O . GLU B 1 43 ? -8.219 47 14.07 1 91.5 43 GLU B O 1
ATOM 2969 N N . GLN B 1 44 ? -8.609 46.812 11.945 1 91.88 44 GLN B N 1
ATOM 2970 C CA . GLN B 1 44 ? -8.867 45.375 12.055 1 91.88 44 GLN B CA 1
ATOM 2971 C C . GLN B 1 44 ? -7.594 44.625 12.422 1 91.88 44 GLN B C 1
ATOM 2973 O O . GLN B 1 44 ? -7.629 43.719 13.25 1 91.88 44 GLN B O 1
ATOM 2978 N N . TRP B 1 45 ? -6.496 45.031 11.859 1 93.19 45 TRP B N 1
ATOM 2979 C CA . TRP B 1 45 ? -5.219 44.406 12.156 1 93.19 45 TRP B CA 1
ATOM 2980 C C . TRP B 1 45 ? -4.879 44.531 13.633 1 93.19 45 TRP B C 1
ATOM 2982 O O . TRP B 1 45 ? -4.34 43.594 14.234 1 93.19 45 TRP B O 1
ATOM 2992 N N . SER B 1 46 ? -5.207 45.656 14.148 1 93.94 46 SER B N 1
ATOM 2993 C CA . SER B 1 46 ? -4.883 45.938 15.547 1 93.94 46 SER B CA 1
ATOM 2994 C C . SER B 1 46 ? -5.734 45.062 16.484 1 93.94 46 SER B C 1
ATOM 2996 O O . SER B 1 46 ? -5.379 44.875 17.641 1 93.94 46 SER B O 1
ATOM 2998 N N . ARG B 1 47 ? -6.844 44.469 15.922 1 95 47 ARG B N 1
ATOM 2999 C CA . ARG B 1 47 ? -7.754 43.656 16.734 1 95 47 ARG B CA 1
ATOM 3000 C C . ARG B 1 47 ? -7.457 42.156 16.594 1 95 47 ARG B C 1
ATOM 3002 O O . ARG B 1 47 ? -8.031 41.344 17.297 1 95 47 ARG B O 1
ATOM 3009 N N . VAL B 1 48 ? -6.52 41.812 15.742 1 95.81 48 VAL B N 1
ATOM 3010 C CA . VAL B 1 48 ? -6.176 40.406 15.562 1 95.81 48 VAL B CA 1
ATOM 3011 C C . VAL B 1 48 ? -5.426 39.906 16.781 1 95.81 48 VAL B C 1
ATOM 3013 O O . VAL B 1 48 ? -4.305 40.344 17.062 1 95.81 48 VAL B O 1
ATOM 3016 N N . GLN B 1 49 ? -6.035 38.969 17.484 1 96.38 49 GLN B N 1
ATOM 3017 C CA . GLN B 1 49 ? -5.395 38.375 18.656 1 96.38 49 GLN B CA 1
ATOM 3018 C C . GLN B 1 49 ? -5 36.906 18.391 1 96.38 49 GLN B C 1
ATOM 3020 O O . GLN B 1 49 ? -4.168 36.375 19.109 1 96.38 49 GLN B O 1
ATOM 3025 N N . TYR B 1 50 ? -5.664 36.344 17.391 1 96.62 50 TYR B N 1
ATOM 3026 C CA . TYR B 1 50 ? -5.445 34.938 17.094 1 96.62 50 TYR B CA 1
ATOM 3027 C C . TYR B 1 50 ? -5.27 34.75 15.586 1 96.62 50 TYR B C 1
ATOM 3029 O O . TYR B 1 50 ? -5.961 35.375 14.781 1 96.62 50 TYR B O 1
ATOM 3037 N N . ILE B 1 51 ? -4.309 33.875 15.227 1 96.5 51 ILE B N 1
ATOM 3038 C CA . ILE B 1 51 ? -4.121 33.438 13.844 1 96.5 51 ILE B CA 1
ATOM 3039 C C . ILE B 1 51 ? -4.148 31.922 13.75 1 96.5 51 ILE B C 1
ATOM 3041 O O . ILE B 1 51 ? -3.498 31.234 14.547 1 96.5 51 ILE B O 1
ATOM 3045 N N . ILE B 1 52 ? -4.98 31.406 12.922 1 96.06 52 ILE B N 1
ATOM 3046 C CA . ILE B 1 52 ? -4.871 30.016 12.469 1 96.06 52 ILE B CA 1
ATOM 3047 C C . ILE B 1 52 ? -4.371 30 11.023 1 96.06 52 ILE B C 1
ATOM 3049 O O . ILE B 1 52 ? -4.961 30.625 10.148 1 96.06 52 ILE B O 1
ATOM 3053 N N . ALA B 1 53 ? -3.258 29.281 10.844 1 93.31 53 ALA B N 1
ATOM 3054 C CA . ALA B 1 53 ? -2.646 29.344 9.516 1 93.31 53 ALA B CA 1
ATOM 3055 C C . ALA B 1 53 ? -2.375 27.938 8.977 1 93.31 53 ALA B C 1
ATOM 3057 O O . ALA B 1 53 ? -1.862 27.078 9.695 1 93.31 53 ALA B O 1
ATOM 3058 N N . SER B 1 54 ? -2.715 27.719 7.727 1 88.5 54 SER B N 1
ATOM 3059 C CA . SER B 1 54 ? -2.32 26.484 7.031 1 88.5 54 SER B CA 1
ATOM 3060 C C . SER B 1 54 ? -0.882 26.578 6.531 1 88.5 54 SER B C 1
ATOM 3062 O O . SER B 1 54 ? -0.226 27.609 6.691 1 88.5 54 SER B O 1
ATOM 3064 N N . HIS B 1 55 ? -0.406 25.406 5.953 1 81.44 55 HIS B N 1
ATOM 3065 C CA . HIS B 1 55 ? 0.98 25.344 5.508 1 81.44 55 HIS B CA 1
ATOM 3066 C C . HIS B 1 55 ? 1.215 26.219 4.289 1 81.44 55 HIS B C 1
ATOM 3068 O O . HIS B 1 55 ? 2.361 26.516 3.938 1 81.44 55 HIS B O 1
ATOM 3074 N N . LEU B 1 56 ? 0.189 26.703 3.727 1 78.88 56 LEU B N 1
ATOM 3075 C CA . LEU B 1 56 ? 0.301 27.5 2.508 1 78.88 56 LEU B CA 1
ATOM 3076 C C . LEU B 1 56 ? 0.623 28.953 2.834 1 78.88 56 LEU B C 1
ATOM 3078 O O . LEU B 1 56 ? 1.011 29.719 1.949 1 78.88 56 LEU B O 1
ATOM 3082 N N . TYR B 1 57 ? 0.531 29.281 4.16 1 84.31 57 TYR B N 1
ATOM 3083 C CA . TYR B 1 57 ? 0.727 30.672 4.555 1 84.31 57 TYR B CA 1
ATOM 3084 C C . TYR B 1 57 ? 1.903 30.797 5.516 1 84.31 57 TYR B C 1
ATOM 3086 O O . TYR B 1 57 ? 2.053 30 6.438 1 84.31 57 TYR B O 1
ATOM 3094 N N . THR B 1 58 ? 2.652 31.812 5.184 1 88.75 58 THR B N 1
ATOM 3095 C CA . THR B 1 58 ? 3.799 32.094 6.043 1 88.75 58 THR B CA 1
ATOM 3096 C C . THR B 1 58 ? 3.447 33.156 7.098 1 88.75 58 THR B C 1
ATOM 3098 O O . THR B 1 58 ? 2.912 34.188 6.77 1 88.75 58 THR B O 1
ATOM 3101 N N . VAL B 1 59 ? 3.691 32.844 8.32 1 94.5 59 VAL B N 1
ATOM 3102 C CA . VAL B 1 59 ? 3.531 33.781 9.422 1 94.5 59 VAL B CA 1
ATOM 3103 C C . VAL B 1 59 ? 4.902 34.219 9.938 1 94.5 59 VAL B C 1
ATOM 3105 O O . VAL B 1 59 ? 5.348 33.781 10.992 1 94.5 59 VAL B O 1
ATOM 3108 N N . ASP B 1 60 ? 5.473 35.156 9.188 1 95.06 60 ASP B N 1
ATOM 3109 C CA . ASP B 1 60 ? 6.816 35.625 9.484 1 95.06 60 ASP B CA 1
ATOM 3110 C C . ASP B 1 60 ? 6.773 36.875 10.367 1 95.06 60 ASP B C 1
ATOM 3112 O O . ASP B 1 60 ? 5.715 37.25 10.891 1 95.06 60 ASP B O 1
ATOM 3116 N N . LYS B 1 61 ? 7.918 37.469 10.594 1 96.56 61 LYS B N 1
ATOM 3117 C CA . LYS B 1 61 ? 8.047 38.656 11.43 1 96.56 61 LYS B CA 1
ATOM 3118 C C . LYS B 1 61 ? 7.141 39.781 10.93 1 96.56 61 LYS B C 1
ATOM 3120 O O . LYS B 1 61 ? 6.469 40.438 11.719 1 96.56 61 LYS B O 1
ATOM 3125 N N . GLU B 1 62 ? 7.121 39.938 9.664 1 94.38 62 GLU B N 1
ATOM 3126 C CA . GLU B 1 62 ? 6.348 41.031 9.07 1 94.38 62 GLU B CA 1
ATOM 3127 C C . GLU B 1 62 ? 4.863 40.906 9.391 1 94.38 62 GLU B C 1
ATOM 3129 O O . GLU B 1 62 ? 4.215 41.875 9.797 1 94.38 62 GLU B O 1
ATOM 3134 N N . LEU B 1 63 ? 4.312 39.688 9.188 1 94 63 LEU B N 1
ATOM 3135 C CA . LEU B 1 63 ? 2.9 39.469 9.477 1 94 63 LEU B CA 1
ATOM 3136 C C . LEU B 1 63 ? 2.615 39.625 10.969 1 94 63 LEU B C 1
ATOM 3138 O O . LEU B 1 63 ? 1.587 40.156 11.359 1 94 63 LEU B O 1
ATOM 3142 N N . GLN B 1 64 ? 3.441 39.094 11.805 1 96.5 64 GLN B N 1
ATOM 3143 C CA . GLN B 1 64 ? 3.275 39.188 13.25 1 96.5 64 GLN B CA 1
ATOM 3144 C C . GLN B 1 64 ? 3.279 40.656 13.711 1 96.5 64 GLN B C 1
ATOM 3146 O O . GLN B 1 64 ? 2.484 41.031 14.57 1 96.5 64 GLN B O 1
ATOM 3151 N N . ASP B 1 65 ? 4.125 41.469 13.07 1 95.25 65 ASP B N 1
ATOM 3152 C CA . ASP B 1 65 ? 4.234 42.875 13.422 1 95.25 65 ASP B CA 1
ATOM 3153 C C . ASP B 1 65 ? 2.971 43.656 13.039 1 95.25 65 ASP B C 1
ATOM 3155 O O . ASP B 1 65 ? 2.666 44.688 13.625 1 95.25 65 ASP B O 1
ATOM 3159 N N . ARG B 1 66 ? 2.266 43.125 12.086 1 93 66 ARG B N 1
ATOM 3160 C CA . ARG B 1 66 ? 1.016 43.75 11.672 1 93 66 ARG B CA 1
ATOM 3161 C C . ARG B 1 66 ? -0.073 43.562 12.719 1 93 66 ARG B C 1
ATOM 3163 O O . ARG B 1 66 ? -1.103 44.25 12.688 1 93 66 ARG B O 1
ATOM 3170 N N . CYS B 1 67 ? 0.147 42.656 13.664 1 95.38 67 CYS B N 1
ATOM 3171 C CA . CYS B 1 67 ? -0.834 42.312 14.688 1 95.38 67 CYS B CA 1
ATOM 3172 C C . CYS B 1 67 ? -0.3 42.625 16.078 1 95.38 67 CYS B C 1
ATOM 3174 O O . CYS B 1 67 ? 0.026 41.719 16.844 1 95.38 67 CYS B O 1
ATOM 3176 N N . PRO B 1 68 ? -0.337 43.844 16.438 1 94.56 68 PRO B N 1
ATOM 3177 C CA . PRO B 1 68 ? 0.275 44.219 17.703 1 94.56 68 PRO B CA 1
ATOM 3178 C C . PRO B 1 68 ? -0.386 43.562 18.906 1 94.56 68 PRO B C 1
ATOM 3180 O O . PRO B 1 68 ? 0.245 43.406 19.953 1 94.56 68 PRO B O 1
ATOM 3183 N N . SER B 1 69 ? -1.632 43.094 18.812 1 95.19 69 SER B N 1
ATOM 3184 C CA . SER B 1 69 ? -2.35 42.469 19.922 1 95.19 69 SER B CA 1
ATOM 3185 C C . SER B 1 69 ? -2.297 40.938 19.844 1 95.19 69 SER B C 1
ATOM 3187 O O . SER B 1 69 ? -2.953 40.25 20.625 1 95.19 69 SER B O 1
ATOM 3189 N N . LEU B 1 70 ? -1.526 40.406 18.953 1 96.94 70 LEU B N 1
ATOM 3190 C CA . LEU B 1 70 ? -1.471 38.969 18.688 1 96.94 70 LEU B CA 1
ATOM 3191 C C . LEU B 1 70 ? -1.048 38.219 19.938 1 96.94 70 LEU B C 1
ATOM 3193 O O . LEU B 1 70 ? -0.052 38.562 20.578 1 96.94 70 LEU B O 1
ATOM 3197 N N . LYS B 1 71 ? -1.818 37.188 20.25 1 96.44 71 LYS B N 1
ATOM 3198 C CA . LYS B 1 71 ? -1.535 36.344 21.438 1 96.44 71 LYS B CA 1
ATOM 3199 C C . LYS B 1 71 ? -1.076 34.969 21.047 1 96.44 71 LYS B C 1
ATOM 3201 O O . LYS B 1 71 ? -0.153 34.406 21.641 1 96.44 71 LYS B O 1
ATOM 3206 N N . VAL B 1 72 ? -1.76 34.406 20.062 1 97.25 72 VAL B N 1
ATOM 3207 C CA . VAL B 1 72 ? -1.511 33 19.75 1 97.25 72 VAL B CA 1
ATOM 3208 C C . VAL B 1 72 ? -1.547 32.781 18.25 1 97.25 72 VAL B C 1
ATOM 3210 O O . VAL B 1 72 ? -2.387 33.375 17.547 1 97.25 72 VAL B O 1
ATOM 3213 N N . ILE B 1 73 ? -0.594 32.031 17.734 1 97.56 73 ILE B N 1
ATOM 3214 C CA . ILE B 1 73 ? -0.584 31.5 16.375 1 97.56 73 ILE B CA 1
ATOM 3215 C C . ILE B 1 73 ? -0.771 29.984 16.422 1 97.56 73 ILE B C 1
ATOM 3217 O O . ILE B 1 73 ? -0.011 29.281 17.094 1 97.56 73 ILE B O 1
ATOM 3221 N N . VAL B 1 74 ? -1.806 29.5 15.75 1 97.31 74 VAL B N 1
ATOM 3222 C CA . VAL B 1 74 ? -2.043 28.062 15.703 1 97.31 74 VAL B CA 1
ATOM 3223 C C . VAL B 1 74 ? -1.814 27.547 14.289 1 97.31 74 VAL B C 1
ATOM 3225 O O . VAL B 1 74 ? -2.473 28 13.344 1 97.31 74 VAL B O 1
ATOM 3228 N N . ARG B 1 75 ? -0.89 26.641 14.188 1 95.5 75 ARG B N 1
ATOM 3229 C CA . ARG B 1 75 ? -0.647 25.969 12.906 1 95.5 75 ARG B CA 1
ATOM 3230 C C . ARG B 1 75 ? -1.695 24.891 12.641 1 95.5 75 ARG B C 1
ATOM 3232 O O . ARG B 1 75 ? -1.93 24.031 13.484 1 95.5 75 ARG B O 1
ATOM 3239 N N . LEU B 1 76 ? -2.314 25.016 11.445 1 92.5 76 LEU B N 1
ATOM 3240 C CA . LEU B 1 76 ? -3.17 23.938 10.984 1 92.5 76 LEU B CA 1
ATOM 3241 C C . LEU B 1 76 ? -2.336 22.75 10.5 1 92.5 76 LEU B C 1
ATOM 3243 O O . LEU B 1 76 ? -2.221 22.516 9.297 1 92.5 76 LEU B O 1
ATOM 3247 N N . GLY B 1 77 ? -1.861 21.953 11.414 1 93.06 77 GLY B N 1
ATOM 3248 C CA . GLY B 1 77 ? -0.995 20.828 11.086 1 93.06 77 GLY B CA 1
ATOM 3249 C C . GLY B 1 77 ? 0.029 20.531 12.164 1 93.06 77 GLY B C 1
ATOM 3250 O O . GLY B 1 77 ? -0.105 21 13.305 1 93.06 77 GLY B O 1
ATOM 3251 N N . ILE B 1 78 ? 1.035 19.75 11.773 1 91.12 78 ILE B N 1
ATOM 3252 C CA . ILE B 1 78 ? 2.031 19.281 12.734 1 91.12 78 ILE B CA 1
ATOM 3253 C C . ILE B 1 78 ? 3.293 20.141 12.617 1 91.12 78 ILE B C 1
ATOM 3255 O O . ILE B 1 78 ? 3.777 20.672 13.617 1 91.12 78 ILE B O 1
ATOM 3259 N N . GLY B 1 79 ? 3.814 20.266 11.406 1 88.38 79 GLY B N 1
ATOM 3260 C CA . GLY B 1 79 ? 5.023 21.047 11.18 1 88.38 79 GLY B CA 1
ATOM 3261 C C . GLY B 1 79 ? 4.801 22.547 11.258 1 88.38 79 GLY B C 1
ATOM 3262 O O . GLY B 1 79 ? 3.75 23.031 10.844 1 88.38 79 GLY B O 1
ATOM 3263 N N . VAL B 1 80 ? 5.785 23.281 11.734 1 90.75 80 VAL B N 1
ATOM 3264 C CA . VAL B 1 80 ? 5.602 24.719 11.914 1 90.75 80 VAL B CA 1
ATOM 3265 C C . VAL B 1 80 ? 6.668 25.469 11.133 1 90.75 80 VAL B C 1
ATOM 3267 O O . VAL B 1 80 ? 7.082 26.562 11.531 1 90.75 80 VAL B O 1
ATOM 3270 N N . ASP B 1 81 ? 7.102 24.891 10.055 1 86.5 81 ASP B N 1
ATOM 3271 C CA . ASP B 1 81 ? 8.188 25.469 9.273 1 86.5 81 ASP B CA 1
ATOM 3272 C C . ASP B 1 81 ? 7.754 26.781 8.633 1 86.5 81 ASP B C 1
ATOM 3274 O O . ASP B 1 81 ? 8.594 27.609 8.266 1 86.5 81 ASP B O 1
ATOM 3278 N N . SER B 1 82 ? 6.477 27.062 8.523 1 88 82 SER B N 1
ATOM 3279 C CA . SER B 1 82 ? 5.965 28.266 7.898 1 88 82 SER B CA 1
ATOM 3280 C C . SER B 1 82 ? 5.793 29.391 8.922 1 88 82 SER B C 1
ATOM 3282 O O . SER B 1 82 ? 5.414 30.5 8.562 1 88 82 SER B O 1
ATOM 3284 N N . ILE B 1 83 ? 6.066 29.188 10.18 1 94.81 83 ILE B N 1
ATOM 3285 C CA . ILE B 1 83 ? 5.902 30.156 11.258 1 94.81 83 ILE B CA 1
ATOM 3286 C C . ILE B 1 83 ? 7.27 30.531 11.828 1 94.81 83 ILE B C 1
ATOM 3288 O O . ILE B 1 83 ? 8.109 29.672 12.062 1 94.81 83 ILE B O 1
ATOM 3292 N N . ASP B 1 84 ? 7.535 31.812 11.977 1 96.31 84 ASP B N 1
ATOM 3293 C CA . ASP B 1 84 ? 8.727 32.25 12.695 1 96.31 84 ASP B CA 1
ATOM 3294 C C . ASP B 1 84 ? 8.547 32.125 14.203 1 96.31 84 ASP B C 1
ATOM 3296 O O . ASP B 1 84 ? 8.289 33.094 14.898 1 96.31 84 ASP B O 1
ATOM 3300 N N . VAL B 1 85 ? 8.836 30.953 14.648 1 96.38 85 VAL B N 1
ATOM 3301 C CA . VAL B 1 85 ? 8.57 30.578 16.031 1 96.38 85 VAL B CA 1
ATOM 3302 C C . VAL B 1 85 ? 9.492 31.359 16.969 1 96.38 85 VAL B C 1
ATOM 3304 O O . VAL B 1 85 ? 9.086 31.766 18.062 1 96.38 85 VAL B O 1
ATOM 3307 N N . ALA B 1 86 ? 10.703 31.547 16.547 1 95.94 86 ALA B N 1
ATOM 3308 C CA . ALA B 1 86 ? 11.672 32.281 17.375 1 95.94 86 ALA B CA 1
ATOM 3309 C C . ALA B 1 86 ? 11.234 33.719 17.609 1 95.94 86 ALA B C 1
ATOM 3311 O O . ALA B 1 86 ? 11.328 34.219 18.719 1 95.94 86 ALA B O 1
ATOM 3312 N N . TYR B 1 87 ? 10.766 34.344 16.578 1 97.56 87 TYR B N 1
ATOM 3313 C CA . TYR B 1 87 ? 10.297 35.719 16.703 1 97.56 87 TYR B CA 1
ATOM 3314 C C . TYR B 1 87 ? 9.047 35.781 17.578 1 97.56 87 TYR B C 1
ATOM 3316 O O . TYR B 1 87 ? 8.922 36.688 18.438 1 97.56 87 TYR B O 1
ATOM 3324 N N . ALA B 1 88 ? 8.141 34.844 17.359 1 98.06 88 ALA B N 1
ATOM 3325 C CA . ALA B 1 88 ? 6.961 34.75 18.219 1 98.06 88 ALA B CA 1
ATOM 3326 C C . ALA B 1 88 ? 7.355 34.656 19.688 1 98.06 88 ALA B C 1
ATOM 3328 O O . ALA B 1 88 ? 6.809 35.375 20.531 1 98.06 88 ALA B O 1
ATOM 3329 N N . ALA B 1 89 ? 8.312 33.844 19.938 1 97.44 89 ALA B N 1
ATOM 3330 C CA . ALA B 1 89 ? 8.781 33.656 21.312 1 97.44 89 ALA B CA 1
ATOM 3331 C C . ALA B 1 89 ? 9.344 34.938 21.891 1 97.44 89 ALA B C 1
ATOM 3333 O O . ALA B 1 89 ? 9.07 35.281 23.047 1 97.44 89 ALA B O 1
ATOM 3334 N N . SER B 1 90 ? 10.078 35.656 21.094 1 97.81 90 SER B N 1
ATOM 3335 C CA . SER B 1 90 ? 10.758 36.875 21.547 1 97.81 90 SER B CA 1
ATOM 3336 C C . SER B 1 90 ? 9.766 38 21.844 1 97.81 90 SER B C 1
ATOM 3338 O O . SER B 1 90 ? 10.055 38.875 22.641 1 97.81 90 SER B O 1
ATOM 3340 N N . THR B 1 91 ? 8.578 37.938 21.25 1 97.38 91 THR B N 1
ATOM 3341 C CA . THR B 1 91 ? 7.598 39 21.422 1 97.38 91 THR B CA 1
ATOM 3342 C C . THR B 1 91 ? 6.457 38.531 22.328 1 97.38 91 THR B C 1
ATOM 3344 O O . THR B 1 91 ? 5.457 39.25 22.484 1 97.38 91 THR B O 1
ATOM 3347 N N . GLY B 1 92 ? 6.574 37.312 22.812 1 96.62 92 GLY B N 1
ATOM 3348 C CA . GLY B 1 92 ? 5.613 36.812 23.766 1 96.62 92 GLY B CA 1
ATOM 3349 C C . GLY B 1 92 ? 4.383 36.188 23.125 1 96.62 92 GLY B C 1
ATOM 3350 O O . GLY B 1 92 ? 3.338 36.062 23.766 1 96.62 92 GLY B O 1
ATOM 3351 N N . VAL B 1 93 ? 4.414 35.875 21.875 1 97.5 93 VAL B N 1
ATOM 3352 C CA . VAL B 1 93 ? 3.314 35.25 21.172 1 97.5 93 VAL B CA 1
ATOM 3353 C C . VAL B 1 93 ? 3.438 33.719 21.281 1 97.5 93 VAL B C 1
ATOM 3355 O O . VAL B 1 93 ? 4.496 33.156 21 1 97.5 93 VAL B O 1
ATOM 3358 N N . ALA B 1 94 ? 2.385 33.094 21.719 1 97.06 94 ALA B N 1
ATOM 3359 C CA . ALA B 1 94 ? 2.379 31.625 21.828 1 97.06 94 ALA B CA 1
ATOM 3360 C C . ALA B 1 94 ? 2.158 30.969 20.469 1 97.06 94 ALA B C 1
ATOM 3362 O O . ALA B 1 94 ? 1.4 31.484 19.641 1 97.06 94 ALA B O 1
ATOM 3363 N N . VAL B 1 95 ? 2.846 29.859 20.234 1 97.69 95 VAL B N 1
ATOM 3364 C CA . VAL B 1 95 ? 2.674 29.078 19.031 1 97.69 95 VAL B CA 1
ATOM 3365 C C . VAL B 1 95 ? 2.213 27.672 19.375 1 97.69 95 VAL B C 1
ATOM 3367 O O . VAL B 1 95 ? 2.812 27 20.234 1 97.69 95 VAL B O 1
ATOM 3370 N N . CYS B 1 96 ? 1.098 27.266 18.766 1 97 96 CYS B N 1
ATOM 3371 C CA . CYS B 1 96 ? 0.525 25.938 18.953 1 97 96 CYS B CA 1
ATOM 3372 C C . CYS B 1 96 ? 0.383 25.219 17.625 1 97 96 CYS B C 1
ATOM 3374 O O . CYS B 1 96 ? 0.442 25.844 16.562 1 97 96 CYS B O 1
ATOM 3376 N N . ASN B 1 97 ? 0.339 23.922 17.672 1 96.44 97 ASN B N 1
ATOM 3377 C CA . ASN B 1 97 ? 0.035 23.094 16.5 1 96.44 97 ASN B CA 1
ATOM 3378 C C . ASN B 1 97 ? -0.957 21.984 16.844 1 96.44 97 ASN B C 1
ATOM 3380 O O . ASN B 1 97 ? -1.641 22.047 17.859 1 96.44 97 ASN B O 1
ATOM 3384 N N . VAL B 1 98 ? -1.257 21.109 15.898 1 95.31 98 VAL B N 1
ATOM 3385 C CA . VAL B 1 98 ? -2.15 19.969 16.094 1 95.31 98 VAL B CA 1
ATOM 3386 C C . VAL B 1 98 ? -1.396 18.672 15.82 1 95.31 98 VAL B C 1
ATOM 3388 O O . VAL B 1 98 ? -1.581 18.047 14.773 1 95.31 98 VAL B O 1
ATOM 3391 N N . PRO B 1 99 ? -0.64 18.156 16.797 1 93.56 99 PRO B N 1
ATOM 3392 C CA . PRO B 1 99 ? 0.317 17.062 16.562 1 93.56 99 PRO B CA 1
ATOM 3393 C C . PRO B 1 99 ? -0.352 15.703 16.453 1 93.56 99 PRO B C 1
ATOM 3395 O O . PRO B 1 99 ? 0.287 14.727 16.047 1 93.56 99 PRO B O 1
ATOM 3398 N N . ASP B 1 100 ? -1.585 15.547 16.812 1 92.5 100 ASP B N 1
ATOM 3399 C CA . ASP B 1 100 ? -2.186 14.219 16.938 1 92.5 100 ASP B CA 1
ATOM 3400 C C . ASP B 1 100 ? -3.205 13.977 15.82 1 92.5 100 ASP B C 1
ATOM 3402 O O . ASP B 1 100 ? -4.016 13.047 15.906 1 92.5 100 ASP B O 1
ATOM 3406 N N . TYR B 1 101 ? -3.201 14.805 14.852 1 94.06 101 TYR B N 1
ATOM 3407 C CA . TYR B 1 101 ? -4.129 14.555 13.758 1 94.06 101 TYR B CA 1
ATOM 3408 C C . TYR B 1 101 ? -3.436 13.812 12.617 1 94.06 101 TYR B C 1
ATOM 3410 O O . TYR B 1 101 ? -2.207 13.836 12.508 1 94.06 101 TYR B O 1
ATOM 3418 N N . GLY B 1 102 ? -4.125 13.125 11.805 1 94.56 102 GLY B N 1
ATOM 3419 C CA . GLY B 1 102 ? -3.68 12.609 10.523 1 94.56 102 GLY B CA 1
ATOM 3420 C C . GLY B 1 102 ? -2.568 11.586 10.648 1 94.56 102 GLY B C 1
ATOM 3421 O O . GLY B 1 102 ? -1.896 11.266 9.672 1 94.56 102 GLY B O 1
ATOM 3422 N N . ILE B 1 103 ? -2.293 11.086 11.852 1 96.25 103 ILE B N 1
ATOM 3423 C CA . ILE B 1 103 ? -1.197 10.148 12.094 1 96.25 103 ILE B CA 1
ATOM 3424 C C . ILE B 1 103 ? -1.416 8.875 11.281 1 96.25 103 ILE B C 1
ATOM 3426 O O . ILE B 1 103 ? -0.519 8.43 10.562 1 96.25 103 ILE B O 1
ATOM 3430 N N . GLU B 1 104 ? -2.576 8.344 11.344 1 96.44 104 GLU B N 1
ATOM 3431 C CA . GLU B 1 104 ? -2.879 7.102 10.648 1 96.44 104 GLU B CA 1
ATOM 3432 C C . GLU B 1 104 ? -2.893 7.305 9.133 1 96.44 104 GLU B C 1
ATOM 3434 O O . GLU B 1 104 ? -2.41 6.453 8.383 1 96.44 104 GLU B O 1
ATOM 3439 N N . GLU B 1 105 ? -3.457 8.484 8.711 1 97.06 105 GLU B N 1
ATOM 3440 C CA . GLU B 1 105 ? -3.512 8.789 7.285 1 97.06 105 GLU B CA 1
ATOM 3441 C C . GLU B 1 105 ? -2.113 8.836 6.676 1 97.06 105 GLU B C 1
ATOM 3443 O O . GLU B 1 105 ? -1.861 8.211 5.645 1 97.06 105 GLU B O 1
ATOM 3448 N N . VAL B 1 106 ? -1.244 9.508 7.324 1 97.94 106 VAL B N 1
ATOM 3449 C CA . VAL B 1 106 ? 0.108 9.664 6.797 1 97.94 106 VAL B CA 1
ATOM 3450 C C . VAL B 1 106 ? 0.836 8.32 6.84 1 97.94 106 VAL B C 1
ATOM 3452 O O . VAL B 1 106 ? 1.557 7.969 5.906 1 97.94 106 VAL B O 1
ATOM 3455 N N . ALA B 1 107 ? 0.659 7.566 7.887 1 98.62 107 ALA B N 1
ATOM 3456 C CA . ALA B 1 107 ? 1.296 6.258 8.008 1 98.62 107 ALA B CA 1
ATOM 3457 C C . ALA B 1 107 ? 0.818 5.309 6.918 1 98.62 107 ALA B C 1
ATOM 3459 O O . ALA B 1 107 ? 1.625 4.629 6.281 1 98.62 107 ALA B O 1
ATOM 3460 N N . ASP B 1 108 ? -0.505 5.266 6.723 1 98.62 108 ASP B N 1
ATOM 3461 C CA . ASP B 1 108 ? -1.08 4.406 5.691 1 98.62 108 ASP B CA 1
ATOM 3462 C C . ASP B 1 108 ? -0.567 4.797 4.305 1 98.62 108 ASP B C 1
ATOM 3464 O O . ASP B 1 108 ? -0.265 3.928 3.484 1 98.62 108 ASP B O 1
ATOM 3468 N N . THR B 1 109 ? -0.471 6.094 4.035 1 98.5 109 THR B N 1
ATOM 3469 C CA . THR B 1 109 ? 0.033 6.562 2.75 1 98.5 109 THR B CA 1
ATOM 3470 C C . THR B 1 109 ? 1.505 6.199 2.578 1 98.5 109 THR B C 1
ATOM 3472 O O . THR B 1 109 ? 1.933 5.816 1.487 1 98.5 109 THR B O 1
ATOM 3475 N N . THR B 1 110 ? 2.262 6.336 3.65 1 98.88 110 THR B N 1
ATOM 3476 C CA . THR B 1 110 ? 3.666 5.945 3.611 1 98.88 110 THR B CA 1
ATOM 3477 C C . THR B 1 110 ? 3.809 4.48 3.209 1 98.88 110 THR B C 1
ATOM 3479 O O . THR B 1 110 ? 4.574 4.152 2.299 1 98.88 110 THR B O 1
ATOM 3482 N N . VAL B 1 111 ? 3.045 3.629 3.807 1 98.81 111 VAL B N 1
ATOM 3483 C CA . VAL B 1 111 ? 3.105 2.197 3.529 1 98.81 111 VAL B CA 1
ATOM 3484 C C . VAL B 1 111 ? 2.607 1.925 2.111 1 98.81 111 VAL B C 1
ATOM 3486 O O . VAL B 1 111 ? 3.139 1.055 1.418 1 98.81 111 VAL B O 1
ATOM 3489 N N . ALA B 1 112 ? 1.583 2.652 1.692 1 98.69 112 ALA B N 1
ATOM 3490 C CA . ALA B 1 112 ? 1.107 2.533 0.316 1 98.69 112 ALA B CA 1
ATOM 3491 C C . ALA B 1 112 ? 2.236 2.791 -0.678 1 98.69 112 ALA B C 1
ATOM 3493 O O . ALA B 1 112 ? 2.406 2.041 -1.642 1 98.69 112 ALA B O 1
ATOM 3494 N N . HIS B 1 113 ? 2.988 3.834 -0.403 1 98.81 113 HIS B N 1
ATOM 3495 C CA . HIS B 1 113 ? 4.102 4.191 -1.275 1 98.81 113 HIS B CA 1
ATOM 3496 C C . HIS B 1 113 ? 5.191 3.127 -1.243 1 98.81 113 HIS B C 1
ATOM 3498 O O . HIS B 1 113 ? 5.723 2.742 -2.287 1 98.81 113 HIS B O 1
ATOM 3504 N N . ILE B 1 114 ? 5.523 2.641 -0.063 1 98.75 114 ILE B N 1
ATOM 3505 C CA . ILE B 1 114 ? 6.531 1.597 0.08 1 98.75 114 ILE B CA 1
ATOM 3506 C C . ILE B 1 114 ? 6.109 0.362 -0.715 1 98.75 114 ILE B C 1
ATOM 3508 O O . ILE B 1 114 ? 6.895 -0.174 -1.502 1 98.75 114 ILE B O 1
ATOM 3512 N N . LEU B 1 115 ? 4.902 -0.024 -0.558 1 98.56 115 LEU B N 1
ATOM 3513 C CA . LEU B 1 115 ? 4.398 -1.215 -1.231 1 98.56 115 LEU B CA 1
ATOM 3514 C C . LEU B 1 115 ? 4.355 -1.008 -2.742 1 98.56 115 LEU B C 1
ATOM 3516 O O . LEU B 1 115 ? 4.652 -1.927 -3.508 1 98.56 115 LEU B O 1
ATOM 3520 N N . ALA B 1 116 ? 3.908 0.19 -3.17 1 97.94 116 ALA B N 1
ATOM 3521 C CA . ALA B 1 116 ? 3.869 0.48 -4.602 1 97.94 116 ALA B CA 1
ATOM 3522 C C . ALA B 1 116 ? 5.254 0.352 -5.227 1 97.94 116 ALA B C 1
ATOM 3524 O O . ALA B 1 116 ? 5.391 -0.096 -6.367 1 97.94 116 ALA B O 1
ATOM 3525 N N . LEU B 1 117 ? 6.281 0.741 -4.496 1 97.19 117 LEU B N 1
ATOM 3526 C CA . LEU B 1 117 ? 7.652 0.653 -4.984 1 97.19 117 LEU B CA 1
ATOM 3527 C C . LEU B 1 117 ? 8.133 -0.795 -5.012 1 97.19 117 LEU B C 1
ATOM 3529 O O . LEU B 1 117 ? 8.703 -1.247 -6.008 1 97.19 117 LEU B O 1
ATOM 3533 N N . PHE B 1 118 ? 7.883 -1.543 -3.943 1 97.44 118 PHE B N 1
ATOM 3534 C CA . PHE B 1 118 ? 8.359 -2.918 -3.842 1 97.44 118 PHE B CA 1
ATOM 3535 C C . PHE B 1 118 ? 7.609 -3.822 -4.812 1 97.44 118 PHE B C 1
ATOM 3537 O O . PHE B 1 118 ? 8.203 -4.715 -5.422 1 97.44 118 PHE B O 1
ATOM 3544 N N . ARG B 1 119 ? 6.305 -3.518 -4.973 1 96.88 119 ARG B N 1
ATOM 3545 C CA . ARG B 1 119 ? 5.48 -4.438 -5.75 1 96.88 119 ARG B CA 1
ATOM 3546 C C . ARG B 1 119 ? 5.168 -3.861 -7.129 1 96.88 119 ARG B C 1
ATOM 3548 O O . ARG B 1 119 ? 4.562 -4.531 -7.965 1 96.88 119 ARG B O 1
ATOM 3555 N N . GLN B 1 120 ? 5.535 -2.641 -7.379 1 94.75 120 GLN B N 1
ATOM 3556 C CA . GLN B 1 120 ? 5.512 -1.976 -8.68 1 94.75 120 GLN B CA 1
ATOM 3557 C C . GLN B 1 120 ? 4.082 -1.804 -9.18 1 94.75 120 GLN B C 1
ATOM 3559 O O . GLN B 1 120 ? 3.828 -1.877 -10.383 1 94.75 120 GLN B O 1
ATOM 3564 N N . THR B 1 121 ? 3.143 -1.658 -8.273 1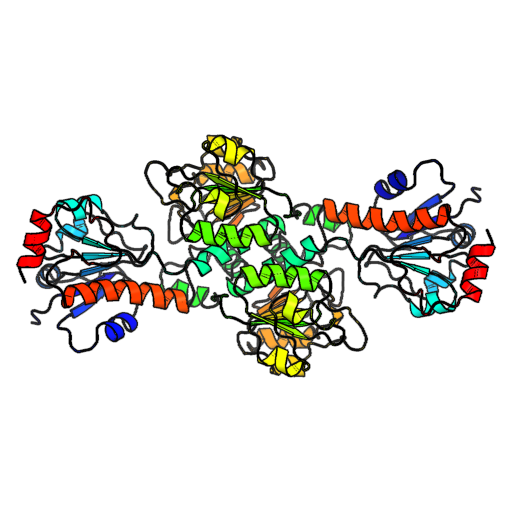 96.12 121 THR B N 1
ATOM 3565 C CA . THR B 1 121 ? 1.734 -1.628 -8.656 1 96.12 121 THR B CA 1
ATOM 3566 C C . THR B 1 121 ? 1.431 -0.393 -9.5 1 96.12 121 THR B C 1
ATOM 3568 O O . THR B 1 121 ? 0.708 -0.478 -10.5 1 96.12 121 THR B O 1
ATOM 3571 N N . THR B 1 122 ? 1.998 0.787 -9.148 1 95.62 122 THR B N 1
ATOM 3572 C CA . THR B 1 122 ? 1.772 2.01 -9.914 1 95.62 122 THR B CA 1
ATOM 3573 C C . THR B 1 122 ? 2.393 1.905 -11.305 1 95.62 122 THR B C 1
ATOM 3575 O O . THR B 1 122 ? 1.755 2.248 -12.297 1 95.62 122 THR B O 1
ATOM 3578 N N . ALA B 1 123 ? 3.611 1.415 -11.406 1 93.06 123 ALA B N 1
ATOM 3579 C CA . ALA B 1 123 ? 4.32 1.279 -12.672 1 93.06 123 ALA B CA 1
ATOM 3580 C C . ALA B 1 123 ? 3.607 0.297 -13.602 1 93.06 123 ALA B C 1
ATOM 3582 O O . ALA B 1 123 ? 3.471 0.552 -14.797 1 93.06 123 ALA B O 1
ATOM 3583 N N . LEU B 1 124 ? 3.176 -0.825 -13.047 1 93.69 124 LEU B N 1
ATOM 3584 C CA . LEU B 1 124 ? 2.508 -1.852 -13.844 1 93.69 124 LEU B CA 1
ATOM 3585 C C . LEU B 1 124 ? 1.152 -1.361 -14.336 1 93.69 124 LEU B C 1
ATOM 3587 O O . LEU B 1 124 ? 0.753 -1.661 -15.469 1 93.69 124 LEU B O 1
ATOM 3591 N N . HIS B 1 125 ? 0.419 -0.622 -13.469 1 95.5 125 HIS B N 1
ATOM 3592 C CA . HIS B 1 125 ? -0.829 0 -13.898 1 95.5 125 HIS B CA 1
ATOM 3593 C C . HIS B 1 125 ? -0.599 0.95 -15.07 1 95.5 125 HIS B C 1
ATOM 3595 O O . HIS B 1 125 ? -1.317 0.896 -16.062 1 95.5 125 HIS B O 1
ATOM 3601 N N . GLN B 1 126 ? 0.395 1.772 -14.914 1 93.12 126 GLN B N 1
ATOM 3602 C CA . GLN B 1 126 ? 0.708 2.738 -15.961 1 93.12 126 GLN B CA 1
ATOM 3603 C C . GLN B 1 126 ? 1.103 2.035 -17.25 1 93.12 126 GLN B C 1
ATOM 3605 O O . GLN B 1 126 ? 0.738 2.48 -18.344 1 93.12 126 GLN B O 1
ATOM 3610 N N . ALA B 1 127 ? 1.871 0.987 -17.156 1 91.56 127 ALA B N 1
ATOM 3611 C CA . ALA B 1 127 ? 2.281 0.233 -18.344 1 91.56 127 ALA B CA 1
ATOM 3612 C C . ALA B 1 127 ? 1.068 -0.265 -19.125 1 91.56 127 ALA B C 1
ATOM 3614 O O . ALA B 1 127 ? 1.039 -0.183 -20.359 1 91.56 127 ALA B O 1
ATOM 3615 N N . LEU B 1 128 ? 0.064 -0.799 -18.453 1 93 128 LEU B N 1
ATOM 3616 C CA . LEU B 1 128 ? -1.154 -1.257 -19.109 1 93 128 LEU B CA 1
ATOM 3617 C C . LEU B 1 128 ? -1.881 -0.094 -19.781 1 93 128 LEU B C 1
ATOM 3619 O O . LEU B 1 128 ? -2.385 -0.231 -20.891 1 93 128 LEU B O 1
ATOM 3623 N N . GLN B 1 129 ? -1.927 1.053 -19.031 1 93.44 129 GLN B N 1
ATOM 3624 C CA . GLN B 1 129 ? -2.547 2.24 -19.609 1 93.44 129 GLN B CA 1
ATOM 3625 C C . GLN B 1 129 ? -1.837 2.664 -20.891 1 93.44 129 GLN B C 1
ATOM 3627 O O . GLN B 1 129 ? -2.471 3.168 -21.812 1 93.44 129 GLN B O 1
ATOM 3632 N N . ASP B 1 130 ? -0.559 2.434 -20.938 1 91.88 130 ASP B N 1
ATOM 3633 C CA . ASP B 1 130 ? 0.26 2.818 -22.078 1 91.88 130 ASP B CA 1
ATOM 3634 C C . ASP B 1 130 ? 0.17 1.778 -23.203 1 91.88 130 ASP B C 1
ATOM 3636 O O . ASP B 1 130 ? 0.825 1.912 -24.234 1 91.88 130 ASP B O 1
ATOM 3640 N N . GLY B 1 131 ? -0.553 0.706 -23.016 1 91 131 GLY B N 1
ATOM 3641 C CA . GLY B 1 131 ? -0.824 -0.263 -24.062 1 91 131 GLY B CA 1
ATOM 3642 C C . GLY B 1 131 ? 0.108 -1.46 -24.016 1 91 131 GLY B C 1
ATOM 3643 O O . GLY B 1 131 ? 0.106 -2.283 -24.938 1 91 131 GLY B O 1
ATOM 3644 N N . VAL B 1 132 ? 0.875 -1.572 -22.953 1 87.06 132 VAL B N 1
ATOM 3645 C CA . VAL B 1 132 ? 1.78 -2.711 -22.844 1 87.06 132 VAL B CA 1
ATOM 3646 C C . VAL B 1 132 ? 0.982 -3.979 -22.547 1 87.06 132 VAL B C 1
ATOM 3648 O O . VAL B 1 132 ? 0.05 -3.959 -21.75 1 87.06 132 VAL B O 1
ATOM 3651 N N . CYS B 1 133 ? 1.292 -5.023 -23.25 1 84.94 133 CYS B N 1
ATOM 3652 C CA . CYS B 1 133 ? 0.741 -6.352 -23.016 1 84.94 133 CYS B CA 1
ATOM 3653 C C . CYS B 1 133 ? 1.852 -7.367 -22.766 1 84.94 133 CYS B C 1
ATOM 3655 O O . CYS B 1 133 ? 2.809 -7.445 -23.547 1 84.94 133 CYS B O 1
ATOM 3657 N N . TYR B 1 134 ? 1.707 -8.039 -21.688 1 81.19 134 TYR B N 1
ATOM 3658 C CA . TYR B 1 134 ? 2.711 -9.039 -21.344 1 81.19 134 TYR B CA 1
ATOM 3659 C C . TYR B 1 134 ? 2.33 -10.414 -21.875 1 81.19 134 TYR B C 1
ATOM 3661 O O . TYR B 1 134 ? 1.734 -11.219 -21.156 1 81.19 134 TYR B O 1
ATOM 3669 N N . GLU B 1 135 ? 2.73 -10.734 -23 1 75.12 135 GLU B N 1
ATOM 3670 C CA . GLU B 1 135 ? 2.266 -11.906 -23.734 1 75.12 135 GLU B CA 1
ATOM 3671 C C . GLU B 1 135 ? 3 -13.164 -23.281 1 75.12 135 GLU B C 1
ATOM 3673 O O . GLU B 1 135 ? 2.461 -14.273 -23.375 1 75.12 135 GLU B O 1
ATOM 3678 N N . THR B 1 136 ? 4.277 -12.883 -22.891 1 71.56 136 THR B N 1
ATOM 3679 C CA . THR B 1 136 ? 5.082 -14.039 -22.5 1 71.56 136 THR B CA 1
ATOM 3680 C C . THR B 1 136 ? 5.613 -13.859 -21.078 1 71.56 136 THR B C 1
ATOM 3682 O O . THR B 1 136 ? 5.656 -12.742 -20.562 1 71.56 136 THR B O 1
ATOM 3685 N N . PHE B 1 137 ? 5.941 -14.938 -20.516 1 68.75 137 PHE B N 1
ATOM 3686 C CA . PHE B 1 137 ? 6.543 -14.914 -19.188 1 68.75 137 PHE B CA 1
ATOM 3687 C C . PHE B 1 137 ? 7.836 -14.109 -19.188 1 68.75 137 PHE B C 1
ATOM 3689 O O . PHE B 1 137 ? 8.109 -13.352 -18.25 1 68.75 137 PHE B O 1
ATOM 3696 N N . THR B 1 138 ? 8.547 -14.312 -20.25 1 69 138 THR B N 1
ATOM 3697 C CA . THR B 1 138 ? 9.82 -13.609 -20.375 1 69 138 THR B CA 1
ATOM 3698 C C . THR B 1 138 ? 9.602 -12.102 -20.422 1 69 138 THR B C 1
ATOM 3700 O O . THR B 1 138 ? 10.312 -11.344 -19.766 1 69 138 THR B O 1
ATOM 3703 N N . GLN B 1 139 ? 8.594 -11.711 -21.188 1 71.12 139 GLN B N 1
ATOM 3704 C CA . GLN B 1 139 ? 8.266 -10.289 -21.25 1 71.12 139 GLN B CA 1
ATOM 3705 C C . GLN B 1 139 ? 7.844 -9.75 -19.891 1 71.12 139 GLN B C 1
ATOM 3707 O O . GLN B 1 139 ? 8.219 -8.641 -19.516 1 71.12 139 GLN B O 1
ATOM 3712 N N . PHE B 1 140 ? 7.203 -10.516 -19.297 1 72.56 140 PHE B N 1
ATOM 3713 C CA . PHE B 1 140 ? 6.723 -10.133 -17.969 1 72.56 140 PHE B CA 1
ATOM 3714 C C . PHE B 1 140 ? 7.887 -9.945 -17 1 72.56 140 PHE B C 1
ATOM 3716 O O . PHE B 1 140 ? 7.98 -8.922 -16.328 1 72.56 140 PHE B O 1
ATOM 3723 N N . VAL B 1 141 ? 8.727 -11.008 -16.984 1 70.5 141 VAL B N 1
ATOM 3724 C CA . VAL B 1 141 ? 9.844 -10.984 -16.047 1 70.5 141 VAL B CA 1
ATOM 3725 C C . VAL B 1 141 ? 10.734 -9.781 -16.344 1 70.5 141 VAL B C 1
ATOM 3727 O O . VAL B 1 141 ? 11.227 -9.117 -15.43 1 70.5 141 VAL B O 1
ATOM 3730 N N . GLU B 1 142 ? 10.875 -9.453 -17.578 1 68.69 142 GLU B N 1
ATOM 3731 C CA . GLU B 1 142 ? 11.734 -8.344 -17.984 1 68.69 142 GLU B CA 1
ATOM 3732 C C . GLU B 1 142 ? 11.141 -7 -17.562 1 68.69 142 GLU B C 1
ATOM 3734 O O . GLU B 1 142 ? 11.859 -6.105 -17.125 1 68.69 142 GLU B O 1
ATOM 3739 N N . LYS B 1 143 ? 9.898 -6.965 -17.688 1 63.53 143 LYS B N 1
ATOM 3740 C CA . LYS B 1 143 ? 9.281 -5.672 -17.422 1 63.53 143 LYS B CA 1
ATOM 3741 C C . LYS B 1 143 ? 8.828 -5.562 -15.969 1 63.53 143 LYS B C 1
ATOM 3743 O O . LYS B 1 143 ? 8.797 -4.469 -15.406 1 63.53 143 LYS B O 1
ATOM 3748 N N . ALA B 1 144 ? 8.391 -6.746 -15.453 1 60.09 144 ALA B N 1
ATOM 3749 C CA . ALA B 1 144 ? 7.918 -6.766 -14.07 1 60.09 144 ALA B CA 1
ATOM 3750 C C . ALA B 1 144 ? 9.086 -6.828 -13.094 1 60.09 144 ALA B C 1
ATOM 3752 O O . ALA B 1 144 ? 8.898 -6.688 -11.883 1 60.09 144 ALA B O 1
ATOM 3753 N N . HIS B 1 145 ? 10.406 -7.062 -13.586 1 59.94 145 HIS B N 1
ATOM 3754 C CA . HIS B 1 145 ? 11.617 -7.367 -12.82 1 59.94 145 HIS B CA 1
ATOM 3755 C C . HIS B 1 145 ? 11.773 -6.422 -11.633 1 59.94 145 HIS B C 1
ATOM 3757 O O . HIS B 1 145 ? 12.344 -6.797 -10.609 1 59.94 145 HIS B O 1
ATOM 3763 N N . PRO B 1 146 ? 10.992 -5.391 -11.555 1 70.44 146 PRO B N 1
ATOM 3764 C CA . PRO B 1 146 ? 11.438 -4.645 -10.375 1 70.44 146 PRO B CA 1
ATOM 3765 C C . PRO B 1 146 ? 10.594 -4.945 -9.133 1 70.44 146 PRO B C 1
ATOM 3767 O O . PRO B 1 146 ? 10.906 -4.465 -8.039 1 70.44 146 PRO B O 1
ATOM 3770 N N . SER B 1 147 ? 9.695 -6.074 -9.289 1 90.06 147 SER B N 1
ATOM 3771 C CA . SER B 1 147 ? 8.938 -6.363 -8.078 1 90.06 147 SER B CA 1
ATOM 3772 C C . SER B 1 147 ? 9.758 -7.191 -7.098 1 90.06 147 SER B C 1
ATOM 3774 O O . SER B 1 147 ? 10.484 -8.102 -7.504 1 90.06 147 SER B O 1
ATOM 3776 N N . ARG B 1 148 ? 9.648 -6.957 -5.863 1 93.5 148 ARG B N 1
ATOM 3777 C CA . ARG B 1 148 ? 10.523 -7.559 -4.863 1 93.5 148 ARG B CA 1
ATOM 3778 C C . ARG B 1 148 ? 9.727 -8.086 -3.678 1 93.5 148 ARG B C 1
ATOM 3780 O O . ARG B 1 148 ? 8.68 -7.527 -3.33 1 93.5 148 ARG B O 1
ATOM 3787 N N . ARG B 1 149 ? 10.289 -9.125 -3.094 1 95.81 149 ARG B N 1
ATOM 3788 C CA . ARG B 1 149 ? 9.781 -9.625 -1.818 1 95.81 149 ARG B CA 1
ATOM 3789 C C . ARG B 1 149 ? 10.156 -8.688 -0.676 1 95.81 149 ARG B C 1
ATOM 3791 O O . ARG B 1 149 ? 11.273 -8.156 -0.641 1 95.81 149 ARG B O 1
ATOM 3798 N N . ILE B 1 150 ? 9.266 -8.484 0.289 1 97.12 150 ILE B N 1
ATOM 3799 C CA . ILE B 1 150 ? 9.453 -7.535 1.382 1 97.12 150 ILE B CA 1
ATOM 3800 C C . ILE B 1 150 ? 10.008 -8.266 2.604 1 97.12 150 ILE B C 1
ATOM 3802 O O . ILE B 1 150 ? 10.914 -7.762 3.277 1 97.12 150 ILE B O 1
ATOM 3806 N N . ARG B 1 151 ? 9.461 -9.445 2.879 1 95.19 151 ARG B N 1
ATOM 3807 C CA . ARG B 1 151 ? 9.859 -10.148 4.094 1 95.19 151 ARG B CA 1
ATOM 3808 C C . ARG B 1 151 ? 11.375 -10.312 4.16 1 95.19 151 ARG B C 1
ATOM 3810 O O . ARG B 1 151 ? 12 -10.734 3.188 1 95.19 151 ARG B O 1
ATOM 3817 N N . GLY B 1 152 ? 11.906 -9.922 5.27 1 95.56 152 GLY B N 1
ATOM 3818 C CA . GLY B 1 152 ? 13.336 -10.07 5.496 1 95.56 152 GLY B CA 1
ATOM 3819 C C . GLY B 1 152 ? 14.141 -8.867 5.035 1 95.56 152 GLY B C 1
ATOM 3820 O O . GLY B 1 152 ? 15.336 -8.773 5.312 1 95.56 152 GLY B O 1
ATOM 3821 N N . LYS B 1 153 ? 13.547 -7.973 4.289 1 97.88 153 LYS B N 1
ATOM 3822 C CA . LYS B 1 153 ? 14.227 -6.742 3.893 1 97.88 153 LYS B CA 1
ATOM 3823 C C . LYS B 1 153 ? 14.25 -5.738 5.039 1 97.88 153 LYS B C 1
ATOM 3825 O O . LYS B 1 153 ? 13.43 -5.816 5.961 1 97.88 153 LYS B O 1
ATOM 3830 N N . THR B 1 154 ? 15.156 -4.781 4.973 1 98.75 154 THR B N 1
ATOM 3831 C CA . THR B 1 154 ? 15.328 -3.795 6.031 1 98.75 154 THR B CA 1
ATOM 3832 C C . THR B 1 154 ? 14.703 -2.461 5.637 1 98.75 154 THR B C 1
ATOM 3834 O O . THR B 1 154 ? 14.992 -1.924 4.566 1 98.75 154 THR B O 1
ATOM 3837 N N . LEU B 1 155 ? 13.812 -1.994 6.453 1 98.88 155 LEU B N 1
ATOM 3838 C CA . LEU B 1 155 ? 13.312 -0.629 6.352 1 98.88 155 LEU B CA 1
ATOM 3839 C C . LEU B 1 155 ? 14.047 0.296 7.316 1 98.88 155 LEU B C 1
ATOM 3841 O O . LEU B 1 155 ? 13.93 0.147 8.531 1 98.88 155 LEU B O 1
ATOM 3845 N N . GLY B 1 156 ? 14.867 1.209 6.766 1 98.88 156 GLY B N 1
ATOM 3846 C CA . GLY B 1 156 ? 15.5 2.238 7.57 1 98.88 156 GLY B CA 1
ATOM 3847 C C . GLY B 1 156 ? 14.641 3.471 7.762 1 98.88 156 GLY B C 1
ATOM 3848 O O . GLY B 1 156 ? 14.195 4.082 6.785 1 98.88 156 GLY B O 1
ATOM 3849 N N . MET B 1 157 ? 14.391 3.836 8.969 1 98.75 157 MET B N 1
ATOM 3850 C CA . MET B 1 157 ? 13.547 4.988 9.281 1 98.75 157 MET B CA 1
ATOM 3851 C C . MET B 1 157 ? 14.367 6.098 9.938 1 98.75 157 MET B C 1
ATOM 3853 O O . MET B 1 157 ? 15.102 5.848 10.891 1 98.75 157 MET B O 1
ATOM 3857 N N . ILE B 1 158 ? 14.25 7.273 9.398 1 98.56 158 ILE B N 1
ATOM 3858 C CA . ILE B 1 158 ? 14.867 8.445 10 1 98.56 158 ILE B CA 1
ATOM 3859 C C . ILE B 1 158 ? 13.812 9.242 10.773 1 98.56 158 ILE B C 1
ATOM 3861 O O . ILE B 1 158 ? 13.008 9.953 10.18 1 98.56 158 ILE B O 1
ATOM 3865 N N . GLY B 1 159 ? 13.875 9.125 12.055 1 97.44 159 GLY B N 1
ATOM 3866 C CA . GLY B 1 159 ? 12.859 9.719 12.906 1 97.44 159 GLY B CA 1
ATOM 3867 C C . GLY B 1 159 ? 11.828 8.719 13.391 1 97.44 159 GLY B C 1
ATOM 3868 O O . GLY B 1 159 ? 11.344 7.898 12.609 1 97.44 159 GLY B O 1
ATOM 3869 N N . MET B 1 160 ? 11.508 8.766 14.664 1 96.5 160 MET B N 1
ATOM 3870 C CA . MET B 1 160 ? 10.555 7.859 15.289 1 96.5 160 MET B CA 1
ATOM 3871 C C . MET B 1 160 ? 9.609 8.617 16.219 1 96.5 160 MET B C 1
ATOM 3873 O O . MET B 1 160 ? 9.531 8.305 17.406 1 96.5 160 MET B O 1
ATOM 3877 N N . GLY B 1 161 ? 8.914 9.57 15.641 1 94.44 161 GLY B N 1
ATOM 3878 C CA . GLY B 1 161 ? 7.801 10.203 16.328 1 94.44 161 GLY B CA 1
ATOM 3879 C C . GLY B 1 161 ? 6.508 9.422 16.219 1 94.44 161 GLY B C 1
ATOM 3880 O O . GLY B 1 161 ? 6.527 8.219 15.961 1 94.44 161 GLY B O 1
ATOM 3881 N N . ASN B 1 162 ? 5.379 10.031 16.422 1 94.62 162 ASN B N 1
ATOM 3882 C CA . ASN B 1 162 ? 4.086 9.359 16.391 1 94.62 162 ASN B CA 1
ATOM 3883 C C . ASN B 1 162 ? 3.828 8.703 15.039 1 94.62 162 ASN B C 1
ATOM 3885 O O . ASN B 1 162 ? 3.424 7.535 14.977 1 94.62 162 ASN B O 1
ATOM 3889 N N . ILE B 1 163 ? 4.066 9.461 13.969 1 96.94 163 ILE B N 1
ATOM 3890 C CA . ILE B 1 163 ? 3.848 8.922 12.625 1 96.94 163 ILE B CA 1
ATOM 3891 C C . ILE B 1 163 ? 4.848 7.801 12.352 1 96.94 163 ILE B C 1
ATOM 3893 O O . ILE B 1 163 ? 4.48 6.75 11.82 1 96.94 163 ILE B O 1
ATOM 3897 N N . GLY B 1 164 ? 6.145 8.023 12.695 1 97.56 164 GLY B N 1
ATOM 3898 C CA . GLY B 1 164 ? 7.152 6.98 12.539 1 97.56 164 GLY B CA 1
ATOM 3899 C C . GLY B 1 164 ? 6.781 5.684 13.234 1 97.56 164 GLY B C 1
ATOM 3900 O O . GLY B 1 164 ? 6.934 4.602 12.664 1 97.56 164 GLY B O 1
ATOM 3901 N N . MET B 1 165 ? 6.293 5.777 14.453 1 97 165 MET B N 1
ATOM 3902 C CA . MET B 1 165 ? 5.883 4.598 15.211 1 97 165 MET B CA 1
ATOM 3903 C C . MET B 1 165 ? 4.73 3.879 14.516 1 97 165 MET B C 1
ATOM 3905 O O . MET B 1 165 ? 4.703 2.648 14.469 1 97 165 MET B O 1
ATOM 3909 N N . ALA B 1 166 ? 3.775 4.688 14.047 1 97.69 166 ALA B N 1
ATOM 3910 C CA . ALA B 1 166 ? 2.646 4.102 13.328 1 97.69 166 ALA B CA 1
ATOM 3911 C C . ALA B 1 166 ? 3.115 3.359 12.078 1 97.69 166 ALA B C 1
ATOM 3913 O O . ALA B 1 166 ? 2.641 2.26 11.789 1 97.69 166 ALA B O 1
ATOM 3914 N N . VAL B 1 167 ? 4.059 3.912 11.305 1 98.62 167 VAL B N 1
ATOM 3915 C CA . VAL B 1 167 ? 4.625 3.266 10.125 1 98.62 167 VAL B CA 1
ATOM 3916 C C . VAL B 1 167 ? 5.367 1.995 10.531 1 98.62 167 VAL B C 1
ATOM 3918 O O . VAL B 1 167 ? 5.23 0.953 9.891 1 98.62 167 VAL B O 1
ATOM 3921 N N . CYS B 1 168 ? 6.109 2.072 11.609 1 98.19 168 CYS B N 1
ATOM 3922 C CA . CYS B 1 168 ? 6.891 0.952 12.125 1 98.19 168 CYS B CA 1
ATOM 3923 C C . CYS B 1 168 ? 6 -0.258 12.391 1 98.19 168 CYS B C 1
ATOM 3925 O O . CYS B 1 168 ? 6.316 -1.37 11.961 1 98.19 168 CYS B O 1
ATOM 3927 N N . THR B 1 169 ? 4.906 -0.042 13.062 1 97.12 169 THR B N 1
ATOM 3928 C CA . THR B 1 169 ? 3.979 -1.119 13.398 1 97.12 169 THR B CA 1
ATOM 3929 C C . THR B 1 169 ? 3.441 -1.779 12.125 1 97.12 169 THR B C 1
ATOM 3931 O O . THR B 1 169 ? 3.391 -3.008 12.031 1 97.12 169 THR B O 1
ATOM 3934 N N . ARG 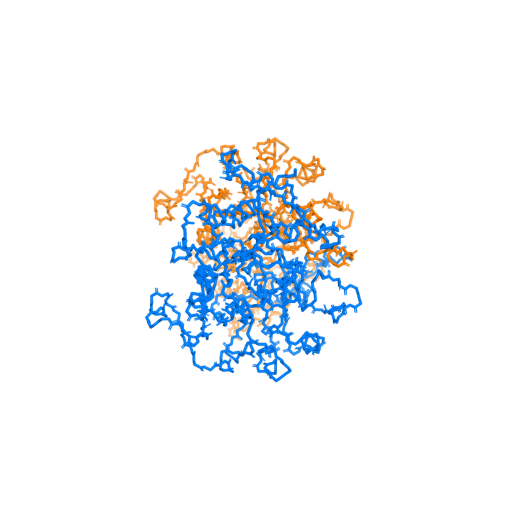B 1 170 ? 3.084 -1.034 11.203 1 98.19 170 ARG B N 1
ATOM 3935 C CA . ARG B 1 170 ? 2.564 -1.537 9.93 1 98.19 170 ARG B CA 1
ATOM 3936 C C . ARG B 1 170 ? 3.646 -2.275 9.148 1 98.19 170 ARG B C 1
ATOM 3938 O O . ARG B 1 170 ? 3.391 -3.336 8.578 1 98.19 170 ARG B O 1
ATOM 3945 N N . ALA B 1 171 ? 4.852 -1.703 9.133 1 98.44 171 ALA B N 1
ATOM 3946 C CA . ALA B 1 171 ? 5.969 -2.291 8.398 1 98.44 171 ALA B CA 1
ATOM 3947 C C . ALA B 1 171 ? 6.32 -3.67 8.953 1 98.44 171 ALA B C 1
ATOM 3949 O O . ALA B 1 171 ? 6.629 -4.59 8.188 1 98.44 171 ALA B O 1
ATOM 3950 N N . LYS B 1 172 ? 6.297 -3.832 10.219 1 97.69 172 LYS B N 1
ATOM 3951 C CA . LYS B 1 172 ? 6.594 -5.117 10.844 1 97.69 172 LYS B CA 1
ATOM 3952 C C . LYS B 1 172 ? 5.586 -6.18 10.422 1 97.69 172 LYS B C 1
ATOM 3954 O O . LYS B 1 172 ? 5.949 -7.344 10.227 1 97.69 172 LYS B O 1
ATOM 3959 N N . ALA B 1 173 ? 4.371 -5.809 10.289 1 96.75 173 ALA B N 1
ATOM 3960 C CA . ALA B 1 173 ? 3.334 -6.742 9.859 1 96.75 173 ALA B CA 1
ATOM 3961 C C . ALA B 1 173 ? 3.572 -7.203 8.422 1 96.75 173 ALA B C 1
ATOM 3963 O O . ALA B 1 173 ? 3.107 -8.273 8.023 1 96.75 173 ALA B O 1
ATOM 3964 N N . LEU B 1 174 ? 4.293 -6.406 7.637 1 97.56 174 LEU B N 1
ATOM 3965 C CA . LEU B 1 174 ? 4.637 -6.766 6.266 1 97.56 174 LEU B CA 1
ATOM 3966 C C . LEU B 1 174 ? 5.859 -7.676 6.23 1 97.56 174 LEU B C 1
ATOM 3968 O O . LEU B 1 174 ? 6.172 -8.258 5.191 1 97.56 174 LEU B O 1
ATOM 3972 N N . GLY B 1 175 ? 6.598 -7.75 7.402 1 97.25 175 GLY B N 1
ATOM 3973 C CA . GLY B 1 175 ? 7.75 -8.633 7.484 1 97.25 175 GLY B CA 1
ATOM 3974 C C . GLY B 1 175 ? 9.07 -7.898 7.391 1 97.25 175 GLY B C 1
ATOM 3975 O O . GLY B 1 175 ? 10.133 -8.523 7.285 1 97.25 175 GLY B O 1
ATOM 3976 N N . PHE B 1 176 ? 9.047 -6.566 7.469 1 98.31 176 PHE B N 1
ATOM 3977 C CA . PHE B 1 176 ? 10.289 -5.793 7.434 1 98.31 176 PHE B CA 1
ATOM 3978 C C . PHE B 1 176 ? 11.07 -5.969 8.727 1 98.31 176 PHE B C 1
ATOM 3980 O O . PHE B 1 176 ? 10.492 -6.02 9.812 1 98.31 176 PHE B O 1
ATOM 3987 N N . ASP B 1 177 ? 12.367 -6.047 8.602 1 98.44 177 ASP B N 1
ATOM 3988 C CA . ASP B 1 177 ? 13.242 -5.672 9.703 1 98.44 177 ASP B CA 1
ATOM 3989 C C . ASP B 1 177 ? 13.391 -4.152 9.797 1 98.44 177 ASP B C 1
ATOM 3991 O O . ASP B 1 177 ? 13.852 -3.514 8.852 1 98.44 177 ASP B O 1
ATOM 3995 N N . VAL B 1 178 ? 13.047 -3.58 10.93 1 98.62 178 VAL B N 1
ATOM 3996 C CA . VAL B 1 178 ? 13.008 -2.123 11.016 1 98.62 178 VAL B CA 1
ATOM 3997 C C . VAL B 1 178 ? 14.258 -1.62 11.742 1 98.62 178 VAL B C 1
ATOM 3999 O O . VAL B 1 178 ? 14.578 -2.094 12.836 1 98.62 178 VAL B O 1
ATOM 4002 N N . MET B 1 179 ? 14.969 -0.727 11.102 1 98.69 179 MET B N 1
ATOM 4003 C CA . MET B 1 179 ? 16.125 -0.014 11.641 1 98.69 179 MET B CA 1
ATOM 4004 C C . MET B 1 179 ? 15.836 1.48 11.758 1 98.69 179 MET B C 1
ATOM 4006 O O . MET B 1 179 ? 15.266 2.076 10.836 1 98.69 179 MET B O 1
ATOM 4010 N N . VAL B 1 180 ? 16.203 2.131 12.922 1 98.31 180 VAL B N 1
ATOM 4011 C CA . VAL B 1 180 ? 15.797 3.514 13.125 1 98.31 180 VAL B CA 1
ATOM 4012 C C . VAL B 1 180 ? 16.984 4.352 13.57 1 98.31 180 VAL B C 1
ATOM 4014 O O . VAL B 1 180 ? 17.812 3.898 14.367 1 98.31 180 VAL B O 1
ATOM 4017 N N . TYR B 1 181 ? 17.125 5.504 13 1 98.06 181 TYR B N 1
ATOM 4018 C CA . TYR B 1 181 ? 17.984 6.574 13.477 1 98.06 181 TYR B CA 1
ATOM 4019 C C . TYR B 1 181 ? 17.172 7.742 14.016 1 98.06 181 TYR B C 1
ATOM 4021 O O . TYR B 1 181 ? 16.5 8.445 13.258 1 98.06 181 TYR B O 1
ATOM 4029 N N . ASP B 1 182 ? 17.172 7.953 15.219 1 96.31 182 ASP B N 1
ATOM 4030 C CA . ASP B 1 182 ? 16.562 9.047 15.961 1 96.31 182 ASP B CA 1
ATOM 4031 C C . ASP B 1 182 ? 17.359 9.375 17.219 1 96.31 182 ASP B C 1
ATOM 4033 O O . ASP B 1 182 ? 17.234 8.688 18.234 1 96.31 182 ASP B O 1
ATOM 4037 N N . PRO B 1 183 ? 18.125 10.422 17.188 1 92.75 183 PRO B N 1
ATOM 4038 C CA . PRO B 1 183 ? 18.984 10.758 18.328 1 92.75 183 PRO B CA 1
ATOM 4039 C C . PRO B 1 183 ? 18.203 11.055 19.609 1 92.75 183 PRO B C 1
ATOM 4041 O O . PRO B 1 183 ? 18.781 11.062 20.688 1 92.75 183 PRO B O 1
ATOM 4044 N N . TYR B 1 184 ? 16.906 11.195 19.547 1 90.56 184 TYR B N 1
ATOM 4045 C CA . TYR B 1 184 ? 16.125 11.602 20.703 1 90.56 184 TYR B CA 1
ATOM 4046 C C . TYR B 1 184 ? 15.195 10.484 21.156 1 90.56 184 TYR B C 1
ATOM 4048 O O . TYR B 1 184 ? 14.328 10.695 22 1 90.56 184 TYR B O 1
ATOM 4056 N N . LEU B 1 185 ? 15.352 9.367 20.531 1 91.19 185 LEU B N 1
ATOM 4057 C CA . LEU B 1 185 ? 14.484 8.242 20.859 1 91.19 185 LEU B CA 1
ATOM 4058 C C . LEU B 1 185 ? 14.633 7.855 22.328 1 91.19 185 LEU B C 1
ATOM 4060 O O . LEU B 1 185 ? 15.75 7.723 22.844 1 91.19 185 LEU B O 1
ATOM 4064 N N . ARG B 1 186 ? 13.516 7.68 23.016 1 91 186 ARG B N 1
ATOM 4065 C CA . ARG B 1 186 ? 13.539 7.273 24.422 1 91 186 ARG B CA 1
ATOM 4066 C C . ARG B 1 186 ? 14.172 5.895 24.578 1 91 186 ARG B C 1
ATOM 4068 O O . ARG B 1 186 ? 13.836 4.961 23.844 1 91 186 ARG B O 1
ATOM 4075 N N . PRO B 1 187 ? 14.992 5.777 25.562 1 90 187 PRO B N 1
ATOM 4076 C CA . PRO B 1 187 ? 15.586 4.461 25.797 1 90 187 PRO B CA 1
ATOM 4077 C C . PRO B 1 187 ? 14.539 3.375 26.031 1 90 187 PRO B C 1
ATOM 4079 O O . PRO B 1 187 ? 13.547 3.611 26.734 1 90 187 PRO B O 1
ATOM 4082 N N . GLY B 1 188 ? 14.719 2.264 25.375 1 92.94 188 GLY B N 1
ATOM 4083 C CA . GLY B 1 188 ? 13.812 1.15 25.578 1 92.94 188 GLY B CA 1
ATOM 4084 C C . GLY B 1 188 ? 12.742 1.04 24.516 1 92.94 188 GLY B C 1
ATOM 4085 O O . GLY B 1 188 ? 12.086 0.004 24.391 1 92.94 188 GLY B O 1
ATOM 4086 N N . THR B 1 189 ? 12.594 2.143 23.75 1 92.12 189 THR B N 1
ATOM 4087 C CA . THR B 1 189 ? 11.602 2.115 22.672 1 92.12 189 THR B CA 1
ATOM 4088 C C . THR B 1 189 ? 11.922 1.019 21.672 1 92.12 189 THR B C 1
ATOM 4090 O O . THR B 1 189 ? 11.023 0.329 21.188 1 92.12 189 THR B O 1
ATOM 4093 N N . ASP B 1 190 ? 13.203 0.824 21.406 1 92.06 190 ASP B N 1
ATOM 4094 C CA . ASP B 1 190 ? 13.641 -0.203 20.453 1 92.06 190 ASP B CA 1
ATOM 4095 C C . ASP B 1 190 ? 13.258 -1.598 20.953 1 92.06 190 ASP B C 1
ATOM 4097 O O . ASP B 1 190 ? 12.812 -2.438 20.172 1 92.06 190 ASP B O 1
ATOM 4101 N N . LYS B 1 191 ? 13.398 -1.85 22.219 1 91.62 191 LYS B N 1
ATOM 4102 C CA . LYS B 1 191 ? 13.047 -3.137 22.812 1 91.62 191 LYS B CA 1
ATOM 4103 C C . LYS B 1 191 ? 11.531 -3.348 22.797 1 91.62 191 LYS B C 1
ATOM 4105 O O . LYS B 1 191 ? 11.055 -4.434 22.469 1 91.62 191 LYS B O 1
ATOM 4110 N N . ALA B 1 192 ? 10.836 -2.26 23.172 1 92.62 192 ALA B N 1
ATOM 4111 C CA . ALA B 1 192 ? 9.375 -2.33 23.234 1 92.62 192 ALA B CA 1
ATOM 4112 C C . ALA B 1 192 ? 8.781 -2.635 21.859 1 92.62 192 ALA B C 1
ATOM 4114 O O . ALA B 1 192 ? 7.793 -3.365 21.75 1 92.62 192 ALA B O 1
ATOM 4115 N N . LEU B 1 193 ? 9.383 -2.143 20.812 1 93.56 193 LEU B N 1
ATOM 4116 C CA . LEU B 1 193 ? 8.844 -2.285 19.453 1 93.56 193 LEU B CA 1
ATOM 4117 C C . LEU B 1 193 ? 9.539 -3.418 18.719 1 93.56 193 LEU B C 1
ATOM 4119 O O . LEU B 1 193 ? 9.094 -3.82 17.641 1 93.56 193 LEU B O 1
ATOM 4123 N N . GLY B 1 194 ? 10.602 -3.971 19.234 1 95.69 194 GLY B N 1
ATOM 4124 C CA . GLY B 1 194 ? 11.359 -5.008 18.562 1 95.69 194 GLY B CA 1
ATOM 4125 C C . GLY B 1 194 ? 12.047 -4.512 17.297 1 95.69 194 GLY B C 1
ATOM 4126 O O . GLY B 1 194 ? 11.922 -5.121 16.234 1 95.69 194 GLY B O 1
ATOM 4127 N N . ILE B 1 195 ? 12.711 -3.326 17.422 1 97.06 195 ILE B N 1
ATOM 4128 C CA . ILE B 1 195 ? 13.406 -2.744 16.281 1 97.06 195 ILE B CA 1
ATOM 4129 C C . ILE B 1 195 ? 14.867 -2.508 16.625 1 97.06 195 ILE B C 1
ATOM 4131 O O . ILE B 1 195 ? 15.273 -2.689 17.781 1 97.06 195 ILE B O 1
ATOM 4135 N N . THR B 1 196 ? 15.68 -2.156 15.672 1 97.69 196 THR B N 1
ATOM 4136 C CA . THR B 1 196 ? 17.094 -1.882 15.867 1 97.69 196 THR B CA 1
ATOM 4137 C C . THR B 1 196 ? 17.375 -0.383 15.789 1 97.69 196 THR B C 1
ATOM 4139 O O . THR B 1 196 ? 17.156 0.238 14.742 1 97.69 196 THR B O 1
ATOM 4142 N N . GLN B 1 197 ? 17.781 0.177 16.844 1 97.19 197 GLN B N 1
ATOM 4143 C CA . GLN B 1 197 ? 18.219 1.57 16.828 1 97.19 197 GLN B CA 1
ATOM 4144 C C . GLN B 1 197 ? 19.703 1.683 16.469 1 97.19 197 GLN B C 1
ATOM 4146 O O . GLN B 1 197 ? 20.516 0.895 16.953 1 97.19 197 GLN B O 1
ATOM 4151 N N . VAL B 1 198 ? 20.031 2.6 15.609 1 97.56 198 VAL B N 1
ATOM 4152 C CA . VAL B 1 198 ? 21.422 2.816 15.227 1 97.56 198 VAL B CA 1
ATOM 4153 C C . VAL B 1 198 ? 21.812 4.266 15.5 1 97.56 198 VAL B C 1
ATOM 4155 O O . VAL B 1 198 ? 20.953 5.145 15.586 1 97.56 198 VAL B O 1
ATOM 4158 N N . ASP B 1 199 ? 23.141 4.559 15.531 1 95.5 199 ASP B N 1
ATOM 4159 C CA . ASP B 1 199 ? 23.625 5.887 15.898 1 95.5 199 ASP B CA 1
ATOM 4160 C C . ASP B 1 199 ? 24.266 6.59 14.703 1 95.5 199 ASP B C 1
ATOM 4162 O O . ASP B 1 199 ? 24.766 7.711 14.828 1 95.5 199 ASP B O 1
ATOM 4166 N N . SER B 1 200 ? 24.219 5.957 13.594 1 97.25 200 SER B N 1
ATOM 4167 C CA . SER B 1 200 ? 24.812 6.508 12.383 1 97.25 200 SER B CA 1
ATOM 4168 C C . SER B 1 200 ? 23.812 6.527 11.227 1 97.25 200 SER B C 1
ATOM 4170 O O . SER B 1 200 ? 23.312 5.48 10.82 1 97.25 200 SER B O 1
ATOM 4172 N N . LEU B 1 201 ? 23.656 7.672 10.766 1 97.44 201 LEU B N 1
ATOM 4173 C CA . LEU B 1 201 ? 22.781 7.832 9.609 1 97.44 201 LEU B CA 1
ATOM 4174 C C . LEU B 1 201 ? 23.344 7.113 8.391 1 97.44 201 LEU B C 1
ATOM 4176 O O . LEU B 1 201 ? 22.609 6.469 7.641 1 97.44 201 LEU B O 1
ATOM 4180 N N . ASP B 1 202 ? 2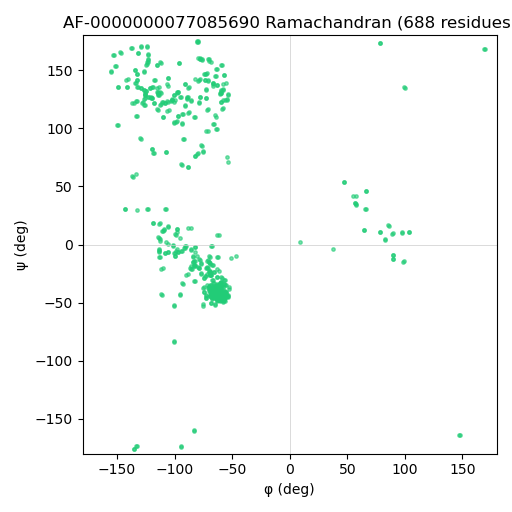4.641 7.227 8.203 1 98 202 ASP B N 1
ATOM 4181 C CA . ASP B 1 202 ? 25.297 6.555 7.086 1 98 202 ASP B CA 1
ATOM 4182 C C . ASP B 1 202 ? 25.078 5.043 7.152 1 98 202 ASP B C 1
ATOM 4184 O O . ASP B 1 202 ? 24.797 4.406 6.137 1 98 202 ASP B O 1
ATOM 4188 N N . TYR B 1 203 ? 25.266 4.516 8.344 1 98.31 203 TYR B N 1
ATOM 4189 C CA . TYR B 1 203 ? 25.062 3.082 8.531 1 98.31 203 TYR B CA 1
ATOM 4190 C C . TYR B 1 203 ? 23.641 2.68 8.188 1 98.31 203 TYR B C 1
ATOM 4192 O O . TYR B 1 203 ? 23.406 1.665 7.527 1 98.31 203 TYR B O 1
ATOM 4200 N N . LEU B 1 204 ? 22.688 3.455 8.633 1 98.62 204 LEU B N 1
ATOM 4201 C CA . LEU B 1 204 ? 21.297 3.174 8.344 1 98.62 204 LEU B CA 1
ATOM 4202 C C . LEU B 1 204 ? 21.047 3.119 6.836 1 98.62 204 LEU B C 1
ATOM 4204 O O . LEU B 1 204 ? 20.453 2.164 6.332 1 98.62 204 LEU B O 1
ATOM 4208 N N . ILE B 1 205 ? 21.531 4.109 6.148 1 98.62 205 ILE B N 1
ATOM 4209 C CA . ILE B 1 205 ? 21.297 4.227 4.711 1 98.62 205 ILE B CA 1
ATOM 4210 C C . ILE B 1 205 ? 21.953 3.055 3.986 1 98.62 205 ILE B C 1
ATOM 4212 O O . ILE B 1 205 ? 21.312 2.398 3.156 1 98.62 205 ILE B O 1
ATOM 4216 N N . GLN B 1 206 ? 23.141 2.66 4.379 1 98.25 206 GLN B N 1
ATOM 4217 C CA . GLN B 1 206 ? 23.922 1.621 3.717 1 98.25 206 GLN B CA 1
ATOM 4218 C C . GLN B 1 206 ? 23.281 0.249 3.896 1 98.25 206 GLN B C 1
ATOM 4220 O O . GLN B 1 206 ? 23.438 -0.633 3.049 1 98.25 206 GLN B O 1
ATOM 4225 N N . ASN B 1 207 ? 22.578 0.112 4.906 1 98.38 207 ASN B N 1
ATOM 4226 C CA . ASN B 1 207 ? 22.094 -1.225 5.25 1 98.38 207 ASN B CA 1
ATOM 4227 C C . ASN B 1 207 ? 20.594 -1.351 5.055 1 98.38 207 ASN B C 1
ATOM 4229 O O . ASN B 1 207 ? 19.984 -2.32 5.508 1 98.38 207 ASN B O 1
ATOM 4233 N N . SER B 1 208 ? 20.016 -0.413 4.438 1 98.75 208 SER B N 1
ATOM 4234 C CA . SER B 1 208 ? 18.562 -0.433 4.238 1 98.75 208 SER B CA 1
ATOM 4235 C C . SER B 1 208 ? 18.219 -0.77 2.793 1 98.75 208 SER B C 1
ATOM 4237 O O . SER B 1 208 ? 18.938 -0.386 1.867 1 98.75 208 SER B O 1
ATOM 4239 N N . ASN B 1 209 ? 17.141 -1.522 2.625 1 98.5 209 ASN B N 1
ATOM 4240 C CA . ASN B 1 209 ? 16.547 -1.749 1.307 1 98.5 209 ASN B CA 1
ATOM 4241 C C . ASN B 1 209 ? 15.57 -0.644 0.93 1 98.5 209 ASN B C 1
ATOM 4243 O O . ASN B 1 209 ? 15.242 -0.471 -0.246 1 98.5 209 ASN B O 1
ATOM 4247 N N . CYS B 1 210 ? 15.078 0.065 1.897 1 98.75 210 CYS B N 1
ATOM 4248 C CA . CYS B 1 210 ? 14.227 1.243 1.772 1 98.75 210 CYS B CA 1
ATOM 4249 C C . CYS B 1 210 ? 14.453 2.203 2.936 1 98.75 210 CYS B C 1
ATOM 4251 O O . CYS B 1 210 ? 14.57 1.773 4.086 1 98.75 210 CYS B O 1
ATOM 4253 N N . VAL B 1 211 ? 14.555 3.471 2.633 1 98.94 211 VAL B N 1
ATOM 4254 C CA . VAL B 1 211 ? 14.68 4.492 3.67 1 98.94 211 VAL B CA 1
ATOM 4255 C C . VAL B 1 211 ? 13.445 5.391 3.654 1 98.94 211 VAL B C 1
ATOM 4257 O O . VAL B 1 211 ? 13.008 5.84 2.594 1 98.94 211 VAL B O 1
ATOM 4260 N N . SER B 1 212 ? 12.844 5.598 4.781 1 98.88 212 SER B N 1
ATOM 4261 C CA . SER B 1 212 ? 11.672 6.457 4.934 1 98.88 212 SER B CA 1
ATOM 4262 C C . SER B 1 212 ? 11.938 7.586 5.926 1 98.88 212 SER B C 1
ATOM 4264 O O . SER B 1 212 ? 12.492 7.355 7 1 98.88 212 SER B O 1
ATOM 4266 N N . LEU B 1 213 ? 11.547 8.805 5.574 1 98.75 213 LEU B N 1
ATOM 4267 C CA . LEU B 1 213 ? 11.82 9.984 6.395 1 98.75 213 LEU B CA 1
ATOM 4268 C C . LEU B 1 213 ? 10.609 10.336 7.254 1 98.75 213 LEU B C 1
ATOM 4270 O O . LEU B 1 213 ? 9.492 10.461 6.742 1 98.75 213 LEU B O 1
ATOM 4274 N N . HIS B 1 214 ? 10.812 10.547 8.555 1 97.81 214 HIS B N 1
ATOM 4275 C CA . HIS B 1 214 ? 9.766 10.859 9.516 1 97.81 214 HIS B CA 1
ATOM 4276 C C . HIS B 1 214 ? 10.25 11.867 10.555 1 97.81 214 HIS B C 1
ATOM 4278 O O . HIS B 1 214 ? 9.844 11.82 11.711 1 97.81 214 HIS B O 1
ATOM 4284 N N . CYS B 1 215 ? 11.141 12.719 10.195 1 94.69 215 CYS B N 1
ATOM 4285 C CA . CYS B 1 215 ? 11.695 13.742 11.078 1 94.69 215 CYS B CA 1
ATOM 4286 C C . CYS B 1 215 ? 11.258 15.133 10.648 1 94.69 215 CYS B C 1
ATOM 4288 O O . CYS B 1 215 ? 10.898 15.344 9.484 1 94.69 215 CYS B O 1
ATOM 4290 N N . PRO B 1 216 ? 11.25 16.109 11.547 1 90.88 216 PRO B N 1
ATOM 4291 C CA . PRO B 1 216 ? 10.938 17.484 11.148 1 90.88 216 PRO B CA 1
ATOM 4292 C C . PRO B 1 216 ? 12.039 18.125 10.312 1 90.88 216 PRO B C 1
ATOM 4294 O O . PRO B 1 216 ? 13.164 17.594 10.266 1 90.88 216 PRO B O 1
ATOM 4297 N N . LEU B 1 217 ? 11.688 19.125 9.609 1 92.25 217 LEU B N 1
ATOM 4298 C CA . LEU B 1 217 ? 12.68 19.891 8.875 1 92.25 217 LEU B CA 1
ATOM 4299 C C . LEU B 1 217 ? 13.352 20.922 9.781 1 92.25 217 LEU B C 1
ATOM 4301 O O . LEU B 1 217 ? 12.695 21.828 10.289 1 92.25 217 LEU B O 1
ATOM 4305 N N . THR B 1 218 ? 14.531 20.766 10.117 1 89.44 218 THR B N 1
ATOM 4306 C CA . THR B 1 218 ? 15.398 21.625 10.906 1 89.44 218 THR B CA 1
ATOM 4307 C C . THR B 1 218 ? 16.719 21.859 10.18 1 89.44 218 THR B C 1
ATOM 4309 O O . THR B 1 218 ? 16.984 21.25 9.148 1 89.44 218 THR B O 1
ATOM 4312 N N . PRO B 1 219 ? 17.5 22.75 10.695 1 90.5 219 PRO B N 1
ATOM 4313 C CA . PRO B 1 219 ? 18.812 22.922 10.07 1 90.5 219 PRO B CA 1
ATOM 4314 C C . PRO B 1 219 ? 19.609 21.609 10.047 1 90.5 219 PRO B C 1
ATOM 4316 O O . PRO B 1 219 ? 20.375 21.375 9.109 1 90.5 219 PRO B O 1
ATOM 4319 N N . GLU B 1 220 ? 19.422 20.75 10.984 1 91.5 220 GLU B N 1
ATOM 4320 C CA . GLU B 1 220 ? 20.141 19.484 11.086 1 91.5 220 GLU B CA 1
ATOM 4321 C C . GLU B 1 220 ? 19.594 18.453 10.086 1 91.5 220 GLU B C 1
ATOM 4323 O O . GLU B 1 220 ? 20.312 17.562 9.656 1 91.5 220 GLU B O 1
ATOM 4328 N N . THR B 1 221 ? 18.375 18.562 9.664 1 95.06 221 THR B N 1
ATOM 4329 C CA . THR B 1 221 ? 17.766 17.562 8.812 1 95.06 221 THR B CA 1
ATOM 4330 C C . THR B 1 221 ? 17.594 18.094 7.387 1 95.06 221 THR B C 1
ATOM 4332 O O . THR B 1 221 ? 17.203 17.344 6.488 1 95.06 221 THR B O 1
ATOM 4335 N N . ALA B 1 222 ? 17.891 19.422 7.223 1 96.38 222 ALA B N 1
ATOM 4336 C CA . ALA B 1 222 ? 17.844 19.984 5.879 1 96.38 222 ALA B CA 1
ATOM 4337 C C . ALA B 1 222 ? 18.812 19.281 4.949 1 96.38 222 ALA B C 1
ATOM 4339 O O . ALA B 1 222 ? 20 19.141 5.266 1 96.38 222 ALA B O 1
ATOM 4340 N N . ASN B 1 223 ? 18.328 18.719 3.832 1 97.81 223 ASN B N 1
ATOM 4341 C CA . ASN B 1 223 ? 19.109 18.016 2.816 1 97.81 223 ASN B CA 1
ATOM 4342 C C . ASN B 1 223 ? 19.891 16.844 3.416 1 97.81 223 ASN B C 1
ATOM 4344 O O . ASN B 1 223 ? 21.047 16.609 3.053 1 97.81 223 ASN B O 1
ATOM 4348 N N . VAL B 1 224 ? 19.25 16.266 4.391 1 97.62 224 VAL B N 1
ATOM 4349 C CA . VAL B 1 224 ? 19.875 15.062 4.949 1 97.62 224 VAL B CA 1
ATOM 4350 C C . VAL B 1 224 ? 20.078 14.023 3.846 1 97.62 224 VAL B C 1
ATOM 4352 O O . VAL B 1 224 ? 21.047 13.266 3.875 1 97.62 224 VAL B O 1
ATOM 4355 N N . ILE B 1 225 ? 19.203 13.969 2.904 1 98.56 225 ILE B N 1
ATOM 4356 C CA . ILE B 1 225 ? 19.406 13.211 1.678 1 98.56 225 ILE B CA 1
ATOM 4357 C C . ILE B 1 225 ? 19.984 14.125 0.597 1 98.56 225 ILE B C 1
ATOM 4359 O O . ILE B 1 225 ? 19.297 15.023 0.103 1 98.56 225 ILE B O 1
ATOM 4363 N N . ASN B 1 226 ? 21.188 14.016 0.315 1 98.25 226 ASN B N 1
ATOM 4364 C CA . ASN B 1 226 ? 21.906 14.805 -0.674 1 98.25 226 ASN B CA 1
ATOM 4365 C C . ASN B 1 226 ? 22.781 13.922 -1.575 1 98.25 226 ASN B C 1
ATOM 4367 O O . ASN B 1 226 ? 22.656 12.703 -1.551 1 98.25 226 ASN B O 1
ATOM 4371 N N . SER B 1 227 ? 23.578 14.547 -2.416 1 97.75 227 SER B N 1
ATOM 4372 C CA . SER B 1 227 ? 24.391 13.797 -3.371 1 97.75 227 SER B CA 1
ATOM 4373 C C . SER B 1 227 ? 25.281 12.789 -2.664 1 97.75 227 SER B C 1
ATOM 4375 O O . SER B 1 227 ? 25.438 11.656 -3.133 1 97.75 227 SER B O 1
ATOM 4377 N N . LYS B 1 228 ? 25.844 13.18 -1.556 1 97.56 228 LYS B N 1
ATOM 4378 C CA . LYS B 1 228 ? 26.734 12.297 -0.81 1 97.56 228 LYS B CA 1
ATOM 4379 C C . LYS B 1 228 ? 25.984 11.125 -0.201 1 97.56 228 LYS B C 1
ATOM 4381 O O . LYS B 1 228 ? 26.391 9.969 -0.344 1 97.56 228 LYS B O 1
ATOM 4386 N N . SER B 1 229 ? 24.906 11.391 0.486 1 97.94 229 SER B N 1
ATOM 4387 C CA . SER B 1 229 ? 24.156 10.32 1.138 1 97.94 229 SER B CA 1
ATOM 4388 C C . SER B 1 229 ? 23.531 9.383 0.112 1 97.94 229 SER B C 1
ATOM 4390 O O . SER B 1 229 ? 23.391 8.18 0.359 1 97.94 229 SER B O 1
ATOM 4392 N N . LEU B 1 230 ? 23.125 9.875 -1.044 1 98.25 230 LEU B N 1
ATOM 4393 C CA . LEU B 1 230 ? 22.516 9.062 -2.096 1 98.25 230 LEU B CA 1
ATOM 4394 C C . LEU B 1 230 ? 23.516 8.016 -2.607 1 98.25 230 LEU B C 1
ATOM 4396 O O . LEU B 1 230 ? 23.109 6.938 -3.049 1 98.25 230 LEU B O 1
ATOM 4400 N N . GLN B 1 231 ? 24.797 8.297 -2.52 1 97.56 231 GLN B N 1
ATOM 4401 C CA . GLN B 1 231 ? 25.812 7.355 -2.957 1 97.56 231 GLN B CA 1
ATOM 4402 C C . GLN B 1 231 ? 25.922 6.168 -2.002 1 97.56 231 GLN B C 1
ATOM 4404 O O . GLN B 1 231 ? 26.469 5.125 -2.354 1 97.56 231 GLN B O 1
ATOM 4409 N N . LEU B 1 232 ? 25.438 6.348 -0.822 1 98 232 LEU B N 1
ATOM 4410 C CA . LEU B 1 232 ? 25.531 5.301 0.191 1 98 232 LEU B CA 1
ATOM 4411 C C . LEU B 1 232 ? 24.422 4.27 0.029 1 98 232 LEU B C 1
ATOM 4413 O O . LEU B 1 232 ? 24.5 3.176 0.591 1 98 232 LEU B O 1
ATOM 4417 N N . PHE B 1 233 ? 23.359 4.605 -0.7 1 98.06 233 PHE B N 1
ATOM 4418 C CA . PHE B 1 233 ? 22.234 3.699 -0.875 1 98.06 233 PHE B CA 1
ATOM 4419 C C . PHE B 1 233 ? 22.656 2.453 -1.643 1 98.06 233 PHE B C 1
ATOM 4421 O O . PHE B 1 233 ? 23.5 2.525 -2.541 1 98.06 233 PHE B O 1
ATOM 4428 N N . LYS B 1 234 ? 22.047 1.329 -1.278 1 95.69 234 LYS B N 1
ATOM 4429 C CA . LYS B 1 234 ? 22.109 0.183 -2.18 1 95.69 234 LYS B CA 1
ATOM 4430 C C . LYS B 1 234 ? 21.547 0.53 -3.553 1 95.69 234 LYS B C 1
ATOM 4432 O O . LYS B 1 234 ? 20.609 1.323 -3.658 1 95.69 234 LYS B O 1
ATOM 4437 N N . LYS B 1 235 ? 22.062 -0.012 -4.586 1 91.25 235 LYS B N 1
ATOM 4438 C CA . LYS B 1 235 ? 21.672 0.295 -5.961 1 91.25 235 LYS B CA 1
ATOM 4439 C C . LYS B 1 235 ? 20.172 0.081 -6.164 1 91.25 235 LYS B C 1
ATOM 4441 O O . LYS B 1 235 ? 19.531 0.853 -6.871 1 91.25 235 LYS B O 1
ATOM 4446 N N . ASP B 1 236 ? 19.531 -0.832 -5.586 1 92.06 236 ASP B N 1
ATOM 4447 C CA . ASP B 1 236 ? 18.125 -1.137 -5.816 1 92.06 236 ASP B CA 1
ATOM 4448 C C . ASP B 1 236 ? 17.25 -0.667 -4.648 1 92.06 236 ASP B C 1
ATOM 4450 O O . ASP B 1 236 ? 16.078 -1.033 -4.547 1 92.06 236 ASP B O 1
ATOM 4454 N N . ALA B 1 237 ? 17.812 0.186 -3.809 1 97.38 237 ALA B N 1
ATOM 4455 C CA . ALA B 1 237 ? 17.078 0.627 -2.629 1 97.38 237 ALA B CA 1
ATOM 4456 C C . ALA B 1 237 ? 16.047 1.696 -2.992 1 97.38 237 ALA B C 1
ATOM 4458 O O . ALA B 1 237 ? 16.109 2.277 -4.078 1 97.38 237 ALA B O 1
ATOM 4459 N N . PHE B 1 238 ? 15.078 1.864 -2.113 1 98.44 238 PHE B N 1
ATOM 4460 C CA . PHE B 1 238 ? 14.016 2.842 -2.326 1 98.44 238 PHE B CA 1
ATOM 4461 C C . PHE B 1 238 ? 14.078 3.945 -1.275 1 98.44 238 PHE B C 1
ATOM 4463 O O . PHE B 1 238 ? 14.648 3.752 -0.197 1 98.44 238 PHE B O 1
ATOM 4470 N N . LEU B 1 239 ? 13.562 5.105 -1.638 1 98.81 239 LEU B N 1
ATOM 4471 C CA . LEU B 1 239 ? 13.445 6.258 -0.748 1 98.81 239 LEU B CA 1
ATOM 4472 C C . LEU B 1 239 ? 12.008 6.766 -0.701 1 98.81 239 LEU B C 1
ATOM 4474 O O . LEU B 1 239 ? 11.367 6.922 -1.742 1 98.81 239 LEU B O 1
ATOM 4478 N N . VAL B 1 240 ? 11.477 6.957 0.505 1 98.88 240 VAL B N 1
ATOM 4479 C CA . VAL B 1 240 ? 10.125 7.465 0.675 1 98.88 240 VAL B CA 1
ATOM 4480 C C . VAL B 1 240 ? 10.141 8.688 1.596 1 98.88 240 VAL B C 1
ATOM 4482 O O . VAL B 1 240 ? 10.797 8.672 2.639 1 98.88 240 VAL B O 1
ATOM 4485 N N . ASN B 1 241 ? 9.453 9.742 1.172 1 98.81 241 ASN B N 1
ATOM 4486 C CA . ASN B 1 241 ? 9.352 10.938 2 1 98.81 241 ASN B CA 1
ATOM 4487 C C . ASN B 1 241 ? 7.914 11.438 2.078 1 98.81 241 ASN B C 1
ATOM 4489 O O . ASN B 1 241 ? 7.371 11.93 1.086 1 98.81 241 ASN B O 1
ATOM 4493 N N . THR B 1 242 ? 7.316 11.328 3.207 1 98.12 242 THR B N 1
ATOM 4494 C CA . THR B 1 242 ? 5.996 11.875 3.496 1 98.12 242 THR B CA 1
ATOM 4495 C C . THR B 1 242 ? 6.07 12.891 4.625 1 98.12 242 THR B C 1
ATOM 4497 O O . THR B 1 242 ? 5.0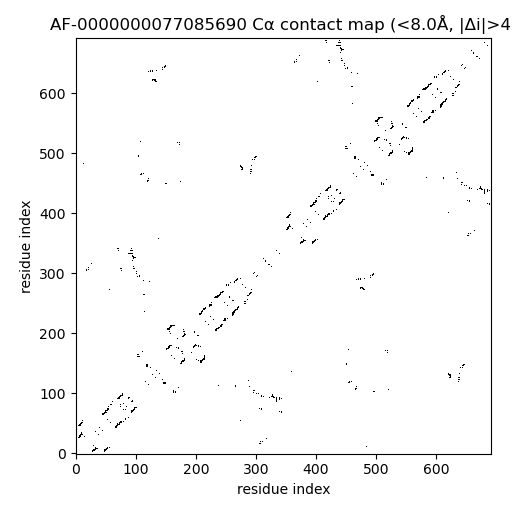7 13.156 5.301 1 98.12 242 THR B O 1
ATOM 4500 N N . SER B 1 243 ? 7.246 13.375 4.883 1 96.44 243 SER B N 1
ATOM 4501 C CA . SER B 1 243 ? 7.473 14.312 5.977 1 96.44 243 SER B CA 1
ATOM 4502 C C . SER B 1 243 ? 7.57 15.742 5.465 1 96.44 243 SER B C 1
ATOM 4504 O O . SER B 1 243 ? 6.555 16.422 5.316 1 96.44 243 SER B O 1
ATOM 4506 N N . ARG B 1 244 ? 8.859 16.125 4.965 1 95.19 244 ARG B N 1
ATOM 4507 C CA . ARG B 1 244 ? 9.047 17.469 4.445 1 95.19 244 ARG B CA 1
ATOM 4508 C C . ARG B 1 244 ? 9.961 17.469 3.223 1 95.19 244 ARG B C 1
ATOM 4510 O O . ARG B 1 244 ? 10.953 16.734 3.184 1 95.19 244 ARG B O 1
ATOM 4517 N N . GLY B 1 245 ? 9.633 18.312 2.244 1 95 245 GLY B N 1
ATOM 4518 C CA . GLY B 1 245 ? 10.383 18.344 0.996 1 95 245 GLY B CA 1
ATOM 4519 C C . GLY B 1 245 ? 11.82 18.781 1.174 1 95 245 GLY B C 1
ATOM 4520 O O . GLY B 1 245 ? 12.719 18.281 0.501 1 95 245 GLY B O 1
ATOM 4521 N N . GLY B 1 246 ? 12.125 19.734 2.08 1 95.44 246 GLY B N 1
ATOM 4522 C CA . GLY B 1 246 ? 13.438 20.328 2.266 1 95.44 246 GLY B CA 1
ATOM 4523 C C . GLY B 1 246 ? 14.461 19.344 2.818 1 95.44 246 GLY B C 1
ATOM 4524 O O . GLY B 1 246 ? 15.656 19.656 2.857 1 95.44 246 GLY B O 1
ATOM 4525 N N . GLN B 1 247 ? 14.07 18.156 3.076 1 97.81 247 GLN B N 1
ATOM 4526 C CA . GLN B 1 247 ? 14.977 17.141 3.627 1 97.81 247 GLN B CA 1
ATOM 4527 C C . GLN B 1 247 ? 15.773 16.453 2.521 1 97.81 247 GLN B C 1
ATOM 4529 O O . GLN B 1 247 ? 16.766 15.781 2.795 1 97.81 247 GLN B O 1
ATOM 4534 N N . ILE B 1 248 ? 15.344 16.625 1.291 1 98.62 248 ILE B N 1
ATOM 4535 C CA . ILE B 1 248 ? 15.961 15.984 0.141 1 98.62 248 ILE B CA 1
ATOM 4536 C C . ILE B 1 248 ? 16.469 17.031 -0.84 1 98.62 248 ILE B C 1
ATOM 4538 O O . ILE B 1 248 ? 15.742 17.984 -1.167 1 98.62 248 ILE B O 1
ATOM 4542 N N . ASP B 1 249 ? 17.734 16.953 -1.208 1 98.69 249 ASP B N 1
ATOM 4543 C CA . ASP B 1 249 ? 18.172 17.656 -2.404 1 98.69 249 ASP B CA 1
ATOM 4544 C C . ASP B 1 249 ? 17.531 17.078 -3.658 1 98.69 249 ASP B C 1
ATOM 4546 O O . ASP B 1 249 ? 17.984 16.062 -4.184 1 98.69 249 ASP B O 1
ATOM 4550 N N . GLU B 1 250 ? 16.547 17.781 -4.18 1 98.5 250 GLU B N 1
ATOM 4551 C CA . GLU B 1 250 ? 15.68 17.234 -5.227 1 98.5 250 GLU B CA 1
ATOM 4552 C C . GLU B 1 250 ? 16.453 17.031 -6.523 1 98.5 250 GLU B C 1
ATOM 4554 O O . GLU B 1 250 ? 16.203 16.062 -7.25 1 98.5 250 GLU B O 1
ATOM 4559 N N . ALA B 1 251 ? 17.312 17.969 -6.816 1 98.31 251 ALA B N 1
ATOM 4560 C CA . ALA B 1 251 ? 18.125 17.812 -8.023 1 98.31 251 ALA B CA 1
ATOM 4561 C C . ALA B 1 251 ? 19 16.578 -7.945 1 98.31 251 ALA B C 1
ATOM 4563 O O . ALA B 1 251 ? 19.125 15.828 -8.914 1 98.31 251 ALA B O 1
ATOM 4564 N N . ALA B 1 252 ? 19.625 16.344 -6.828 1 98.62 252 ALA B N 1
ATOM 4565 C CA . ALA B 1 252 ? 20.469 15.172 -6.621 1 98.62 252 ALA B CA 1
ATOM 4566 C C . ALA B 1 252 ? 19.656 13.891 -6.723 1 98.62 252 ALA B C 1
ATOM 4568 O O . ALA B 1 252 ? 20.109 12.898 -7.297 1 98.62 252 ALA B O 1
ATOM 4569 N N . LEU B 1 253 ? 18.484 13.906 -6.164 1 98.62 253 LEU B N 1
ATOM 4570 C CA . LEU B 1 253 ? 17.625 12.734 -6.223 1 98.62 253 LEU B CA 1
ATOM 4571 C C . LEU B 1 253 ? 17.234 12.414 -7.664 1 98.62 253 LEU B C 1
ATOM 4573 O O . LEU B 1 253 ? 17.281 11.258 -8.078 1 98.62 253 LEU B O 1
ATOM 4577 N N . ALA B 1 254 ? 16.797 13.469 -8.391 1 98.5 254 ALA B N 1
ATOM 4578 C CA . ALA B 1 254 ? 16.438 13.273 -9.797 1 98.5 254 ALA B CA 1
ATOM 4579 C C . ALA B 1 254 ? 17.578 12.625 -10.57 1 98.5 254 ALA B C 1
ATOM 4581 O O . ALA B 1 254 ? 17.359 11.688 -11.336 1 98.5 254 ALA B O 1
ATOM 4582 N N . GLU B 1 255 ? 18.766 13.094 -10.328 1 98 255 GLU B N 1
ATOM 4583 C CA . GLU B 1 255 ? 19.953 12.555 -11 1 98 255 GLU B CA 1
ATOM 4584 C C . GLU B 1 255 ? 20.188 11.102 -10.617 1 98 255 GLU B C 1
ATOM 4586 O O . GLU B 1 255 ? 20.516 10.273 -11.469 1 98 255 GLU B O 1
ATOM 4591 N N . ALA B 1 256 ? 20.078 10.773 -9.367 1 98 256 ALA B N 1
ATOM 4592 C CA . ALA B 1 256 ? 20.297 9.414 -8.875 1 98 256 ALA B CA 1
ATOM 4593 C C . ALA B 1 256 ? 19.297 8.445 -9.508 1 98 256 ALA B C 1
ATOM 4595 O O . ALA B 1 256 ? 19.641 7.301 -9.812 1 98 256 ALA B O 1
ATOM 4596 N N . LEU B 1 257 ? 18.109 8.859 -9.695 1 97.5 257 LEU B N 1
ATOM 4597 C CA . LEU B 1 257 ? 17.078 8.023 -10.305 1 97.5 257 LEU B CA 1
ATOM 4598 C C . LEU B 1 257 ? 17.328 7.852 -11.797 1 97.5 257 LEU B C 1
ATOM 4600 O O . LEU B 1 257 ? 17.234 6.738 -12.32 1 97.5 257 LEU B O 1
ATOM 4604 N N . LYS B 1 258 ? 17.688 8.938 -12.484 1 96.38 258 LYS B N 1
ATOM 4605 C CA . LYS B 1 258 ? 17.938 8.898 -13.922 1 96.38 258 LYS B CA 1
ATOM 4606 C C . LYS B 1 258 ? 19.141 8.008 -14.234 1 96.38 258 LYS B C 1
ATOM 4608 O O . LYS B 1 258 ? 19.141 7.289 -15.242 1 96.38 258 LYS B O 1
ATOM 4613 N N . SER B 1 259 ? 20.125 8.031 -13.352 1 95.88 259 SER B N 1
ATOM 4614 C CA . SER B 1 259 ? 21.344 7.266 -13.586 1 95.88 259 SER B CA 1
ATOM 4615 C C . SER B 1 259 ? 21.172 5.812 -13.164 1 95.88 259 SER B C 1
ATOM 4617 O O . SER B 1 259 ? 22.016 4.969 -13.469 1 95.88 259 SER B O 1
ATOM 4619 N N . GLY B 1 260 ? 20.188 5.555 -12.367 1 94.06 260 GLY B N 1
ATOM 4620 C CA . GLY B 1 260 ? 19.969 4.199 -11.883 1 94.06 260 GLY B CA 1
ATOM 4621 C C . GLY B 1 260 ? 20.703 3.9 -10.594 1 94.06 260 GLY B C 1
ATOM 4622 O O . GLY B 1 260 ? 20.781 2.744 -10.172 1 94.06 260 GLY B O 1
ATOM 4623 N N . GLN B 1 261 ? 21.234 4.883 -10.008 1 94.25 261 GLN B N 1
ATOM 4624 C CA . GLN B 1 261 ? 21.922 4.723 -8.727 1 94.25 261 GLN B CA 1
ATOM 4625 C C . GLN B 1 261 ? 20.938 4.359 -7.617 1 94.25 261 GLN B C 1
ATOM 4627 O O . GLN B 1 261 ? 21.312 3.695 -6.648 1 94.25 261 GLN B O 1
ATOM 4632 N N . LEU B 1 262 ? 19.797 4.793 -7.738 1 96.5 262 LEU B N 1
ATOM 4633 C CA . LEU B 1 262 ? 18.703 4.5 -6.816 1 96.5 262 LEU B CA 1
ATOM 4634 C C . LEU B 1 262 ? 17.578 3.752 -7.523 1 96.5 262 LEU B C 1
ATOM 4636 O O . LEU B 1 262 ? 17.25 4.062 -8.672 1 96.5 262 LEU B O 1
ATOM 4640 N N . GLY B 1 263 ? 16.984 2.797 -6.816 1 95.62 263 GLY B N 1
ATOM 4641 C CA . GLY B 1 263 ? 15.992 1.93 -7.426 1 95.62 263 GLY B CA 1
ATOM 4642 C C . GLY B 1 263 ? 14.656 2.617 -7.648 1 95.62 263 GLY B C 1
ATOM 4643 O O . GLY B 1 263 ? 13.906 2.24 -8.547 1 95.62 263 GLY B O 1
ATOM 4644 N N . GLY B 1 264 ? 14.312 3.588 -6.836 1 97.25 264 GLY B N 1
ATOM 4645 C CA . GLY B 1 264 ? 13.062 4.312 -6.926 1 97.25 264 GLY B CA 1
ATOM 4646 C C . GLY B 1 264 ? 12.789 5.199 -5.723 1 97.25 264 GLY B C 1
ATOM 4647 O O . GLY B 1 264 ? 13.477 5.09 -4.703 1 97.25 264 GLY B O 1
ATOM 4648 N N . ALA B 1 265 ? 11.82 6.035 -5.863 1 98.56 265 ALA B N 1
ATOM 4649 C CA . ALA B 1 265 ? 11.438 6.91 -4.762 1 98.56 265 ALA B CA 1
ATOM 4650 C C . ALA B 1 265 ? 9.961 7.27 -4.828 1 98.56 265 ALA B C 1
ATOM 4652 O O . ALA B 1 265 ? 9.336 7.16 -5.887 1 98.56 265 ALA B O 1
ATOM 4653 N N . ALA B 1 266 ? 9.391 7.566 -3.738 1 98.81 266 ALA B N 1
ATOM 4654 C CA . ALA B 1 266 ? 8.031 8.094 -3.617 1 98.81 266 ALA B CA 1
ATOM 4655 C C . ALA B 1 266 ? 7.992 9.289 -2.674 1 98.81 266 ALA B C 1
ATOM 4657 O O . ALA B 1 266 ? 8.445 9.203 -1.529 1 98.81 266 ALA B O 1
ATOM 4658 N N . LEU B 1 267 ? 7.496 10.414 -3.178 1 98.69 267 LEU B N 1
ATOM 4659 C CA . LEU B 1 267 ? 7.477 11.656 -2.418 1 98.69 267 LEU B CA 1
ATOM 4660 C C . LEU B 1 267 ? 6.062 12.234 -2.359 1 98.69 267 LEU B C 1
ATOM 4662 O O . LEU B 1 267 ? 5.43 12.438 -3.396 1 98.69 267 LEU B O 1
ATOM 4666 N N . ASP B 1 268 ? 5.609 12.539 -1.157 1 97.38 268 ASP B N 1
ATOM 4667 C CA . ASP B 1 268 ? 4.348 13.25 -0.98 1 97.38 268 ASP B CA 1
ATOM 4668 C C . ASP B 1 268 ? 4.582 14.734 -0.722 1 97.38 268 ASP B C 1
ATOM 4670 O O . ASP B 1 268 ? 3.633 15.516 -0.636 1 97.38 268 ASP B O 1
ATOM 4674 N N . VAL B 1 269 ? 5.859 15.102 -0.557 1 96.25 269 VAL B N 1
ATOM 4675 C CA . VAL B 1 269 ? 6.223 16.484 -0.245 1 96.25 269 VAL B CA 1
ATOM 4676 C C . VAL B 1 269 ? 7.367 16.938 -1.148 1 96.25 269 VAL B C 1
ATOM 4678 O O . VAL B 1 269 ? 8.188 16.109 -1.573 1 96.25 269 VAL B O 1
ATOM 4681 N N . GLN B 1 270 ? 7.352 18.188 -1.475 1 95 270 GLN B N 1
ATOM 4682 C CA . GLN B 1 270 ? 8.367 18.812 -2.316 1 95 270 GLN B CA 1
ATOM 4683 C C . GLN B 1 270 ? 8.875 20.109 -1.7 1 95 270 GLN B C 1
ATOM 4685 O O . GLN B 1 270 ? 8.25 20.656 -0.793 1 95 270 GLN B O 1
ATOM 4690 N N . VAL B 1 271 ? 9.961 20.562 -2.189 1 94.31 271 VAL B N 1
ATOM 4691 C CA . VAL B 1 271 ? 10.555 21.797 -1.679 1 94.31 271 VAL B CA 1
ATOM 4692 C C . VAL B 1 271 ? 9.617 22.984 -1.955 1 94.31 271 VAL B C 1
ATOM 4694 O O . VAL B 1 271 ? 9.43 23.844 -1.097 1 94.31 271 VAL B O 1
ATOM 4697 N N . THR B 1 272 ? 9.094 22.938 -3.156 1 90.88 272 THR B N 1
ATOM 4698 C CA . THR B 1 272 ? 8.148 23.984 -3.543 1 90.88 272 THR B CA 1
ATOM 4699 C C . THR B 1 272 ? 6.727 23.438 -3.611 1 90.88 272 THR B C 1
ATOM 4701 O O . THR B 1 272 ? 6.457 22.5 -4.363 1 90.88 272 THR B O 1
ATOM 4704 N N . GLU B 1 273 ? 5.832 24.062 -2.803 1 88.06 273 GLU B N 1
ATOM 4705 C CA . GLU B 1 273 ? 4.426 23.688 -2.781 1 88.06 273 GLU B CA 1
ATOM 4706 C C . GLU B 1 273 ? 3.52 24.906 -2.865 1 88.06 273 GLU B C 1
ATOM 4708 O O . GLU B 1 273 ? 3.842 25.969 -2.314 1 88.06 273 GLU B O 1
ATOM 4713 N N . PRO B 1 274 ? 2.477 24.828 -3.535 1 88.38 274 PRO B N 1
ATOM 4714 C CA . PRO B 1 274 ? 1.923 23.688 -4.254 1 88.38 274 PRO B CA 1
ATOM 4715 C C . PRO B 1 274 ? 2.826 23.203 -5.391 1 88.38 274 PRO B C 1
ATOM 4717 O O . PRO B 1 274 ? 3.471 24.016 -6.055 1 88.38 274 PRO B O 1
ATOM 4720 N N . PHE B 1 275 ? 2.756 21.938 -5.703 1 91.44 275 PHE B N 1
ATOM 4721 C CA . PHE B 1 275 ? 3.73 21.297 -6.586 1 91.44 275 PHE B CA 1
ATOM 4722 C C . PHE B 1 275 ? 3.201 21.234 -8.016 1 91.44 275 PHE B C 1
ATOM 4724 O O . PHE B 1 275 ? 2.049 20.859 -8.234 1 91.44 275 PHE B O 1
ATOM 4731 N N . LYS B 1 276 ? 4.07 21.656 -8.852 1 91.81 276 LYS B N 1
ATOM 4732 C CA . LYS B 1 276 ? 3.852 21.531 -10.289 1 91.81 276 LYS B CA 1
ATOM 4733 C C . LYS B 1 276 ? 4.922 20.641 -10.922 1 91.81 276 LYS B C 1
ATOM 4735 O O . LYS B 1 276 ? 6.109 20.984 -10.898 1 91.81 276 LYS B O 1
ATOM 4740 N N . LEU B 1 277 ? 4.461 19.578 -11.555 1 95.06 277 LEU B N 1
ATOM 4741 C CA . LEU B 1 277 ? 5.414 18.594 -12.062 1 95.06 277 LEU B CA 1
ATOM 4742 C C . LEU B 1 277 ? 6.105 19.094 -13.32 1 95.06 277 LEU B C 1
ATOM 4744 O O . LEU B 1 277 ? 7.332 19.047 -13.43 1 95.06 277 LEU B O 1
ATOM 4748 N N . LYS B 1 278 ? 5.297 19.516 -14.297 1 93.81 278 LYS B N 1
ATOM 4749 C CA . LYS B 1 278 ? 5.859 19.969 -15.57 1 93.81 278 LYS B CA 1
ATOM 4750 C C . LYS B 1 278 ? 6.863 21.094 -15.359 1 93.81 278 LYS B C 1
ATOM 4752 O O . LYS B 1 278 ? 6.559 22.094 -14.711 1 93.81 278 LYS B O 1
ATOM 4757 N N . GLY B 1 279 ? 7.988 20.922 -15.812 1 94.06 279 GLY B N 1
ATOM 4758 C CA . GLY B 1 279 ? 9.023 21.938 -15.695 1 94.06 279 GLY B CA 1
ATOM 4759 C C . GLY B 1 279 ? 9.852 21.797 -14.43 1 94.06 279 GLY B C 1
ATOM 4760 O O . GLY B 1 279 ? 10.859 22.484 -14.266 1 94.06 279 GLY B O 1
ATOM 4761 N N . SER B 1 280 ? 9.453 20.953 -13.547 1 96.44 280 SER B N 1
ATOM 4762 C CA . SER B 1 280 ? 10.227 20.734 -12.328 1 96.44 280 SER B CA 1
ATOM 4763 C C . SER B 1 280 ? 11.406 19.797 -12.586 1 96.44 280 SER B C 1
ATOM 4765 O O . SER B 1 280 ? 11.523 19.219 -13.672 1 96.44 280 SER B O 1
ATOM 4767 N N . VAL B 1 281 ? 12.227 19.609 -11.617 1 97.31 281 VAL B N 1
ATOM 4768 C CA . VAL B 1 281 ? 13.398 18.75 -11.719 1 97.31 281 VAL B CA 1
ATOM 4769 C C . VAL B 1 281 ? 12.961 17.297 -11.82 1 97.31 281 VAL B C 1
ATOM 4771 O O . VAL B 1 281 ? 13.734 16.422 -12.234 1 97.31 281 VAL B O 1
ATOM 4774 N N . PHE B 1 282 ? 11.719 17.016 -11.492 1 97.75 282 PHE B N 1
ATOM 4775 C CA . PHE B 1 282 ? 11.234 15.641 -11.445 1 97.75 282 PHE B CA 1
ATOM 4776 C C . PHE B 1 282 ? 10.523 15.281 -12.742 1 97.75 282 PHE B C 1
ATOM 4778 O O . PHE B 1 282 ? 10.094 14.133 -12.922 1 97.75 282 PHE B O 1
ATOM 4785 N N . ASP B 1 283 ? 10.344 16.266 -13.602 1 96.56 283 ASP B N 1
ATOM 4786 C CA . ASP B 1 283 ? 9.672 16.031 -14.875 1 96.56 283 ASP B CA 1
ATOM 4787 C C . ASP B 1 283 ? 10.391 14.961 -15.688 1 96.56 283 ASP B C 1
ATOM 4789 O O . ASP B 1 283 ? 11.562 15.117 -16.031 1 96.56 283 ASP B O 1
ATOM 4793 N N . GLY B 1 284 ? 9.695 13.852 -15.953 1 94.44 284 GLY B N 1
ATOM 4794 C CA . GLY B 1 284 ? 10.25 12.797 -16.797 1 94.44 284 GLY B CA 1
ATOM 4795 C C . GLY B 1 284 ? 11.172 11.859 -16.031 1 94.44 284 GLY B C 1
ATOM 4796 O O . GLY B 1 284 ? 11.812 11 -16.641 1 94.44 284 GLY B O 1
ATOM 4797 N N . VAL B 1 285 ? 11.312 12.031 -14.766 1 96.44 285 VAL B N 1
ATOM 4798 C CA . VAL B 1 285 ? 12.188 11.18 -13.969 1 96.44 285 VAL B CA 1
ATOM 4799 C C . VAL B 1 285 ? 11.555 9.805 -13.797 1 96.44 285 VAL B C 1
ATOM 4801 O O . VAL B 1 285 ? 10.406 9.688 -13.367 1 96.44 285 VAL B O 1
ATOM 4804 N N . PRO B 1 286 ? 12.25 8.719 -14.133 1 94.19 286 PRO B N 1
ATOM 4805 C CA . PRO B 1 286 ? 11.695 7.367 -14 1 94.19 286 PRO B CA 1
ATOM 4806 C C . PRO B 1 286 ? 11.672 6.871 -12.555 1 94.19 286 PRO B C 1
ATOM 4808 O O . PRO B 1 286 ? 12.398 7.402 -11.711 1 94.19 286 PRO B O 1
ATOM 4811 N N . ASN B 1 287 ? 10.82 5.883 -12.289 1 94.19 287 ASN B N 1
ATOM 4812 C CA . ASN B 1 287 ? 10.766 5.176 -11.016 1 94.19 287 ASN B CA 1
ATOM 4813 C C . ASN B 1 287 ? 10.531 6.141 -9.852 1 94.19 287 ASN B C 1
ATOM 4815 O O . ASN B 1 287 ? 11.164 6.016 -8.797 1 94.19 287 ASN B O 1
ATOM 4819 N N . LEU B 1 288 ? 9.742 7.137 -10.141 1 97.5 288 LEU B N 1
ATOM 4820 C CA . LEU B 1 288 ? 9.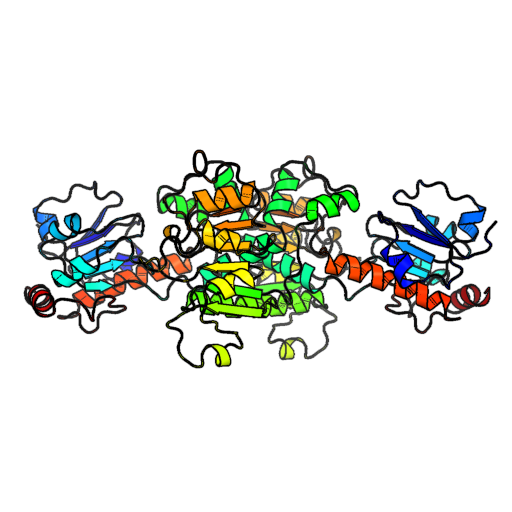398 8.156 -9.148 1 97.5 288 LEU B CA 1
ATOM 4821 C C . LEU B 1 288 ? 7.887 8.305 -9.023 1 97.5 288 LEU B C 1
ATOM 4823 O O . LEU B 1 288 ? 7.199 8.516 -10.023 1 97.5 288 LEU B O 1
ATOM 4827 N N . ILE B 1 289 ? 7.371 8.062 -7.844 1 98 289 ILE B N 1
ATOM 4828 C CA . ILE B 1 289 ? 5.965 8.281 -7.535 1 98 289 ILE B CA 1
ATOM 4829 C C . ILE B 1 289 ? 5.805 9.602 -6.781 1 98 289 ILE B C 1
ATOM 4831 O O . ILE B 1 289 ? 6.512 9.852 -5.805 1 98 289 ILE B O 1
ATOM 4835 N N . LEU B 1 290 ? 4.898 10.453 -7.27 1 97.31 290 LEU B N 1
ATOM 4836 C CA . LEU B 1 290 ? 4.672 11.758 -6.656 1 97.31 290 LEU B CA 1
ATOM 4837 C C . LEU B 1 290 ? 3.205 11.938 -6.285 1 97.31 290 LEU B C 1
ATOM 4839 O O . LEU B 1 290 ? 2.316 11.602 -7.07 1 97.31 290 LEU B O 1
ATOM 4843 N N . THR B 1 291 ? 2.957 12.383 -5.078 1 94.81 291 THR B N 1
ATOM 4844 C CA . THR B 1 291 ? 1.644 12.844 -4.645 1 94.81 291 THR B CA 1
ATOM 4845 C C . THR B 1 291 ? 1.731 14.242 -4.051 1 94.81 291 THR B C 1
ATOM 4847 O O . THR B 1 291 ? 2.791 14.656 -3.572 1 94.81 291 THR B O 1
ATOM 4850 N N . PRO B 1 292 ? 0.737 15.047 -4.152 1 92.12 292 PRO B N 1
ATOM 4851 C CA . PRO B 1 292 ? 0.782 16.484 -3.854 1 92.12 292 PRO B CA 1
ATOM 4852 C C . PRO B 1 292 ? 0.482 16.781 -2.387 1 92.12 292 PRO B C 1
ATOM 4854 O O . PRO B 1 292 ? -0.479 17.5 -2.086 1 92.12 292 PRO B O 1
ATOM 4857 N N . HIS B 1 293 ? 1.378 16.359 -1.501 1 91.5 293 HIS B N 1
ATOM 4858 C CA . HIS B 1 293 ? 1.227 16.641 -0.078 1 91.5 293 HIS B CA 1
ATOM 4859 C C . HIS B 1 293 ? -0.191 16.344 0.396 1 91.5 293 HIS B C 1
ATOM 4861 O O . HIS B 1 293 ? -0.85 17.203 0.985 1 91.5 293 HIS B O 1
ATOM 4867 N N . ALA B 1 294 ? -0.622 15.133 0.129 1 92 294 ALA B N 1
ATOM 4868 C CA . ALA B 1 294 ? -2.006 14.719 0.355 1 92 294 ALA B CA 1
ATOM 4869 C C . ALA B 1 294 ? -2.094 13.672 1.457 1 92 294 ALA B C 1
ATOM 4871 O O . ALA B 1 294 ? -3.189 13.32 1.902 1 92 294 ALA B O 1
ATOM 4872 N N . ALA B 1 295 ? -0.991 13.195 1.947 1 94.5 295 ALA B N 1
ATOM 4873 C CA . ALA B 1 295 ? -0.956 12.047 2.85 1 94.5 295 ALA B CA 1
ATOM 4874 C C . ALA B 1 295 ? -1.774 12.312 4.109 1 94.5 295 ALA B C 1
ATOM 4876 O O . ALA B 1 295 ? -2.354 11.391 4.688 1 94.5 295 ALA B O 1
ATOM 4877 N N . TRP B 1 296 ? -1.883 13.562 4.508 1 92.25 296 TRP B N 1
ATOM 4878 C CA . TRP B 1 296 ? -2.529 13.922 5.77 1 92.25 296 TRP B CA 1
ATOM 4879 C C . TRP B 1 296 ? -4.047 13.844 5.645 1 92.25 296 TRP B C 1
ATOM 4881 O O . TRP B 1 296 ? -4.758 13.773 6.648 1 92.25 296 TRP B O 1
ATOM 4891 N N . TYR B 1 297 ? -4.523 13.812 4.465 1 91.56 297 TYR B N 1
ATOM 4892 C CA . TYR B 1 297 ? -5.918 14.18 4.266 1 91.56 297 TYR B CA 1
ATOM 4893 C C . TYR B 1 297 ? -6.824 12.961 4.352 1 91.56 297 TYR B C 1
ATOM 4895 O O . TYR B 1 297 ? -6.523 11.914 3.77 1 91.56 297 TYR B O 1
ATOM 4903 N N . SER B 1 298 ? -7.855 12.977 4.914 1 92.5 298 SER B N 1
ATOM 4904 C CA . SER B 1 298 ? -9.164 12.328 4.926 1 92.5 298 SER B CA 1
ATOM 4905 C C . SER B 1 298 ? -10.242 13.258 5.465 1 92.5 298 SER B C 1
ATOM 4907 O O . SER B 1 298 ? -9.93 14.32 6.02 1 92.5 298 SER B O 1
ATOM 4909 N N . LYS B 1 299 ? -11.477 12.938 5.219 1 89.94 299 LYS B N 1
ATOM 4910 C CA . LYS B 1 299 ? -12.531 13.773 5.781 1 89.94 299 LYS B CA 1
ATOM 4911 C C . LYS B 1 299 ? -12.391 13.891 7.293 1 89.94 299 LYS B C 1
ATOM 4913 O O . LYS B 1 299 ? -12.531 14.984 7.852 1 89.94 299 LYS B O 1
ATOM 4918 N N . GLU B 1 300 ? -12.062 12.781 7.898 1 93.31 300 GLU B N 1
ATOM 4919 C CA . GLU B 1 300 ? -11.93 12.742 9.352 1 93.31 300 GLU B CA 1
ATOM 4920 C C . GLU B 1 300 ? -10.742 13.57 9.828 1 93.31 300 GLU B C 1
ATOM 4922 O O . GLU B 1 300 ? -10.867 14.359 10.766 1 93.31 300 GLU B O 1
ATOM 4927 N N . SER B 1 301 ? -9.609 13.406 9.172 1 93.5 301 SER B N 1
ATOM 4928 C CA . SER B 1 301 ? -8.422 14.133 9.602 1 93.5 301 SER B CA 1
ATOM 4929 C C . SER B 1 301 ? -8.578 15.633 9.359 1 93.5 301 SER B C 1
ATOM 4931 O O . SER B 1 301 ? -8.055 16.453 10.125 1 93.5 301 SER B O 1
ATOM 4933 N N . TYR B 1 302 ? -9.211 15.984 8.289 1 90.62 302 TYR B N 1
ATOM 4934 C CA . TYR B 1 302 ? -9.508 17.375 7.992 1 90.62 302 TYR B CA 1
ATOM 4935 C C . TYR B 1 302 ? -10.328 18.016 9.109 1 90.62 302 TYR B C 1
ATOM 4937 O O . TYR B 1 302 ? -10.023 19.125 9.555 1 90.62 302 TYR B O 1
ATOM 4945 N N . GLU B 1 303 ? -11.297 17.344 9.562 1 92.12 303 GLU B N 1
ATOM 4946 C CA . GLU B 1 303 ? -12.109 17.828 10.68 1 92.12 303 GLU B CA 1
ATOM 4947 C C . GLU B 1 303 ? -11.297 17.859 11.969 1 92.12 303 GLU B C 1
ATOM 4949 O O . GLU B 1 303 ? -11.406 18.812 12.75 1 92.12 303 GLU B O 1
ATOM 4954 N N . ASP B 1 304 ? -10.492 16.844 12.148 1 94.75 304 ASP B N 1
ATOM 4955 C CA . ASP B 1 304 ? -9.68 16.734 13.359 1 94.75 304 ASP B CA 1
ATOM 4956 C C . ASP B 1 304 ? -8.734 17.922 13.492 1 94.75 304 ASP B C 1
ATOM 4958 O O . ASP B 1 304 ? -8.602 18.516 14.57 1 94.75 304 ASP B O 1
ATOM 4962 N N . VAL B 1 305 ? -8.07 18.266 12.398 1 94.06 305 VAL B N 1
ATOM 4963 C CA . VAL B 1 305 ? -7.047 19.297 12.469 1 94.06 305 VAL B CA 1
ATOM 4964 C C . VAL B 1 305 ? -7.703 20.656 12.703 1 94.06 305 VAL B C 1
ATOM 4966 O O . VAL B 1 305 ? -7.207 21.469 13.492 1 94.06 305 VAL B O 1
ATOM 4969 N N . ARG B 1 306 ? -8.789 20.922 12.078 1 93.56 306 ARG B N 1
ATOM 4970 C CA . ARG B 1 306 ? -9.508 22.188 12.234 1 93.56 306 ARG B CA 1
ATOM 4971 C C . ARG B 1 306 ? -10.102 22.328 13.633 1 93.56 306 ARG B C 1
ATOM 4973 O O . ARG B 1 306 ? -10.008 23.391 14.25 1 93.56 306 ARG B O 1
ATOM 4980 N N . THR B 1 307 ? -10.641 21.234 14.109 1 96.06 307 THR B N 1
ATOM 4981 C CA . THR B 1 307 ? -11.195 21.219 15.461 1 96.06 307 THR B CA 1
ATOM 4982 C C . THR B 1 307 ? -10.094 21.422 16.5 1 96.06 307 THR B C 1
ATOM 4984 O O . THR B 1 307 ? -10.266 22.203 17.438 1 96.06 307 THR B O 1
ATOM 4987 N N . GLY B 1 308 ? -9.031 20.703 16.297 1 95.62 308 GLY B N 1
ATOM 4988 C CA . GLY B 1 308 ? -7.914 20.859 17.219 1 95.62 308 GLY B CA 1
ATOM 4989 C C . GLY B 1 308 ? -7.371 22.281 17.25 1 95.62 308 GLY B C 1
ATOM 4990 O O . GLY B 1 308 ? -7.094 22.812 18.344 1 95.62 308 GLY B O 1
ATOM 4991 N N . ALA B 1 309 ? -7.254 22.875 16.109 1 95.75 309 ALA B N 1
ATOM 4992 C CA . ALA B 1 309 ? -6.715 24.219 16.016 1 95.75 309 ALA B CA 1
ATOM 4993 C C . ALA B 1 309 ? -7.637 25.234 16.703 1 95.75 309 ALA B C 1
ATOM 4995 O O . ALA B 1 309 ? -7.18 26.078 17.484 1 95.75 309 ALA B O 1
ATOM 4996 N N . ILE B 1 310 ? -8.914 25.109 16.453 1 95.44 310 ILE B N 1
ATOM 4997 C CA . ILE B 1 310 ? -9.859 26.094 16.969 1 95.44 310 ILE B CA 1
ATOM 4998 C C . ILE B 1 310 ? -10.031 25.891 18.469 1 95.44 310 ILE B C 1
ATOM 5000 O O . ILE B 1 310 ? -10.328 26.844 19.203 1 95.44 310 ILE B O 1
ATOM 5004 N N . LYS B 1 311 ? -9.852 24.734 18.969 1 95.19 311 LYS B N 1
ATOM 5005 C CA . LYS B 1 311 ? -9.93 24.469 20.406 1 95.19 311 LYS B CA 1
ATOM 5006 C C . LYS B 1 311 ? -8.844 25.234 21.156 1 95.19 311 LYS B C 1
ATOM 5008 O O . LYS B 1 311 ? -9.055 25.672 22.281 1 95.19 311 LYS B O 1
ATOM 5013 N N . ALA B 1 312 ? -7.715 25.375 20.547 1 94.69 312 ALA B N 1
ATOM 5014 C CA . ALA B 1 312 ? -6.652 26.172 21.156 1 94.69 312 ALA B CA 1
ATOM 5015 C C . ALA B 1 312 ? -7.074 27.625 21.312 1 94.69 312 ALA B C 1
ATOM 5017 O O . ALA B 1 312 ? -6.82 28.25 22.344 1 94.69 312 ALA B O 1
ATOM 5018 N N . VAL B 1 313 ? -7.73 28.156 20.328 1 94.62 313 VAL B N 1
ATOM 5019 C CA . VAL B 1 313 ? -8.227 29.516 20.375 1 94.62 313 VAL B CA 1
ATOM 5020 C C . VAL B 1 313 ? -9.328 29.641 21.422 1 94.62 313 VAL B C 1
ATOM 5022 O O . VAL B 1 313 ? -9.352 30.594 22.203 1 94.62 313 VAL B O 1
ATOM 5025 N N . LYS B 1 314 ? -10.219 28.625 21.391 1 93.88 314 LYS B N 1
ATOM 5026 C CA . LYS B 1 314 ? -11.305 28.625 22.375 1 93.88 314 LYS B CA 1
ATOM 5027 C C . LYS B 1 314 ? -10.758 28.641 23.797 1 93.88 314 LYS B C 1
ATOM 5029 O O . LYS B 1 314 ? -11.305 29.312 24.672 1 93.88 314 LYS B O 1
ATOM 5034 N N . PHE B 1 315 ? -9.75 27.922 23.969 1 93.31 315 PHE B N 1
ATOM 5035 C CA . PHE B 1 315 ? -9.078 27.922 25.266 1 93.31 315 PHE B CA 1
ATOM 5036 C C . PHE B 1 315 ? -8.656 29.328 25.656 1 93.31 315 PHE B C 1
ATOM 5038 O O . PHE B 1 315 ? -8.844 29.75 26.797 1 93.31 315 PHE B O 1
ATOM 5045 N N . CYS B 1 316 ? -8.141 30.094 24.703 1 91.81 316 CYS B N 1
ATOM 5046 C CA . CYS B 1 316 ? -7.633 31.438 24.953 1 91.81 316 CYS B CA 1
ATOM 5047 C C . CYS B 1 316 ? -8.766 32.406 25.266 1 91.81 316 CYS B C 1
ATOM 5049 O O . CYS B 1 316 ? -8.562 33.406 25.938 1 91.81 316 CYS B O 1
ATOM 5051 N N . LEU B 1 317 ? -9.93 32.062 24.828 1 90.62 317 LEU B N 1
ATOM 5052 C CA . LEU B 1 317 ? -11.086 32.938 25.062 1 90.62 317 LEU B CA 1
ATOM 5053 C C . LEU B 1 317 ? -11.617 32.75 26.484 1 90.62 317 LEU B C 1
ATOM 5055 O O . LEU B 1 317 ? -12.289 33.625 27.016 1 90.62 317 LEU B O 1
ATOM 5059 N N . THR B 1 318 ? -11.242 31.625 27.031 1 88.31 318 THR B N 1
ATOM 5060 C CA . THR B 1 318 ? -11.852 31.312 28.328 1 88.31 318 THR B CA 1
ATOM 5061 C C . THR B 1 318 ? -10.805 31.328 29.438 1 88.31 318 THR B C 1
ATOM 5063 O O . THR B 1 318 ? -11.133 31.125 30.609 1 88.31 318 THR B O 1
ATOM 5066 N N . HIS B 1 319 ? -9.57 31.531 29.047 1 89.12 319 HIS B N 1
ATOM 5067 C CA . HIS B 1 319 ? -8.492 31.562 30.031 1 89.12 319 HIS B CA 1
ATOM 5068 C C . HIS B 1 319 ? -7.699 32.844 29.953 1 89.12 319 HIS B C 1
ATOM 5070 O O . HIS B 1 319 ? -7.629 33.469 28.891 1 89.12 319 HIS B O 1
ATOM 5076 N N . SER B 1 320 ? -7.062 33.219 31.094 1 85.62 320 SER B N 1
ATOM 5077 C CA . SER B 1 320 ? -6.395 34.5 31.172 1 85.62 320 SER B CA 1
ATOM 5078 C C . SER B 1 320 ? -4.887 34.344 31 1 85.62 320 SER B C 1
ATOM 5080 O O . SER B 1 320 ? -4.148 35.344 31.062 1 85.62 320 SER B O 1
ATOM 5082 N N . ASP B 1 321 ? -4.449 33.062 30.812 1 85.25 321 ASP B N 1
ATOM 5083 C CA . ASP B 1 321 ? -3.027 32.875 30.547 1 85.25 321 ASP B CA 1
ATOM 5084 C C . ASP B 1 321 ? -2.805 31.672 29.625 1 85.25 321 ASP B C 1
ATOM 5086 O O . ASP B 1 321 ? -3.719 30.875 29.406 1 85.25 321 ASP B O 1
ATOM 5090 N N . CYS B 1 322 ? -1.621 31.641 29.141 1 86.94 322 CYS B N 1
ATOM 5091 C CA . CYS B 1 322 ? -1.327 30.625 28.125 1 86.94 322 CYS B CA 1
ATOM 5092 C C . CYS B 1 322 ? -0.645 29.422 28.75 1 86.94 322 CYS B C 1
ATOM 5094 O O . CYS B 1 322 ? -0.186 28.531 28.031 1 86.94 322 CYS B O 1
ATOM 5096 N N . SER B 1 323 ? -0.597 29.203 30.047 1 83.81 323 SER B N 1
ATOM 5097 C CA . SER B 1 323 ? 0.204 28.172 30.688 1 83.81 323 SER B CA 1
ATOM 5098 C C . SER B 1 323 ? -0.337 26.781 30.375 1 83.81 323 SER B C 1
ATOM 5100 O O . SER B 1 323 ? 0.407 25.797 30.391 1 83.81 323 SER B O 1
ATOM 5102 N N . ARG B 1 324 ? -1.623 26.703 30.078 1 88.38 324 ARG B N 1
ATOM 5103 C CA . ARG B 1 324 ? -2.232 25.406 29.859 1 88.38 324 ARG B CA 1
ATOM 5104 C C . ARG B 1 324 ? -2.682 25.25 28.406 1 88.38 324 ARG B C 1
ATOM 5106 O O . ARG B 1 324 ? -3.559 24.438 28.094 1 88.38 324 ARG B O 1
ATOM 5113 N N . LEU B 1 325 ? -2.113 26.109 27.625 1 92.56 325 LEU B N 1
ATOM 5114 C CA . LEU B 1 325 ? -2.432 26.047 26.203 1 92.56 325 LEU B CA 1
ATOM 5115 C C . LEU B 1 325 ? -2.035 24.688 25.625 1 92.56 325 LEU B C 1
ATOM 5117 O O . LEU B 1 325 ? -0.924 24.203 25.859 1 92.56 325 LEU B O 1
ATOM 5121 N N . PRO B 1 326 ? -2.979 24.031 24.906 1 91.75 326 PRO B N 1
ATOM 5122 C CA . PRO B 1 326 ? -2.631 22.734 24.312 1 91.75 326 PRO B CA 1
ATOM 5123 C C . PRO B 1 326 ? -1.576 22.859 23.219 1 91.75 326 PRO B C 1
ATOM 5125 O O . PRO B 1 326 ? -1.593 23.812 22.438 1 91.75 326 PRO B O 1
ATOM 5128 N N . ASN B 1 327 ? -0.657 21.922 23.25 1 94 327 ASN B N 1
ATOM 5129 C CA . ASN B 1 327 ? 0.363 21.812 22.219 1 94 327 ASN B CA 1
ATOM 5130 C C . ASN B 1 327 ? 1.15 23.109 22.047 1 94 327 ASN B C 1
ATOM 5132 O O . ASN B 1 327 ? 1.347 23.578 20.938 1 94 327 ASN B O 1
ATOM 5136 N N . PHE B 1 328 ? 1.458 23.688 23.203 1 95.62 328 PHE B N 1
ATOM 5137 C CA . PHE B 1 328 ? 2.225 24.922 23.312 1 95.62 328 PHE B CA 1
ATOM 5138 C C . PHE B 1 328 ? 3.688 24.688 22.953 1 95.62 328 PHE B C 1
ATOM 5140 O O . PHE B 1 328 ? 4.512 24.422 23.828 1 95.62 328 PHE B O 1
ATOM 5147 N N . LEU B 1 329 ? 4.102 24.984 21.703 1 94.56 329 LEU B N 1
ATOM 5148 C CA . LEU B 1 329 ? 5.367 24.547 21.125 1 94.56 329 LEU B CA 1
ATOM 5149 C C . LEU B 1 329 ? 6.531 25.344 21.688 1 94.56 329 LEU B C 1
ATOM 5151 O O . LEU B 1 329 ? 7.617 24.797 21.906 1 94.56 329 LEU B O 1
ATOM 5155 N N . ASN B 1 330 ? 6.332 26.688 21.938 1 95.56 330 ASN B N 1
ATOM 5156 C CA . ASN B 1 330 ? 7.445 27.531 22.344 1 95.56 330 ASN B CA 1
ATOM 5157 C C . ASN B 1 330 ? 7.34 27.922 23.828 1 95.56 330 ASN B C 1
ATOM 5159 O O . ASN B 1 330 ? 7.785 29 24.219 1 95.56 330 ASN B O 1
ATOM 5163 N N . ALA B 1 331 ? 6.75 27.047 24.625 1 94.31 331 ALA B N 1
ATOM 5164 C CA . ALA B 1 331 ? 6.535 27.281 26.047 1 94.31 331 ALA B CA 1
ATOM 5165 C C . ALA B 1 331 ? 7.863 27.484 26.766 1 94.31 331 ALA B C 1
ATOM 5167 O O . ALA B 1 331 ? 7.953 28.297 27.703 1 94.31 331 ALA B O 1
ATOM 5168 N N . LYS B 1 332 ? 8.891 26.812 26.312 1 93.31 332 LYS B N 1
ATOM 5169 C CA . LYS B 1 332 ? 10.18 26.844 27.016 1 93.31 332 LYS B CA 1
ATOM 5170 C C . LYS B 1 332 ? 11.016 28.031 26.578 1 93.31 332 LYS B C 1
ATOM 5172 O O . LYS B 1 332 ? 11.914 28.469 27.297 1 93.31 332 LYS B O 1
ATOM 5177 N N . THR B 1 333 ? 10.703 28.594 25.469 1 95.38 333 THR B N 1
ATOM 5178 C CA . THR B 1 333 ? 11.586 29.625 24.906 1 95.38 333 THR B CA 1
ATOM 5179 C C . THR B 1 333 ? 10.898 30.984 24.906 1 95.38 333 THR B C 1
ATOM 5181 O O . THR B 1 333 ? 11.555 32 24.703 1 95.38 333 THR B O 1
ATOM 5184 N N . ILE B 1 334 ? 9.633 31.031 25.172 1 96.12 334 ILE B N 1
ATOM 5185 C CA . ILE B 1 334 ? 8.852 32.25 25.062 1 96.12 334 ILE B CA 1
ATOM 5186 C C . ILE B 1 334 ? 9.312 33.281 26.109 1 96.12 334 ILE B C 1
ATOM 5188 O O . ILE B 1 334 ? 9.625 32.906 27.25 1 96.12 334 ILE B O 1
ATOM 5192 N N . ASP B 1 335 ? 9.391 34.531 25.734 1 96.81 335 ASP B N 1
ATOM 5193 C CA . ASP B 1 335 ? 9.602 35.594 26.703 1 96.81 335 ASP B CA 1
ATOM 5194 C C . ASP B 1 335 ? 8.406 35.719 27.656 1 96.81 335 ASP B C 1
ATOM 5196 O O . ASP B 1 335 ? 7.375 36.281 27.297 1 96.81 335 ASP B O 1
ATOM 5200 N N . LYS B 1 336 ? 8.633 35.375 28.859 1 93.56 336 LYS B N 1
ATOM 5201 C CA . LYS B 1 336 ? 7.539 35.219 29.812 1 93.56 336 LYS B CA 1
ATOM 5202 C C . LYS B 1 336 ? 6.953 36.594 30.172 1 93.56 336 LYS B C 1
ATOM 5204 O O . LYS B 1 336 ? 5.746 36.719 30.359 1 93.56 336 LYS B O 1
ATOM 5209 N N . GLU B 1 337 ? 7.754 37.562 30.281 1 94.44 337 GLU B N 1
ATOM 5210 C CA . GLU B 1 337 ? 7.277 38.875 30.625 1 94.44 337 GLU B CA 1
ATOM 5211 C C . GLU B 1 337 ? 6.453 39.469 29.484 1 94.44 337 GLU B C 1
ATOM 5213 O O . GLU B 1 337 ? 5.391 40.062 29.719 1 94.44 337 GLU B O 1
ATOM 5218 N N . ALA B 1 338 ? 6.98 39.312 28.297 1 94.44 338 ALA B N 1
ATOM 5219 C CA . ALA B 1 338 ? 6.25 39.812 27.141 1 94.44 338 ALA B CA 1
ATOM 5220 C C . ALA B 1 338 ? 4.91 39.094 26.984 1 94.44 338 ALA B C 1
ATOM 5222 O O . ALA B 1 338 ? 3.906 39.688 26.625 1 94.44 338 ALA B O 1
ATOM 5223 N N . CYS B 1 339 ? 4.945 37.812 27.234 1 94.31 339 CYS B N 1
ATOM 5224 C CA . CYS B 1 339 ? 3.732 37 27.141 1 94.31 339 CYS B CA 1
ATOM 5225 C C . CYS B 1 339 ? 2.697 37.469 28.156 1 94.31 339 CYS B C 1
ATOM 5227 O O . CYS B 1 339 ? 1.526 37.656 27.828 1 94.31 339 CYS B O 1
ATOM 5229 N N . LYS B 1 340 ? 3.105 37.719 29.359 1 91.56 340 LYS B N 1
ATOM 5230 C CA . LYS B 1 340 ? 2.211 38.219 30.406 1 91.56 340 LYS B CA 1
ATOM 5231 C C . LYS B 1 340 ? 1.576 39.531 30 1 91.56 340 LYS B C 1
ATOM 5233 O O . LYS B 1 340 ? 0.387 39.75 30.25 1 91.56 340 LYS B O 1
ATOM 5238 N N . LYS B 1 341 ? 2.348 40.406 29.453 1 91.69 341 LYS B N 1
ATOM 5239 C CA . LYS B 1 341 ? 1.849 41.719 29.031 1 91.69 341 LYS B CA 1
ATOM 5240 C C . LYS B 1 341 ? 0.766 41.562 27.969 1 91.69 341 LYS B C 1
ATOM 5242 O O . LYS B 1 341 ? -0.224 42.281 27.984 1 91.69 341 LYS B O 1
ATOM 5247 N N . ARG B 1 342 ? 0.93 40.625 27.078 1 91.19 342 ARG B N 1
ATOM 5248 C CA . ARG B 1 342 ? -0.029 40.406 26.016 1 91.19 342 ARG B CA 1
ATOM 5249 C C . ARG B 1 342 ? -1.341 39.844 26.547 1 91.19 342 ARG B C 1
ATOM 5251 O O . ARG B 1 342 ? -2.412 40.125 26.016 1 91.19 342 ARG B O 1
ATOM 5258 N N . TRP B 1 343 ? -1.196 39.031 27.547 1 89.12 343 TRP B N 1
ATOM 5259 C CA . TRP B 1 343 ? -2.379 38.344 28.062 1 89.12 343 TRP B CA 1
ATOM 5260 C C . TRP B 1 343 ? -3.061 39.188 29.141 1 89.12 343 TRP B C 1
ATOM 5262 O O . TRP B 1 343 ? -4.227 38.969 29.469 1 89.12 343 TRP B O 1
ATOM 5272 N N . SER B 1 344 ? -2.307 40.094 29.844 1 78.69 344 SER B N 1
ATOM 5273 C CA . SER B 1 344 ? -2.877 40.969 30.844 1 78.69 344 SER B CA 1
ATOM 5274 C C . SER B 1 344 ? -3.734 42.062 30.203 1 78.69 344 SER B C 1
ATOM 5276 O O . SER B 1 344 ? -4.641 42.594 30.844 1 78.69 344 SER B O 1
ATOM 5278 N N . LYS B 1 345 ? -3.35 42.531 29.047 1 62.16 345 LYS B N 1
ATOM 5279 C CA . LYS B 1 345 ? -4.055 43.656 28.422 1 62.16 345 LYS B CA 1
ATOM 5280 C C . LYS B 1 345 ? -5.496 43.281 28.094 1 62.16 345 LYS B C 1
ATOM 5282 O O . LYS B 1 345 ? -6.195 44.031 27.406 1 62.16 345 LYS B O 1
ATOM 5287 N N . LEU B 1 346 ? -6.023 42 28.578 1 48.34 346 LEU B N 1
ATOM 5288 C CA . LEU B 1 346 ? -7.469 41.875 28.484 1 48.34 346 LEU B CA 1
ATOM 5289 C C . LEU B 1 346 ? -8.172 42.469 29.703 1 48.34 346 LEU B C 1
ATOM 5291 O O . LEU B 1 346 ? -7.707 42.281 30.828 1 48.34 346 LEU B O 1
#